Protein AF-A0A9Q0RS51-F1 (afdb_monomer_lite)

Foldseek 3Di:
DPPVVVVVCVVVVVVVVVVVPPDDDPVLVVVVVVLVVVLVVLVVVVVVDDDPVSVVVNVVSVLVVQLDLSADQFPPKDFPAAAAWDDDVPDDIDGDHHIDIDDDAFGFTWGSGKFFFADFDADVVFGGKTWTRSDPVDIDIHGQFPFADDDHGDTHGGGDGGGTHHDPPPQADDFDALLLVQLLLLQLQLLCCQQVVDGPDDFWWFQDPQAIGRVVSCVVRVVCHRHGDFDDADDDPVVDDPQSLLSSLLSCVVRVRDGSNVSSVVRVVQPLSVVLVPDPRRTSDSVNSNVRVNVVDDNCSSVDDPVSVVVSVVVVVVVLVQNQQVDRPPDPDDDDDDDDDDPQAAEAEDPAAVVQLVVCVPPPVLLNVLVVVVVVVCRVPVQDGGQPWDQDDDPLHQKIWGHSDPFWIFIWHADPVRSYIYTHHTGGDDDPD

pLDDT: mean 70.05, std 18.96, range [26.05, 96.94]

Secondary structure (DSSP, 8-state):
--HHHHHHHHHHHHHHHHHHS--S-HHHHHHHHHHHHHHHHHHHHHHHS--HHHHHHHHHHHHHHHTS--S-SSSSPEEEE-SEEE--TTS--EEESS-EEE-STT-EEE-SSSEEEEEEEEEGGGEEEEEEEEETTEEEEEEEEEEE---TT-EE-TT-EEEEE----TTSSS--BHHHHHHHHHHHHHHHHHHTSS-S-SS-EEEETTEEEEHHHHHHHGGGTTSBPPPPS---GGGS-HHHHHHHHHHIIIIITS-HHHHHHHHHH-HHHHHHTTSSS-EE-HHHHHHHHHHHS-GGGG---HHHHHHHHHHHHHHHHHHTTT--TT-----------PPPPEEEE-HHHHHHHHHHHHH-HHHHHHHHHHHHHHHH-TTSSSS--EEPPGGGTTEEEEESSSS-EEEEEEETTTTEEEEEESSSPPP--

Organism: NCBI:txid35572

Structure (mmCIF, N/CA/C/O backbone):
data_AF-A0A9Q0RS51-F1
#
_entry.id   AF-A0A9Q0RS51-F1
#
loop_
_atom_site.group_PDB
_atom_site.id
_atom_site.type_symbol
_atom_site.label_atom_id
_atom_site.label_alt_id
_atom_site.label_comp_id
_atom_site.label_asym_id
_atom_site.label_entity_id
_atom_site.label_seq_id
_atom_site.pdbx_PDB_ins_code
_atom_site.Cartn_x
_atom_site.Cartn_y
_atom_site.Cartn_z
_atom_site.occupancy
_atom_site.B_iso_or_equiv
_atom_site.auth_seq_id
_atom_site.auth_comp_id
_atom_site.auth_asym_id
_atom_site.auth_atom_id
_atom_site.pdbx_PDB_model_num
ATOM 1 N N . CYS A 1 1 ? 61.036 2.617 22.539 1.00 34.47 1 CYS A N 1
ATOM 2 C CA . CYS A 1 1 ? 60.580 1.336 23.125 1.00 34.47 1 CYS A CA 1
ATOM 3 C C . CYS A 1 1 ? 59.252 1.403 23.909 1.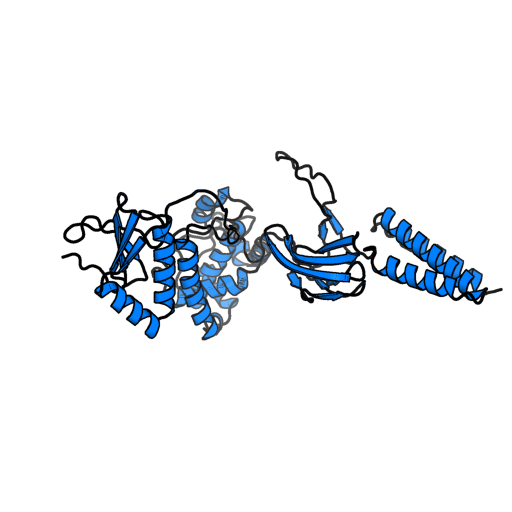00 34.47 1 CYS A C 1
ATOM 5 O O . CYS A 1 1 ? 59.046 0.550 24.755 1.00 34.47 1 CYS A O 1
ATOM 7 N N . SER A 1 2 ? 58.290 2.290 23.607 1.00 26.05 2 SER A N 1
ATOM 8 C CA . SER A 1 2 ? 56.990 2.292 24.330 1.00 26.05 2 SER A CA 1
ATOM 9 C C . SER A 1 2 ? 55.733 2.444 23.456 1.00 26.05 2 SER A C 1
ATOM 11 O O . SER A 1 2 ? 54.638 2.144 23.917 1.00 26.05 2 SER A O 1
ATOM 13 N N . THR A 1 3 ? 55.852 2.794 22.171 1.00 26.86 3 THR A N 1
ATOM 14 C CA . THR A 1 3 ? 54.700 2.964 21.258 1.00 26.86 3 THR A CA 1
ATOM 15 C C . THR A 1 3 ? 54.271 1.681 20.531 1.00 26.86 3 THR A C 1
ATOM 17 O O . THR A 1 3 ? 53.130 1.574 20.086 1.00 26.86 3 THR A O 1
ATOM 20 N N . SER A 1 4 ? 55.140 0.665 20.438 1.00 30.98 4 SER A N 1
ATOM 21 C CA . SER A 1 4 ? 54.835 -0.598 19.740 1.00 30.98 4 SER A CA 1
ATOM 22 C C . SER A 1 4 ? 54.081 -1.623 20.597 1.00 30.98 4 SER A C 1
ATOM 24 O O . SER A 1 4 ? 53.368 -2.466 20.052 1.00 30.98 4 SER A O 1
ATOM 26 N N . HIS A 1 5 ? 54.196 -1.550 21.928 1.00 28.66 5 HIS A N 1
ATOM 27 C CA . HIS A 1 5 ? 53.497 -2.457 22.846 1.00 28.66 5 HIS A CA 1
ATOM 28 C C . HIS A 1 5 ? 52.049 -2.036 23.107 1.00 28.66 5 HIS A C 1
ATOM 30 O O . HIS A 1 5 ? 51.178 -2.899 23.139 1.00 28.66 5 HIS A O 1
ATOM 36 N N . ILE A 1 6 ? 51.753 -0.734 23.186 1.00 32.25 6 ILE A N 1
ATOM 37 C CA . ILE A 1 6 ? 50.374 -0.247 23.356 1.00 32.25 6 ILE A CA 1
ATOM 38 C C . ILE A 1 6 ? 49.515 -0.655 22.148 1.00 32.25 6 ILE A C 1
ATOM 40 O O . ILE A 1 6 ? 48.420 -1.172 22.330 1.00 32.25 6 ILE A O 1
ATOM 44 N N . ASN A 1 7 ? 50.047 -0.558 20.923 1.00 39.91 7 ASN A N 1
ATOM 45 C CA . ASN A 1 7 ? 49.302 -0.882 19.702 1.00 39.91 7 ASN A CA 1
ATOM 46 C C . ASN A 1 7 ? 49.013 -2.379 19.514 1.00 39.91 7 ASN A C 1
ATOM 48 O O . ASN A 1 7 ? 47.915 -2.726 19.092 1.00 39.91 7 ASN A O 1
ATOM 52 N N . LYS A 1 8 ? 49.943 -3.284 19.854 1.00 35.78 8 LYS A N 1
ATOM 53 C CA . LYS A 1 8 ? 49.684 -4.737 19.779 1.00 35.78 8 LYS A CA 1
ATOM 54 C C . LYS A 1 8 ? 48.632 -5.179 20.796 1.00 35.78 8 LYS A C 1
ATOM 56 O O . LYS A 1 8 ? 47.773 -5.993 20.468 1.00 35.78 8 LYS A O 1
ATOM 61 N N . THR A 1 9 ? 48.665 -4.609 21.998 1.00 39.03 9 THR A N 1
ATOM 62 C CA . THR A 1 9 ? 47.697 -4.909 23.060 1.00 39.03 9 THR A CA 1
ATOM 63 C C . THR A 1 9 ? 46.330 -4.306 22.749 1.00 39.03 9 THR A C 1
ATOM 65 O O . THR A 1 9 ? 45.327 -4.983 22.930 1.00 39.03 9 THR A O 1
ATOM 68 N N . PHE A 1 10 ? 46.274 -3.095 22.181 1.00 37.12 10 PHE A N 1
ATOM 69 C CA . PHE A 1 10 ? 45.024 -2.470 21.736 1.00 37.12 10 PHE A CA 1
ATOM 70 C C . PHE A 1 10 ? 44.399 -3.231 20.558 1.00 37.12 10 PHE A C 1
ATOM 72 O O . PHE A 1 10 ? 43.198 -3.484 20.560 1.00 37.12 10 PHE A O 1
ATOM 79 N N . LEU A 1 11 ? 45.206 -3.678 19.589 1.00 36.56 11 LEU A N 1
ATOM 80 C CA . LEU A 1 11 ? 44.750 -4.484 18.450 1.00 36.56 11 LEU A CA 1
ATOM 81 C C . LEU A 1 11 ? 44.261 -5.875 18.878 1.00 36.56 11 LEU A C 1
ATOM 83 O O . LEU A 1 11 ? 43.227 -6.326 18.391 1.00 36.56 11 LEU A O 1
ATOM 87 N N . ASN A 1 12 ? 44.945 -6.526 19.822 1.00 39.62 12 ASN A N 1
ATOM 88 C CA . ASN A 1 12 ? 44.527 -7.826 20.354 1.00 39.62 12 ASN A CA 1
ATOM 89 C C . ASN A 1 12 ? 43.304 -7.716 21.276 1.00 39.62 12 ASN A C 1
ATOM 91 O O . ASN A 1 12 ? 42.420 -8.564 21.196 1.00 39.62 12 ASN A O 1
ATOM 95 N N . ALA A 1 13 ? 43.210 -6.666 22.095 1.00 36.28 13 ALA A N 1
ATOM 96 C CA . ALA A 1 13 ? 42.038 -6.397 22.925 1.00 36.28 13 ALA A CA 1
ATOM 97 C C . ALA A 1 13 ? 40.817 -6.056 22.062 1.00 36.28 13 ALA A C 1
ATOM 99 O O . ALA A 1 13 ? 39.732 -6.569 22.309 1.00 36.28 13 ALA A O 1
ATOM 100 N N . THR A 1 14 ? 41.002 -5.279 20.990 1.00 40.50 14 THR A N 1
ATOM 101 C CA . THR A 1 14 ? 39.936 -4.976 20.024 1.00 40.50 14 THR A CA 1
ATOM 102 C C . THR A 1 14 ? 39.509 -6.238 19.270 1.00 40.50 14 THR A C 1
ATOM 104 O O . THR A 1 14 ? 38.318 -6.477 19.112 1.00 40.50 14 THR A O 1
ATOM 107 N N . ALA A 1 15 ? 40.450 -7.105 18.882 1.00 36.75 15 ALA A N 1
ATOM 108 C CA . ALA A 1 15 ? 40.150 -8.391 18.250 1.00 36.75 15 ALA A CA 1
ATOM 109 C C . ALA A 1 15 ? 39.432 -9.380 19.192 1.00 36.75 15 ALA A C 1
ATOM 111 O O . ALA A 1 15 ? 38.506 -10.062 18.758 1.00 36.75 15 ALA A O 1
ATOM 112 N N . GLN A 1 16 ? 39.802 -9.431 20.477 1.00 41.50 16 GLN A N 1
ATOM 113 C CA . GLN A 1 16 ? 39.127 -10.254 21.491 1.00 41.50 16 GLN A CA 1
ATOM 114 C C . GLN A 1 16 ? 37.737 -9.713 21.856 1.00 41.50 16 GLN A C 1
ATOM 116 O O . GLN A 1 16 ? 36.807 -10.496 22.047 1.00 41.50 16 GLN A O 1
ATOM 121 N N . GLN A 1 17 ? 37.570 -8.388 21.906 1.00 39.44 17 GLN A N 1
ATOM 122 C CA . GLN A 1 17 ? 36.273 -7.741 22.116 1.00 39.44 17 GLN A CA 1
ATOM 123 C C . GLN A 1 17 ? 35.334 -8.000 20.922 1.00 39.44 17 GLN A C 1
ATOM 125 O O . GLN A 1 17 ? 34.182 -8.374 21.113 1.00 39.44 17 GLN A O 1
ATOM 130 N N . LEU A 1 18 ? 35.851 -7.911 19.690 1.00 37.53 18 LEU A N 1
ATOM 131 C CA . LEU A 1 18 ? 35.107 -8.175 18.450 1.00 37.53 18 LEU A CA 1
ATOM 132 C C . LEU A 1 18 ? 34.810 -9.668 18.211 1.00 37.53 18 LEU A C 1
ATOM 134 O O . LEU A 1 18 ? 33.852 -9.986 17.514 1.00 37.53 18 LEU A O 1
ATOM 138 N N . GLN A 1 19 ? 35.595 -10.587 18.790 1.00 39.44 19 GLN A N 1
ATOM 139 C CA . GLN A 1 19 ? 35.296 -12.028 18.800 1.00 39.44 19 GLN A CA 1
ATOM 140 C C . GLN A 1 19 ? 34.160 -12.399 19.763 1.00 39.44 19 GLN A C 1
ATOM 142 O O . GLN A 1 19 ? 33.440 -13.360 19.496 1.00 39.44 19 GLN A O 1
ATOM 147 N N . LYS A 1 20 ? 33.988 -11.661 20.869 1.00 39.34 20 LYS A N 1
ATOM 148 C CA . LYS A 1 20 ? 32.900 -11.892 21.837 1.00 39.34 20 LYS A CA 1
ATOM 149 C C . LYS A 1 20 ? 31.529 -11.465 21.305 1.00 39.34 20 LYS A C 1
ATOM 151 O O . LYS A 1 20 ? 30.518 -12.070 21.662 1.00 39.34 20 LYS A O 1
ATOM 156 N N . ASP A 1 21 ? 31.487 -10.484 20.410 1.00 38.12 21 ASP A N 1
ATOM 157 C CA . ASP A 1 21 ? 30.252 -10.004 19.794 1.00 38.12 21 ASP A CA 1
ATOM 158 C C . ASP A 1 21 ? 29.874 -10.868 18.574 1.00 38.12 21 ASP A C 1
ATOM 160 O O . ASP A 1 21 ? 30.170 -10.545 17.426 1.00 38.12 21 ASP A O 1
ATOM 164 N N . HIS A 1 22 ? 29.200 -11.996 18.826 1.00 36.81 22 HIS A N 1
ATOM 165 C CA . HIS A 1 22 ? 28.710 -12.997 17.856 1.00 36.81 22 HIS A CA 1
ATOM 166 C C . HIS A 1 22 ? 27.734 -12.468 16.766 1.00 36.81 22 HIS A C 1
ATOM 168 O O . HIS A 1 22 ? 26.603 -12.949 16.653 1.00 36.81 22 HIS A O 1
ATOM 174 N N . LYS A 1 23 ? 28.107 -11.478 15.941 1.00 39.22 23 LYS A N 1
ATOM 175 C CA . LYS A 1 23 ? 27.184 -10.866 14.956 1.00 39.22 23 LYS A CA 1
ATOM 176 C C . LYS A 1 23 ? 27.754 -10.527 13.572 1.00 39.22 23 LYS A C 1
ATOM 178 O O . LYS A 1 23 ? 27.074 -9.863 12.794 1.00 39.22 23 LYS A O 1
ATOM 183 N N . LEU A 1 24 ? 28.926 -11.034 13.195 1.00 37.28 24 LEU A N 1
ATOM 184 C CA . LEU A 1 24 ? 29.475 -10.869 11.841 1.00 37.28 24 LEU A CA 1
ATOM 185 C C . LEU A 1 24 ? 30.033 -12.195 11.300 1.00 37.28 24 LEU A C 1
ATOM 187 O O . LEU A 1 24 ? 30.712 -12.925 12.015 1.00 37.28 24 LEU A O 1
ATOM 191 N N . ASN A 1 25 ? 29.743 -12.516 10.032 1.00 40.31 25 ASN A N 1
ATOM 192 C CA . ASN A 1 25 ? 30.236 -13.728 9.363 1.00 40.31 25 ASN A CA 1
ATOM 193 C C . ASN A 1 25 ? 31.776 -13.785 9.405 1.00 40.31 25 ASN A C 1
ATOM 195 O O . ASN A 1 25 ? 32.439 -12.869 8.916 1.00 40.31 25 ASN A O 1
ATOM 199 N N . HIS A 1 26 ? 32.335 -14.887 9.922 1.00 41.84 26 HIS A N 1
ATOM 200 C CA . HIS A 1 26 ? 33.778 -15.118 10.116 1.00 41.84 26 HIS A CA 1
ATOM 201 C C . HIS A 1 26 ? 34.655 -14.736 8.903 1.00 41.84 26 HIS A C 1
ATOM 203 O O . HIS A 1 26 ? 35.749 -14.207 9.079 1.00 41.84 26 HIS A O 1
ATOM 209 N N . GLY A 1 27 ? 34.178 -14.946 7.669 1.00 37.53 27 GLY A N 1
ATOM 210 C CA . GLY A 1 27 ? 34.927 -14.626 6.446 1.00 37.53 27 GLY A CA 1
ATOM 211 C C . GLY A 1 27 ? 35.140 -13.127 6.187 1.00 37.53 27 GLY A C 1
ATOM 212 O O . GLY A 1 27 ? 36.206 -12.736 5.718 1.00 37.53 27 GLY A O 1
ATOM 213 N N . THR A 1 28 ? 34.175 -12.267 6.529 1.00 42.94 28 THR A N 1
ATOM 214 C CA . THR A 1 28 ? 34.281 -10.813 6.302 1.00 42.94 28 THR A CA 1
ATOM 215 C C . THR A 1 28 ? 35.317 -10.183 7.235 1.00 42.94 28 THR A C 1
ATOM 217 O O . THR A 1 28 ? 36.112 -9.353 6.800 1.00 42.94 28 THR A O 1
ATOM 220 N N . LEU A 1 29 ? 35.357 -10.629 8.496 1.00 43.69 29 LEU A N 1
ATOM 221 C CA . LEU A 1 29 ? 36.355 -10.207 9.486 1.00 43.69 29 LEU A CA 1
ATOM 222 C C . LEU A 1 29 ? 37.778 -10.607 9.079 1.00 43.69 29 LEU A C 1
ATOM 224 O O . LEU A 1 29 ? 38.691 -9.793 9.184 1.00 43.69 29 LEU A O 1
ATOM 228 N N . ILE A 1 30 ? 37.961 -11.824 8.556 1.00 47.22 30 ILE A N 1
ATOM 229 C CA . ILE A 1 30 ? 39.266 -12.306 8.075 1.00 47.22 30 ILE A CA 1
ATOM 230 C C . ILE A 1 30 ? 39.771 -11.443 6.910 1.00 47.22 30 ILE A C 1
ATOM 232 O O . ILE A 1 30 ? 40.935 -11.048 6.893 1.00 47.22 30 ILE A O 1
ATOM 236 N N . ILE A 1 31 ? 38.898 -11.092 5.960 1.00 49.78 31 ILE A N 1
ATOM 237 C CA . ILE A 1 31 ? 39.261 -10.234 4.820 1.00 49.78 31 ILE A CA 1
ATOM 238 C C . ILE A 1 31 ? 39.623 -8.817 5.289 1.00 49.78 31 ILE A C 1
ATOM 240 O O . ILE A 1 31 ? 40.645 -8.282 4.858 1.00 49.78 31 ILE A O 1
ATOM 244 N N . GLN A 1 32 ? 38.837 -8.216 6.193 1.00 50.94 32 GLN A N 1
ATOM 245 C CA . GLN A 1 32 ? 39.144 -6.892 6.757 1.00 50.94 32 GLN A CA 1
ATOM 246 C C . GLN A 1 32 ? 40.487 -6.885 7.496 1.00 50.94 32 GLN A C 1
ATOM 248 O O . GLN A 1 32 ? 41.292 -5.976 7.296 1.00 50.94 32 GLN A O 1
ATOM 253 N N . TYR A 1 33 ? 40.745 -7.916 8.304 1.00 53.81 33 TYR A N 1
ATOM 254 C CA . TYR A 1 33 ? 41.990 -8.069 9.049 1.00 53.81 33 TYR A CA 1
ATOM 255 C C . TYR A 1 33 ? 43.200 -8.214 8.119 1.00 53.81 33 TYR A C 1
ATOM 257 O O . TYR A 1 33 ? 44.183 -7.490 8.268 1.00 53.81 33 TYR A O 1
ATOM 265 N N . ASN A 1 34 ? 43.109 -9.087 7.111 1.00 57.31 34 ASN A N 1
ATOM 266 C CA . ASN A 1 34 ? 44.195 -9.315 6.158 1.00 57.31 34 ASN A CA 1
ATOM 267 C C . ASN A 1 34 ? 44.513 -8.059 5.334 1.00 57.31 34 ASN A C 1
ATOM 269 O O . ASN A 1 34 ? 45.683 -7.738 5.131 1.00 57.31 34 ASN A O 1
ATOM 273 N N . LEU A 1 35 ? 43.492 -7.306 4.906 1.00 59.72 35 LEU A N 1
ATOM 274 C CA . LEU A 1 35 ? 43.689 -6.039 4.195 1.00 59.72 35 LEU A CA 1
ATOM 275 C C . LEU A 1 35 ? 44.321 -4.967 5.092 1.00 59.72 35 LEU A C 1
ATOM 277 O O . LEU A 1 35 ? 45.207 -4.244 4.639 1.00 59.72 35 LEU A O 1
ATOM 281 N N . ALA A 1 36 ? 43.908 -4.872 6.359 1.00 59.28 36 ALA A N 1
ATOM 282 C CA . ALA A 1 36 ? 44.503 -3.941 7.316 1.00 59.28 36 ALA A CA 1
ATOM 283 C C . ALA A 1 36 ? 45.971 -4.290 7.620 1.00 59.28 36 ALA A C 1
ATOM 285 O O . ALA A 1 36 ? 46.824 -3.402 7.638 1.00 59.28 36 ALA A O 1
ATOM 286 N N . ALA A 1 37 ? 46.282 -5.579 7.790 1.00 63.00 37 ALA A N 1
ATOM 287 C CA . ALA A 1 37 ? 47.643 -6.064 7.993 1.00 63.00 37 ALA A CA 1
ATOM 288 C C . ALA A 1 37 ? 48.542 -5.771 6.780 1.00 63.00 37 ALA A C 1
ATOM 290 O O . ALA A 1 37 ? 49.663 -5.290 6.950 1.00 63.00 37 ALA A O 1
ATOM 291 N N . LEU A 1 38 ? 48.036 -5.982 5.559 1.00 65.06 38 LEU A N 1
ATOM 292 C CA . LEU A 1 38 ? 48.755 -5.669 4.323 1.00 65.06 38 LEU A CA 1
ATOM 293 C C . LEU A 1 38 ? 49.023 -4.161 4.184 1.00 65.06 38 LEU A C 1
ATOM 295 O O . LEU A 1 38 ? 50.150 -3.766 3.884 1.00 65.06 38 LEU A O 1
ATOM 299 N N . LYS A 1 39 ? 48.025 -3.308 4.468 1.00 60.94 39 LYS A N 1
ATOM 300 C CA . LYS A 1 39 ? 48.204 -1.844 4.478 1.00 60.94 39 LYS A CA 1
ATOM 301 C C . LYS A 1 39 ? 49.271 -1.410 5.484 1.00 60.94 39 LYS A C 1
ATOM 303 O O . LYS A 1 39 ? 50.143 -0.620 5.137 1.00 60.94 39 LYS A O 1
ATOM 308 N N . LEU A 1 40 ? 49.253 -1.961 6.699 1.00 64.88 40 LEU A N 1
ATOM 309 C CA . LEU A 1 40 ? 50.261 -1.671 7.725 1.00 64.88 40 LEU A CA 1
ATOM 310 C C . LEU A 1 40 ? 51.674 -2.074 7.283 1.00 64.88 40 LEU A C 1
ATOM 312 O O . LEU A 1 40 ? 52.609 -1.298 7.471 1.00 64.88 40 LEU A O 1
ATOM 316 N N . GLN A 1 41 ? 51.833 -3.244 6.657 1.00 67.75 41 GLN A N 1
ATOM 317 C CA . GLN A 1 41 ? 53.124 -3.689 6.120 1.00 67.75 41 GLN A CA 1
ATOM 318 C C . GLN A 1 41 ? 53.649 -2.756 5.022 1.00 67.75 41 GLN A C 1
ATOM 320 O O . GLN A 1 41 ? 54.839 -2.443 4.996 1.00 67.75 41 GLN A O 1
ATOM 325 N N . LEU A 1 42 ? 52.778 -2.294 4.124 1.00 61.25 42 LEU A N 1
ATOM 326 C CA . LEU A 1 42 ? 53.163 -1.395 3.036 1.00 61.25 42 LEU A CA 1
ATOM 327 C C . LEU A 1 42 ? 53.500 0.013 3.534 1.00 61.25 42 LEU A C 1
ATOM 329 O O . LEU A 1 42 ? 54.494 0.580 3.093 1.00 61.25 42 LEU A O 1
ATOM 333 N N . VAL A 1 43 ? 52.753 0.545 4.506 1.00 64.69 43 VAL A N 1
ATOM 334 C CA . VAL A 1 43 ? 53.072 1.830 5.152 1.00 64.69 43 VAL A CA 1
ATOM 335 C C . VAL A 1 43 ? 54.421 1.759 5.876 1.00 64.69 43 VAL A C 1
ATOM 337 O O . VAL A 1 43 ? 55.238 2.666 5.743 1.00 64.69 43 VAL A O 1
ATOM 340 N N . GLN A 1 44 ? 54.708 0.658 6.579 1.00 67.62 44 GLN A N 1
ATOM 341 C CA . GLN A 1 44 ? 56.012 0.440 7.220 1.00 67.62 44 GLN A CA 1
ATOM 342 C C . GLN A 1 44 ? 57.156 0.347 6.199 1.00 67.62 44 GLN A C 1
ATOM 344 O O . GLN A 1 44 ? 58.236 0.886 6.438 1.00 67.62 44 GLN A O 1
ATOM 349 N N . LYS A 1 45 ? 56.931 -0.293 5.044 1.00 61.97 45 LYS A N 1
ATOM 350 C CA . LYS A 1 45 ? 57.909 -0.342 3.944 1.00 61.97 45 LYS A CA 1
ATOM 351 C C . LYS A 1 45 ? 58.127 1.029 3.296 1.00 61.97 45 LYS A C 1
ATOM 353 O O . LYS A 1 45 ? 59.273 1.390 3.044 1.00 61.97 45 LYS A O 1
ATOM 358 N N . ALA A 1 46 ? 57.061 1.799 3.077 1.00 58.97 46 ALA A N 1
ATOM 359 C CA . ALA A 1 46 ? 57.129 3.148 2.516 1.00 58.97 46 ALA A CA 1
ATOM 360 C C . ALA A 1 46 ? 57.805 4.150 3.465 1.00 58.97 46 ALA A C 1
ATOM 362 O O . ALA A 1 46 ? 58.552 5.008 3.011 1.00 58.97 46 ALA A O 1
ATOM 363 N N . SER A 1 47 ? 57.618 4.003 4.781 1.00 59.16 47 SER A N 1
ATOM 364 C CA . SER A 1 47 ? 58.298 4.829 5.788 1.00 59.16 47 SER A CA 1
ATOM 365 C C . SER A 1 47 ? 59.799 4.533 5.907 1.00 59.16 47 SER A C 1
ATOM 367 O O . SER A 1 47 ? 60.528 5.362 6.445 1.00 59.16 47 SER A O 1
ATOM 369 N N . ASN A 1 48 ? 60.262 3.368 5.438 1.00 58.72 48 ASN A N 1
ATOM 370 C CA . ASN A 1 48 ? 61.649 2.921 5.594 1.00 58.72 48 ASN A CA 1
ATOM 371 C C . ASN A 1 48 ? 62.530 3.150 4.349 1.00 58.72 48 ASN A C 1
ATOM 373 O O . ASN A 1 48 ? 63.749 3.041 4.471 1.00 58.72 48 ASN A O 1
ATOM 377 N N . LYS A 1 49 ? 61.972 3.478 3.170 1.00 51.94 49 LYS A N 1
ATOM 378 C CA . LYS A 1 49 ? 62.738 3.829 1.954 1.00 51.94 49 LYS A CA 1
ATOM 379 C C . LYS A 1 49 ? 61.965 4.788 1.038 1.00 51.94 49 LYS A C 1
ATOM 381 O O . LYS A 1 49 ? 60.805 4.541 0.720 1.00 51.94 49 LYS A O 1
ATOM 386 N N . ASN A 1 50 ? 62.661 5.819 0.544 1.00 55.66 50 ASN A N 1
ATOM 387 C CA . ASN A 1 50 ? 62.232 6.722 -0.535 1.00 55.66 50 ASN A CA 1
ATOM 388 C C . ASN A 1 50 ? 61.990 5.943 -1.841 1.00 55.66 50 ASN A C 1
ATOM 390 O O . ASN A 1 50 ? 62.863 5.873 -2.704 1.00 55.66 50 ASN A O 1
ATOM 394 N N . SER A 1 51 ? 60.820 5.330 -1.996 1.00 57.59 51 SER A N 1
ATOM 395 C CA . SER A 1 51 ? 60.442 4.617 -3.218 1.00 57.59 51 SER A CA 1
ATOM 396 C C . SER A 1 51 ? 59.086 5.132 -3.681 1.00 57.59 51 SER A C 1
ATOM 398 O O . SER A 1 51 ? 58.049 4.781 -3.120 1.00 57.59 51 SER A O 1
ATOM 400 N N . SER A 1 52 ? 59.095 5.979 -4.710 1.00 60.38 52 SER A N 1
ATOM 401 C CA . SER A 1 52 ? 57.894 6.466 -5.401 1.00 60.38 52 SER A CA 1
ATOM 402 C C . SER A 1 52 ? 56.985 5.322 -5.869 1.00 60.38 52 SER A C 1
ATOM 404 O O . SER A 1 52 ? 55.766 5.484 -5.912 1.00 60.38 52 SER A O 1
ATOM 406 N N . ASP A 1 53 ? 57.557 4.148 -6.139 1.00 63.34 53 ASP A N 1
ATOM 407 C CA . ASP A 1 53 ? 56.828 2.936 -6.510 1.00 63.34 53 ASP A CA 1
ATOM 408 C C . ASP A 1 53 ? 56.003 2.353 -5.354 1.00 63.34 53 ASP A C 1
ATOM 410 O O . ASP A 1 53 ? 54.847 1.999 -5.565 1.00 63.34 53 ASP A O 1
ATOM 414 N N . ASN A 1 54 ? 56.502 2.384 -4.110 1.00 62.97 54 ASN A N 1
ATOM 415 C CA . ASN A 1 54 ? 55.727 1.945 -2.939 1.00 62.97 54 ASN A CA 1
ATOM 416 C C . ASN A 1 54 ? 54.521 2.862 -2.690 1.00 62.97 54 ASN A C 1
ATOM 418 O O . ASN A 1 54 ? 53.458 2.398 -2.290 1.00 62.97 54 ASN A O 1
ATOM 422 N N . ILE A 1 55 ? 54.670 4.167 -2.942 1.00 66.06 55 ILE A N 1
ATOM 423 C CA . ILE A 1 55 ? 53.580 5.148 -2.819 1.00 66.06 55 ILE A CA 1
ATOM 424 C C . ILE A 1 55 ? 52.530 4.921 -3.918 1.00 66.06 55 ILE A C 1
ATOM 426 O O . ILE A 1 55 ? 51.330 4.997 -3.652 1.00 66.06 55 ILE A O 1
ATOM 430 N N . LYS A 1 56 ? 52.959 4.591 -5.144 1.00 68.62 56 LYS A N 1
ATOM 431 C CA . LYS A 1 56 ? 52.050 4.213 -6.238 1.00 68.62 56 LYS A CA 1
ATOM 432 C C . LYS A 1 56 ? 51.314 2.906 -5.941 1.00 68.62 56 LYS A C 1
ATOM 434 O O . LYS A 1 56 ? 50.104 2.856 -6.144 1.00 68.62 56 LYS A O 1
ATOM 439 N N . GLU A 1 57 ? 52.005 1.884 -5.437 1.00 67.06 57 GLU A N 1
ATOM 440 C CA . GLU A 1 57 ? 51.399 0.613 -5.018 1.00 67.06 57 GLU A CA 1
ATOM 441 C C . GLU A 1 57 ? 50.409 0.805 -3.864 1.00 67.06 57 GLU A C 1
ATOM 443 O O . GLU A 1 57 ? 49.299 0.278 -3.917 1.00 67.06 57 GLU A O 1
ATOM 448 N N . LEU A 1 58 ? 50.756 1.620 -2.861 1.00 65.00 58 LEU A N 1
ATOM 449 C CA . LEU A 1 58 ? 49.846 2.026 -1.784 1.00 65.00 58 LEU A CA 1
ATOM 450 C C . LEU A 1 58 ? 48.596 2.712 -2.344 1.00 65.00 58 LEU A C 1
ATOM 452 O O . LEU A 1 58 ? 47.484 2.329 -1.993 1.00 65.00 58 LEU A O 1
ATOM 456 N N . GLY A 1 59 ? 48.761 3.654 -3.276 1.00 68.06 59 GLY A N 1
ATOM 457 C CA . GLY A 1 59 ? 47.642 4.329 -3.931 1.00 68.06 59 GLY A CA 1
ATOM 458 C C . GLY A 1 59 ? 46.768 3.390 -4.771 1.00 68.06 59 GLY A C 1
ATOM 459 O O . GLY A 1 59 ? 45.545 3.533 -4.791 1.00 68.06 59 GLY A O 1
ATOM 460 N N . GLN A 1 60 ? 47.361 2.403 -5.449 1.00 70.19 60 GLN A N 1
ATOM 461 C CA . GLN A 1 60 ? 46.615 1.370 -6.177 1.00 70.19 60 GLN A CA 1
ATOM 462 C C . GLN A 1 60 ? 45.858 0.443 -5.224 1.00 70.19 60 GLN A C 1
ATOM 464 O O . GLN A 1 60 ? 44.694 0.131 -5.475 1.00 70.19 60 GLN A O 1
ATOM 469 N N . LEU A 1 61 ? 46.478 0.042 -4.113 1.00 67.94 61 LEU A N 1
ATOM 470 C CA . LEU A 1 61 ? 45.840 -0.790 -3.101 1.00 67.94 61 LEU A CA 1
ATOM 471 C C . LEU A 1 61 ? 44.712 -0.037 -2.386 1.00 67.94 61 LEU A C 1
ATOM 473 O O . LEU A 1 61 ? 43.657 -0.614 -2.129 1.00 67.94 61 LEU A O 1
ATOM 477 N N . ASP A 1 62 ? 44.889 1.250 -2.100 1.00 68.62 62 ASP A N 1
ATOM 478 C CA . ASP A 1 62 ? 43.847 2.089 -1.516 1.00 68.62 62 ASP A CA 1
ATOM 479 C C . ASP A 1 62 ? 42.642 2.200 -2.447 1.00 68.62 62 ASP A C 1
ATOM 481 O O . ASP A 1 62 ? 41.524 1.920 -2.014 1.00 68.62 62 ASP A O 1
ATOM 485 N N . LYS A 1 63 ? 42.870 2.454 -3.742 1.00 70.69 63 LYS A N 1
ATOM 486 C CA . LYS A 1 63 ? 41.810 2.418 -4.762 1.00 70.69 63 LYS A CA 1
ATOM 487 C C . LYS A 1 63 ? 41.134 1.050 -4.842 1.00 70.69 63 LYS A C 1
ATOM 489 O O . LYS A 1 63 ? 39.909 0.975 -4.878 1.00 70.69 63 LYS A O 1
ATOM 494 N N . LEU A 1 64 ? 41.903 -0.040 -4.823 1.00 71.44 64 LEU A N 1
ATOM 495 C CA . LEU A 1 64 ? 41.347 -1.391 -4.884 1.00 71.44 64 LEU A CA 1
ATOM 496 C C . LEU A 1 64 ? 40.472 -1.668 -3.656 1.00 71.44 64 LEU A C 1
ATOM 498 O O . LEU A 1 64 ? 39.310 -2.030 -3.801 1.00 71.44 64 LEU A O 1
ATOM 502 N N . THR A 1 65 ? 40.999 -1.436 -2.451 1.00 69.56 65 THR A N 1
ATOM 503 C CA . THR A 1 65 ? 40.294 -1.685 -1.184 1.00 69.56 65 THR A CA 1
ATOM 504 C C . THR A 1 65 ? 39.055 -0.816 -0.994 1.00 69.56 65 THR A C 1
ATOM 506 O O . THR A 1 65 ? 38.104 -1.268 -0.358 1.00 69.56 65 THR A O 1
ATOM 509 N N . ALA A 1 66 ? 39.039 0.395 -1.552 1.00 72.31 66 ALA A N 1
ATOM 510 C CA . ALA A 1 66 ? 37.877 1.276 -1.539 1.00 72.31 66 ALA A CA 1
ATOM 511 C C . ALA A 1 66 ? 36.684 0.682 -2.309 1.00 72.31 66 ALA A C 1
ATOM 513 O O . ALA A 1 66 ? 35.543 0.836 -1.881 1.00 72.31 66 ALA A O 1
ATOM 514 N N . THR A 1 67 ? 36.949 -0.069 -3.384 1.00 75.88 67 THR A N 1
ATOM 515 C CA . THR A 1 67 ? 35.920 -0.657 -4.266 1.00 75.88 67 THR A CA 1
ATOM 516 C C . THR A 1 67 ? 35.429 -2.053 -3.852 1.00 75.88 67 THR A C 1
ATOM 518 O O . THR A 1 67 ? 34.554 -2.620 -4.507 1.00 75.88 67 THR A O 1
ATOM 521 N N . ILE A 1 68 ? 35.965 -2.653 -2.782 1.00 77.62 68 ILE A N 1
ATOM 522 C CA . ILE A 1 68 ? 35.518 -3.981 -2.326 1.00 77.62 68 ILE A CA 1
ATOM 523 C C . ILE A 1 68 ? 34.399 -3.801 -1.286 1.00 77.62 68 ILE A C 1
ATOM 525 O O . ILE A 1 68 ? 34.645 -3.178 -0.249 1.00 77.62 68 ILE A O 1
ATOM 529 N N . PRO A 1 69 ? 33.189 -4.360 -1.501 1.00 76.31 69 PRO A N 1
ATOM 530 C CA . PRO A 1 69 ? 32.025 -4.147 -0.638 1.00 76.31 69 PRO A CA 1
ATOM 531 C C . PRO A 1 69 ? 32.111 -4.959 0.661 1.00 76.31 69 PRO A C 1
ATOM 533 O O . PRO A 1 69 ? 31.456 -5.986 0.826 1.00 76.31 69 PRO A O 1
ATOM 536 N N . ILE A 1 70 ? 32.955 -4.507 1.586 1.00 71.38 70 ILE A N 1
ATOM 537 C CA . ILE A 1 70 ? 33.268 -5.223 2.833 1.00 71.38 70 ILE A CA 1
ATOM 538 C C . ILE A 1 70 ? 32.509 -4.625 4.028 1.00 71.38 70 ILE A C 1
ATOM 540 O O . ILE A 1 70 ? 32.392 -5.258 5.079 1.00 71.38 70 ILE A O 1
ATOM 544 N N . MET A 1 71 ? 31.989 -3.402 3.901 1.00 67.50 71 MET A N 1
ATOM 545 C CA . MET A 1 71 ? 31.238 -2.760 4.973 1.00 67.50 71 MET A CA 1
ATOM 546 C C . MET A 1 71 ? 29.810 -3.302 5.039 1.00 67.50 71 MET A C 1
ATOM 548 O O . MET A 1 71 ? 29.128 -3.438 4.016 1.00 67.50 71 MET A O 1
ATOM 552 N N . LEU A 1 72 ? 29.344 -3.588 6.259 1.00 66.62 72 LEU A N 1
ATOM 553 C CA . LEU A 1 72 ? 27.950 -3.948 6.464 1.00 66.62 72 LEU A CA 1
ATOM 554 C C . LEU A 1 72 ? 27.052 -2.794 6.018 1.00 66.62 72 LEU A C 1
ATOM 556 O O . LEU A 1 72 ? 27.283 -1.651 6.411 1.00 66.62 72 LEU A O 1
ATOM 560 N N . PRO A 1 73 ? 25.994 -3.092 5.257 1.00 73.38 73 PRO A N 1
ATOM 561 C CA . PRO A 1 73 ? 25.099 -2.067 4.745 1.00 73.38 73 PRO A CA 1
ATOM 562 C C . PRO A 1 73 ? 24.204 -1.470 5.839 1.00 73.38 73 PRO A C 1
ATOM 564 O O . PRO A 1 73 ? 23.443 -0.545 5.573 1.00 73.38 73 PRO A O 1
ATOM 567 N N . GLN A 1 74 ? 24.246 -2.024 7.054 1.00 66.12 74 GLN A N 1
ATOM 568 C CA . GLN A 1 74 ? 23.389 -1.654 8.167 1.00 66.12 74 GLN A CA 1
ATOM 569 C C . GLN A 1 74 ? 23.966 -2.189 9.489 1.00 66.12 74 GLN A C 1
ATOM 571 O O . GLN A 1 74 ? 24.501 -3.299 9.539 1.00 66.12 74 GLN A O 1
ATOM 576 N N . TYR A 1 75 ? 23.829 -1.416 10.566 1.00 54.06 75 TYR A N 1
ATOM 577 C CA . TYR A 1 75 ? 24.299 -1.776 11.908 1.00 54.06 75 TYR A CA 1
ATOM 578 C C . TYR A 1 75 ? 23.178 -2.379 12.766 1.00 54.06 75 TYR A C 1
ATOM 580 O O . TYR A 1 75 ? 22.002 -2.092 12.546 1.00 54.06 75 TYR A O 1
ATOM 588 N N . ASN A 1 76 ? 23.538 -3.202 13.760 1.00 52.38 76 ASN A N 1
ATOM 589 C CA . ASN A 1 76 ? 22.601 -3.855 14.692 1.00 52.38 76 ASN A CA 1
ATOM 590 C C . ASN A 1 76 ? 21.486 -4.661 14.002 1.00 52.38 76 ASN A C 1
ATOM 592 O O . ASN A 1 76 ? 20.322 -4.629 14.400 1.00 52.38 76 ASN A O 1
ATOM 596 N N . VAL A 1 77 ? 21.856 -5.406 12.961 1.00 59.56 77 VAL A N 1
ATOM 597 C CA . VAL A 1 77 ? 20.921 -6.196 12.156 1.00 59.56 77 VAL A CA 1
ATOM 598 C C . VAL A 1 77 ? 20.849 -7.656 12.575 1.00 59.56 77 VAL A C 1
ATOM 600 O O . VAL A 1 77 ? 21.839 -8.264 12.978 1.00 59.56 77 VAL A O 1
ATOM 603 N N . LYS A 1 78 ? 19.664 -8.244 12.414 1.00 62.34 78 LYS A N 1
ATOM 604 C CA . LYS A 1 78 ? 19.436 -9.687 12.461 1.00 62.34 78 LYS A CA 1
ATOM 605 C C . LYS A 1 78 ? 19.309 -10.220 11.036 1.00 62.34 78 LYS A C 1
ATOM 607 O O . LYS A 1 78 ? 18.490 -9.722 10.265 1.00 62.34 78 LYS A O 1
ATOM 612 N N . VAL A 1 79 ? 20.071 -11.259 10.702 1.00 64.44 79 VAL A N 1
ATOM 613 C CA . VAL A 1 79 ? 19.873 -12.001 9.450 1.00 64.44 79 VAL A CA 1
ATOM 614 C C . VAL A 1 79 ? 18.575 -12.797 9.566 1.00 64.44 79 VAL A C 1
ATOM 616 O O . VAL A 1 79 ? 18.430 -13.632 10.459 1.00 64.44 79 VAL A O 1
ATOM 619 N N . THR A 1 80 ? 17.611 -12.522 8.691 1.00 60.34 80 THR A N 1
ATOM 620 C CA . THR A 1 80 ? 16.316 -13.223 8.666 1.00 60.34 80 THR A CA 1
ATOM 621 C C . THR A 1 80 ? 16.293 -14.337 7.631 1.00 60.34 80 THR A C 1
ATOM 623 O O . THR A 1 80 ? 15.623 -15.348 7.834 1.00 60.34 80 THR A O 1
ATOM 626 N N . SER A 1 81 ? 17.051 -14.187 6.546 1.00 56.16 81 SER A N 1
ATOM 627 C CA . SER A 1 81 ? 17.228 -15.221 5.532 1.00 56.16 81 SER A CA 1
ATOM 628 C C . SER A 1 81 ? 18.625 -15.147 4.936 1.00 56.16 81 SER A C 1
ATOM 630 O O . SER A 1 81 ? 19.090 -14.081 4.547 1.00 56.16 81 SER A O 1
ATOM 632 N N . HIS A 1 82 ? 19.267 -16.298 4.796 1.00 65.50 82 HIS A N 1
ATOM 633 C CA . HIS A 1 82 ? 20.585 -16.405 4.178 1.00 65.50 82 HIS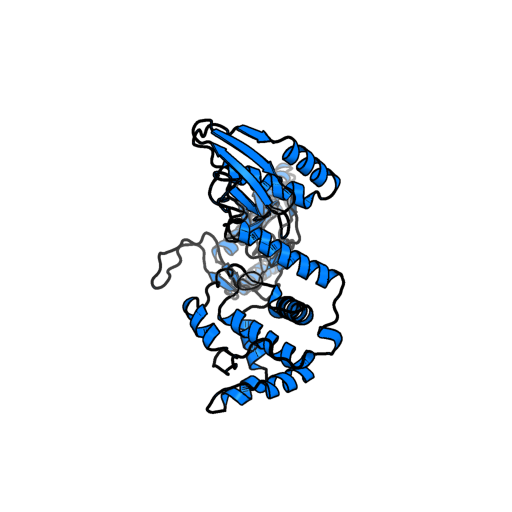 A CA 1
ATOM 634 C C . HIS A 1 82 ? 20.478 -16.506 2.649 1.00 65.50 82 HIS A C 1
ATOM 636 O O . HIS A 1 82 ? 19.405 -16.793 2.101 1.00 65.50 82 HIS A O 1
ATOM 642 N N . TYR A 1 83 ? 21.605 -16.283 1.976 1.00 59.19 83 TYR A N 1
ATOM 643 C CA . TYR A 1 83 ? 21.813 -16.641 0.575 1.00 59.19 83 TYR A CA 1
ATOM 644 C C . TYR A 1 83 ? 21.730 -18.161 0.383 1.00 59.19 83 TYR A C 1
ATOM 646 O O . TYR A 1 83 ? 22.196 -18.923 1.230 1.00 59.19 83 TYR A O 1
ATOM 654 N N . GLY A 1 84 ? 21.151 -18.604 -0.736 1.00 63.41 84 GLY A N 1
ATOM 655 C CA . GLY A 1 84 ? 21.049 -20.021 -1.096 1.00 63.41 84 GLY A CA 1
ATOM 656 C C . GLY A 1 84 ? 19.622 -20.575 -1.116 1.00 63.41 84 GLY A C 1
ATOM 657 O O . GLY A 1 84 ? 18.634 -19.850 -1.241 1.00 63.41 84 GLY A O 1
ATOM 658 N N . ILE A 1 85 ? 19.489 -21.901 -1.064 1.00 62.06 85 ILE A N 1
ATOM 659 C CA . ILE A 1 85 ? 18.198 -22.587 -1.225 1.00 62.06 85 ILE A CA 1
ATOM 660 C C . ILE A 1 85 ? 17.342 -22.438 0.039 1.00 62.06 85 ILE A C 1
ATOM 662 O O . ILE A 1 85 ? 17.728 -22.872 1.122 1.00 62.06 85 ILE A O 1
ATOM 666 N N . ARG A 1 86 ? 16.123 -21.901 -0.108 1.00 59.72 86 ARG A N 1
ATOM 667 C CA . ARG A 1 86 ? 15.140 -21.840 0.984 1.00 59.72 86 ARG A CA 1
ATOM 668 C C . ARG A 1 86 ? 14.237 -23.071 0.962 1.00 59.72 86 ARG A C 1
ATOM 670 O O . ARG A 1 86 ? 13.419 -23.225 0.051 1.00 59.72 86 ARG A O 1
ATOM 677 N N . LYS A 1 87 ? 14.346 -23.924 1.987 1.00 49.50 87 LYS A N 1
ATOM 678 C CA . LYS A 1 87 ? 13.385 -25.009 2.232 1.00 49.50 87 LYS A CA 1
ATOM 679 C C . LYS A 1 87 ? 12.083 -24.407 2.764 1.00 49.50 87 LYS A C 1
ATOM 681 O O . LYS A 1 87 ? 12.066 -23.791 3.824 1.00 49.50 87 LYS A O 1
ATOM 686 N N . ARG A 1 88 ? 10.990 -24.569 2.016 1.00 46.00 88 ARG A N 1
ATOM 687 C CA . ARG A 1 88 ? 9.632 -24.242 2.470 1.00 46.00 88 ARG A CA 1
ATOM 688 C C . ARG A 1 88 ? 8.887 -25.546 2.768 1.00 46.00 88 ARG A C 1
ATOM 690 O O . ARG A 1 88 ? 8.934 -26.437 1.921 1.00 46.00 88 ARG A O 1
ATOM 697 N N . PRO A 1 89 ? 8.164 -25.672 3.893 1.00 40.12 89 PRO A N 1
ATOM 698 C CA . PRO A 1 89 ? 7.269 -26.807 4.095 1.00 40.12 89 PRO A CA 1
ATOM 699 C C . PRO A 1 89 ? 6.178 -26.796 3.008 1.00 40.12 89 PRO A C 1
ATOM 701 O O . PRO A 1 89 ? 5.461 -25.806 2.869 1.00 40.12 89 PRO A O 1
ATOM 704 N N . ARG A 1 90 ? 6.068 -27.878 2.220 1.00 44.97 90 ARG A N 1
ATOM 705 C CA . ARG A 1 90 ? 5.023 -28.121 1.195 1.00 44.97 90 ARG A CA 1
ATOM 706 C C . ARG A 1 90 ? 5.005 -27.217 -0.064 1.00 44.97 90 ARG A C 1
ATOM 708 O O . ARG A 1 90 ? 4.002 -27.203 -0.770 1.00 44.97 90 ARG A O 1
ATOM 715 N N . LYS A 1 91 ? 6.080 -26.488 -0.410 1.00 49.06 91 LYS A N 1
ATOM 716 C CA . LYS A 1 91 ? 6.196 -25.740 -1.695 1.00 49.06 91 LYS A CA 1
ATOM 717 C C . LYS A 1 91 ? 7.543 -25.988 -2.390 1.00 49.06 91 LYS A C 1
ATOM 719 O O . LYS A 1 91 ? 8.515 -26.340 -1.726 1.00 49.06 91 LYS A O 1
ATOM 724 N N . LYS A 1 92 ? 7.608 -25.764 -3.715 1.00 45.19 92 LYS A N 1
ATOM 725 C CA . LYS A 1 92 ? 8.853 -25.857 -4.509 1.00 45.19 92 LYS A CA 1
ATOM 726 C C . LYS A 1 92 ? 9.955 -24.990 -3.881 1.00 45.19 92 LYS A C 1
ATOM 728 O O . LYS A 1 92 ? 9.709 -23.845 -3.489 1.00 45.19 92 LYS A O 1
ATOM 733 N N . GLN A 1 93 ? 11.160 -25.550 -3.778 1.00 53.00 93 GLN A N 1
ATOM 734 C CA . GLN A 1 93 ? 12.340 -24.849 -3.273 1.00 53.00 93 GLN A CA 1
ATOM 735 C C . GLN A 1 93 ? 12.642 -23.646 -4.176 1.00 53.00 93 GLN A C 1
ATOM 737 O O . GLN A 1 93 ? 12.618 -23.768 -5.399 1.00 53.00 93 GLN A O 1
ATOM 742 N N . LYS A 1 94 ? 12.901 -22.475 -3.583 1.00 55.88 94 LYS A N 1
ATOM 743 C CA . LYS A 1 94 ? 13.255 -21.261 -4.334 1.00 55.88 94 LYS A CA 1
ATOM 744 C C . LYS A 1 94 ? 14.613 -20.759 -3.870 1.00 55.88 94 LYS A C 1
ATOM 746 O O . LYS A 1 94 ? 14.810 -20.524 -2.675 1.00 55.88 94 LYS A O 1
ATOM 751 N N . PHE A 1 95 ? 15.525 -20.595 -4.820 1.00 57.88 95 PHE A N 1
ATOM 752 C CA . PHE A 1 95 ? 16.850 -20.045 -4.573 1.00 57.88 95 PHE A CA 1
ATOM 753 C C . PHE A 1 95 ? 16.754 -18.567 -4.178 1.00 57.88 95 PHE A C 1
ATOM 755 O O . PHE A 1 95 ? 15.946 -17.809 -4.723 1.00 57.88 95 PHE A O 1
ATOM 762 N N . HIS A 1 96 ? 17.542 -18.172 -3.185 1.00 53.25 96 HIS A N 1
ATOM 763 C CA . HIS A 1 96 ? 17.633 -16.813 -2.691 1.00 53.25 96 HIS A CA 1
ATOM 764 C C . HIS A 1 96 ? 18.977 -16.210 -3.089 1.00 53.25 96 HIS A C 1
ATOM 766 O O . HIS A 1 96 ? 20.015 -16.596 -2.561 1.00 53.25 96 HIS A O 1
ATOM 772 N N . CYS A 1 97 ? 18.948 -15.258 -4.021 1.00 57.19 97 CYS A N 1
ATOM 773 C CA . CYS A 1 97 ? 20.149 -14.629 -4.574 1.00 57.19 97 CYS A CA 1
ATOM 774 C C . CYS A 1 97 ? 20.716 -13.497 -3.693 1.00 57.19 97 CYS A C 1
ATOM 776 O O . CYS A 1 97 ? 21.409 -12.625 -4.208 1.00 57.19 97 CYS A O 1
ATOM 778 N N . GLY A 1 98 ? 20.395 -13.461 -2.397 1.00 65.19 98 GLY A N 1
ATOM 779 C CA . GLY A 1 98 ? 20.844 -12.416 -1.475 1.00 65.19 98 GLY A CA 1
ATOM 780 C C . GLY A 1 98 ? 20.693 -12.819 -0.011 1.00 65.19 98 GLY A C 1
ATOM 781 O O . GLY A 1 98 ? 20.297 -13.942 0.289 1.00 65.19 98 GLY A O 1
ATOM 782 N N . THR A 1 99 ? 21.002 -11.899 0.897 1.00 65.75 99 THR A N 1
ATOM 783 C CA . THR A 1 99 ? 20.825 -12.076 2.344 1.00 65.75 99 THR A CA 1
ATOM 784 C C . THR A 1 99 ? 19.850 -11.019 2.844 1.00 65.75 99 THR A C 1
ATOM 786 O O . THR A 1 99 ? 20.056 -9.833 2.600 1.00 65.75 99 THR A O 1
ATOM 789 N N . ASP A 1 100 ? 18.807 -11.449 3.551 1.00 70.06 100 ASP A N 1
ATOM 790 C CA . ASP A 1 100 ? 17.801 -10.554 4.118 1.00 70.06 100 ASP A CA 1
ATOM 791 C C . ASP A 1 100 ? 18.253 -10.103 5.512 1.00 70.06 100 ASP A C 1
ATOM 793 O O . ASP A 1 100 ? 18.511 -10.924 6.401 1.00 70.06 100 ASP A O 1
ATOM 797 N N . LEU A 1 101 ? 18.342 -8.786 5.697 1.00 64.38 101 LEU A N 1
ATOM 798 C CA . LEU A 1 101 ? 18.737 -8.141 6.946 1.00 64.38 101 LEU A CA 1
ATOM 799 C C . LEU A 1 101 ? 17.544 -7.388 7.533 1.00 64.38 101 LEU A C 1
ATOM 801 O O . LEU A 1 101 ? 16.842 -6.665 6.828 1.00 64.38 101 LEU A O 1
ATOM 805 N N . LYS A 1 102 ? 17.321 -7.537 8.838 1.00 67.12 102 LYS A N 1
ATOM 806 C CA . LYS A 1 102 ? 16.294 -6.810 9.587 1.00 67.12 102 LYS A CA 1
ATOM 807 C C . LYS A 1 102 ? 16.951 -6.011 10.704 1.00 67.12 102 LYS A C 1
ATOM 809 O O . LYS A 1 102 ? 17.499 -6.611 11.626 1.00 67.12 102 LYS A O 1
ATOM 814 N N . GLY A 1 103 ? 16.885 -4.686 10.631 1.00 60.94 103 GLY A N 1
ATOM 815 C CA . GLY A 1 103 ? 17.229 -3.812 11.751 1.00 60.94 103 GLY A CA 1
ATOM 816 C C . GLY A 1 103 ? 15.999 -3.118 12.326 1.00 60.94 103 GLY A C 1
ATOM 817 O O . GLY A 1 103 ? 14.865 -3.574 12.149 1.00 60.94 103 GLY A O 1
ATOM 818 N N . HIS A 1 104 ? 16.236 -2.029 13.053 1.00 58.09 104 HIS A N 1
ATOM 819 C CA . HIS A 1 104 ? 15.177 -1.194 13.616 1.00 58.09 104 HIS A CA 1
ATOM 820 C C . HIS A 1 104 ? 14.410 -0.439 12.518 1.00 58.09 104 HIS A C 1
ATOM 822 O O . HIS A 1 104 ? 14.929 -0.181 11.433 1.00 58.09 104 HIS A O 1
ATOM 828 N N . LYS A 1 105 ? 13.158 -0.065 12.801 1.00 60.44 105 LYS A N 1
ATOM 829 C CA . LYS A 1 105 ? 12.309 0.680 11.858 1.00 60.44 105 LYS A CA 1
ATOM 830 C C . LYS A 1 105 ? 13.011 1.970 11.411 1.00 60.44 105 LYS A C 1
ATOM 832 O O . LYS A 1 105 ? 13.535 2.701 12.244 1.00 60.44 105 LYS A O 1
ATOM 837 N N . ASN A 1 106 ? 12.978 2.254 10.108 1.00 68.50 106 ASN A N 1
ATOM 838 C CA . ASN A 1 106 ? 13.642 3.403 9.478 1.00 68.50 106 ASN A CA 1
ATOM 839 C C . ASN A 1 106 ? 15.169 3.482 9.697 1.00 68.50 106 ASN A C 1
ATOM 841 O O . ASN A 1 106 ? 15.745 4.562 9.604 1.00 68.50 106 ASN A O 1
ATOM 845 N N . SER A 1 107 ? 15.848 2.375 9.982 1.00 65.06 107 SER A N 1
ATOM 846 C CA . SER A 1 107 ? 17.309 2.381 10.076 1.00 65.06 107 SER A CA 1
ATOM 847 C C . SER A 1 107 ? 17.963 2.792 8.754 1.00 65.06 107 SER A C 1
ATOM 849 O O . SER A 1 107 ? 17.551 2.329 7.685 1.00 65.06 107 SER A O 1
ATOM 851 N N . SER A 1 108 ? 19.019 3.592 8.835 1.00 75.69 108 SER A N 1
ATOM 852 C CA . SER A 1 108 ? 19.816 4.002 7.681 1.00 75.69 108 SER A CA 1
ATOM 853 C C . SER A 1 108 ? 20.491 2.813 6.998 1.00 75.69 108 SER A C 1
ATOM 855 O O . SER A 1 108 ? 20.949 1.876 7.657 1.00 75.69 108 SER A O 1
ATOM 857 N N . ILE A 1 109 ? 20.557 2.879 5.670 1.00 82.06 109 ILE A N 1
ATOM 858 C CA . ILE A 1 109 ? 21.294 1.950 4.818 1.00 82.06 109 ILE A CA 1
ATOM 859 C C . ILE A 1 109 ? 22.517 2.671 4.261 1.00 82.06 109 ILE A C 1
ATOM 861 O O . ILE A 1 109 ? 22.410 3.793 3.758 1.00 82.06 109 ILE A O 1
ATOM 865 N N . TYR A 1 110 ? 23.663 2.005 4.345 1.00 77.31 110 TYR A N 1
ATOM 866 C CA . TYR A 1 110 ? 24.976 2.543 4.017 1.00 77.31 110 TYR A CA 1
ATOM 867 C C . TYR A 1 110 ? 25.578 1.846 2.794 1.00 77.31 110 TYR A C 1
ATOM 869 O O . TYR A 1 110 ? 25.409 0.636 2.611 1.00 77.31 110 TYR A O 1
ATOM 877 N N . ALA A 1 111 ? 26.318 2.595 1.975 1.00 75.31 111 ALA A N 1
ATOM 878 C CA . ALA A 1 111 ? 27.104 2.029 0.884 1.00 75.31 111 ALA A CA 1
ATOM 879 C C . ALA A 1 111 ? 28.223 1.129 1.434 1.00 75.31 111 ALA A C 1
ATOM 881 O O . ALA A 1 111 ? 29.000 1.529 2.303 1.00 75.31 111 ALA A O 1
ATOM 882 N N . SER A 1 112 ? 28.324 -0.092 0.908 1.00 76.88 112 SER A N 1
ATOM 883 C CA . SER A 1 112 ? 29.278 -1.101 1.390 1.00 76.88 112 SER A CA 1
ATOM 884 C C . SER A 1 112 ? 30.721 -0.849 0.930 1.00 76.88 112 SER A C 1
ATOM 886 O O . SER A 1 112 ? 31.653 -1.434 1.489 1.00 76.88 112 SER A O 1
ATOM 888 N N . ALA A 1 113 ? 30.890 -0.005 -0.089 1.00 78.06 113 ALA A N 1
ATOM 889 C CA . ALA A 1 113 ? 32.145 0.408 -0.712 1.00 78.06 113 ALA A CA 1
ATOM 890 C C . ALA A 1 113 ? 31.934 1.683 -1.541 1.00 78.06 113 ALA A C 1
ATOM 892 O O . ALA A 1 113 ? 30.790 2.069 -1.798 1.00 78.06 113 ALA A O 1
ATOM 893 N N . ASP A 1 114 ? 33.030 2.284 -1.992 1.00 80.88 114 ASP A N 1
ATOM 894 C CA . ASP A 1 114 ? 33.021 3.404 -2.931 1.00 80.88 114 ASP A CA 1
ATOM 895 C C . ASP A 1 114 ? 32.517 2.927 -4.296 1.00 80.88 114 ASP A C 1
ATOM 897 O O . ASP A 1 114 ? 32.829 1.813 -4.729 1.00 80.88 114 ASP A O 1
ATOM 901 N N . GLY A 1 115 ? 31.722 3.734 -4.990 1.00 89.25 115 GLY A N 1
ATOM 902 C CA . GLY A 1 115 ? 31.215 3.365 -6.308 1.00 89.25 115 GLY A CA 1
ATOM 903 C C . GLY A 1 115 ? 30.303 4.406 -6.934 1.00 89.25 115 GLY A C 1
ATOM 904 O O . GLY A 1 115 ? 30.100 5.490 -6.393 1.00 89.25 115 GLY A O 1
ATOM 905 N N . ILE A 1 116 ? 29.744 4.050 -8.087 1.00 89.25 116 ILE A N 1
ATOM 906 C CA . ILE A 1 116 ? 28.758 4.858 -8.805 1.00 89.25 116 ILE A CA 1
ATOM 907 C C . ILE A 1 116 ? 27.390 4.186 -8.746 1.00 89.25 116 ILE A C 1
ATOM 909 O O . ILE A 1 116 ? 27.266 2.968 -8.931 1.00 89.25 116 ILE A O 1
ATOM 913 N N . ILE A 1 117 ? 26.354 4.979 -8.492 1.00 92.12 117 ILE A N 1
ATOM 914 C CA . ILE A 1 117 ? 24.974 4.513 -8.545 1.00 92.12 117 ILE A CA 1
ATOM 915 C C . ILE A 1 117 ? 24.601 4.261 -10.007 1.00 92.12 117 ILE A C 1
ATOM 917 O O . ILE A 1 117 ? 24.470 5.192 -10.799 1.00 92.12 117 ILE A O 1
ATOM 921 N N . THR A 1 118 ? 24.414 2.996 -10.377 1.00 89.06 118 THR A N 1
ATOM 922 C CA . THR A 1 118 ? 24.055 2.613 -11.752 1.00 89.06 118 THR A CA 1
ATOM 923 C C . THR A 1 118 ? 22.559 2.482 -11.957 1.00 89.06 118 THR A C 1
ATOM 925 O O . THR A 1 118 ? 22.091 2.467 -13.092 1.00 89.06 118 THR A O 1
ATOM 928 N N . THR A 1 119 ? 21.797 2.290 -10.884 1.00 82.50 119 THR A N 1
ATOM 929 C CA . THR A 1 119 ? 20.353 2.100 -10.973 1.00 82.50 119 THR A CA 1
ATOM 930 C C . THR A 1 119 ? 19.674 2.550 -9.690 1.00 82.50 119 THR A C 1
ATOM 932 O O . THR A 1 119 ? 20.035 2.096 -8.605 1.00 82.50 119 THR A O 1
ATOM 935 N N . VAL A 1 120 ? 18.630 3.362 -9.838 1.00 87.38 120 VAL A N 1
ATOM 936 C CA . VAL A 1 120 ? 17.685 3.761 -8.795 1.00 87.38 120 VAL A CA 1
ATOM 937 C C . VAL A 1 120 ? 16.287 3.602 -9.369 1.00 87.38 120 VAL A C 1
ATOM 939 O O . VAL A 1 120 ? 15.786 4.460 -10.087 1.00 87.38 120 VAL A O 1
ATOM 942 N N . ARG A 1 121 ? 15.634 2.479 -9.067 1.00 78.88 121 ARG A N 1
ATOM 943 C CA . ARG A 1 121 ? 14.280 2.221 -9.574 1.00 78.88 121 ARG A CA 1
ATOM 944 C C . ARG A 1 121 ? 13.473 1.347 -8.640 1.00 78.88 121 ARG A C 1
ATOM 946 O O . ARG A 1 121 ? 14.018 0.566 -7.865 1.00 78.88 121 ARG A O 1
ATOM 953 N N . ARG A 1 122 ? 12.152 1.408 -8.776 1.00 68.44 122 ARG A N 1
ATOM 954 C CA . ARG A 1 122 ? 11.255 0.417 -8.180 1.00 68.44 122 ARG A CA 1
ATOM 955 C C . ARG A 1 122 ? 11.181 -0.799 -9.107 1.00 68.44 122 ARG A C 1
ATOM 957 O O . ARG A 1 122 ? 10.887 -0.666 -10.290 1.00 68.44 122 ARG A O 1
ATOM 964 N N . LYS A 1 123 ? 11.474 -1.994 -8.594 1.00 55.81 123 LYS A N 1
ATOM 965 C CA . LYS A 1 123 ? 11.383 -3.268 -9.327 1.00 55.81 123 LYS A CA 1
ATOM 966 C C . LYS A 1 123 ? 10.502 -4.223 -8.532 1.00 55.81 123 LYS A C 1
ATOM 968 O O . LYS A 1 123 ? 10.837 -4.496 -7.392 1.00 55.81 123 LYS A O 1
ATOM 973 N N . SER A 1 124 ? 9.438 -4.770 -9.129 1.00 49.62 124 SER A N 1
ATOM 974 C CA . SER A 1 124 ? 8.402 -5.586 -8.450 1.00 49.62 124 SER A CA 1
ATOM 975 C C . SER A 1 124 ? 8.946 -6.517 -7.343 1.00 49.62 124 SER A C 1
ATOM 977 O O . SER A 1 124 ? 8.632 -6.339 -6.169 1.00 49.62 124 SER A O 1
ATOM 979 N N . ALA A 1 125 ? 9.872 -7.429 -7.668 1.00 53.91 125 ALA A N 1
ATOM 980 C CA . ALA A 1 125 ? 10.420 -8.379 -6.690 1.00 53.91 125 ALA A CA 1
ATOM 981 C C . ALA A 1 125 ? 11.367 -7.772 -5.631 1.00 53.91 125 ALA A C 1
ATOM 983 O O . ALA A 1 125 ? 11.612 -8.413 -4.612 1.00 53.91 125 ALA A O 1
ATOM 984 N N . TYR A 1 126 ? 11.913 -6.579 -5.873 1.00 52.25 126 TYR A N 1
ATOM 985 C CA . TYR A 1 126 ? 12.931 -5.923 -5.045 1.00 52.25 126 TYR A CA 1
ATOM 986 C C . TYR A 1 126 ? 12.440 -4.614 -4.400 1.00 52.25 126 TYR A C 1
ATOM 988 O O . TYR A 1 126 ? 13.176 -4.015 -3.627 1.00 52.25 126 TYR A O 1
ATOM 996 N N . GLY A 1 127 ? 11.221 -4.147 -4.688 1.00 68.44 127 GLY A N 1
ATOM 997 C CA . GLY A 1 127 ? 10.743 -2.826 -4.275 1.00 68.44 127 GLY A CA 1
ATOM 998 C C . GLY A 1 127 ? 11.653 -1.700 -4.775 1.00 68.44 127 GLY A C 1
ATOM 999 O O . GLY A 1 127 ? 12.211 -1.782 -5.870 1.00 68.44 127 GLY A O 1
ATOM 1000 N N . ASN A 1 128 ? 11.804 -0.650 -3.969 1.00 79.31 128 ASN A N 1
ATOM 1001 C CA . ASN A 1 128 ? 12.789 0.404 -4.207 1.00 79.31 128 ASN A CA 1
ATOM 1002 C C . ASN A 1 128 ? 14.202 -0.194 -4.125 1.00 79.31 128 ASN A C 1
ATOM 1004 O O . ASN A 1 128 ? 14.588 -0.734 -3.083 1.00 79.31 128 ASN A O 1
ATOM 1008 N N . LEU A 1 129 ? 14.932 -0.113 -5.237 1.00 83.25 129 LEU A N 1
ATOM 1009 C CA . LEU A 1 129 ? 16.217 -0.759 -5.455 1.00 83.25 129 LEU A CA 1
ATOM 1010 C C . LEU A 1 129 ? 17.285 0.280 -5.796 1.00 83.25 129 LEU A C 1
ATOM 1012 O O . LEU A 1 129 ? 17.089 1.092 -6.701 1.00 83.25 129 LEU A O 1
ATOM 1016 N N . ILE A 1 130 ? 18.426 0.176 -5.120 1.00 89.44 130 ILE A N 1
ATOM 1017 C CA . ILE A 1 130 ? 19.673 0.853 -5.485 1.00 89.44 130 ILE A CA 1
ATOM 1018 C C . ILE A 1 130 ? 20.677 -0.213 -5.926 1.00 89.44 130 ILE A C 1
ATOM 1020 O O . ILE A 1 130 ? 20.886 -1.195 -5.209 1.00 89.44 130 ILE A O 1
ATOM 1024 N N . GLU A 1 131 ? 21.299 -0.029 -7.088 1.00 90.31 131 GLU A N 1
ATOM 1025 C CA . GLU A 1 131 ? 22.470 -0.803 -7.509 1.00 90.31 131 GLU A CA 1
ATOM 1026 C C . GLU A 1 131 ? 23.697 0.113 -7.565 1.00 90.31 131 GLU A C 1
ATOM 1028 O O . GLU A 1 131 ? 23.639 1.207 -8.131 1.00 90.31 131 GLU A O 1
ATOM 1033 N N . ILE A 1 132 ? 24.799 -0.339 -6.965 1.00 87.69 132 ILE A N 1
ATOM 1034 C CA . ILE A 1 132 ? 26.069 0.393 -6.929 1.00 87.69 132 ILE A CA 1
ATOM 1035 C C . ILE A 1 132 ? 27.118 -0.451 -7.639 1.00 87.69 132 ILE A C 1
ATOM 1037 O O . ILE A 1 132 ? 27.370 -1.591 -7.238 1.00 87.69 132 ILE A O 1
ATOM 1041 N N . LYS A 1 133 ? 27.738 0.101 -8.685 1.00 90.62 133 LYS A N 1
ATOM 1042 C CA . LYS A 1 133 ? 28.920 -0.494 -9.315 1.00 90.62 133 LYS A CA 1
ATOM 1043 C C . LYS A 1 133 ? 30.157 0.064 -8.623 1.00 90.62 133 LYS A C 1
ATOM 1045 O O . LYS A 1 133 ? 30.426 1.259 -8.705 1.00 90.62 133 LYS A O 1
ATOM 1050 N N . HIS A 1 134 ? 30.909 -0.808 -7.962 1.00 83.56 134 HIS A N 1
ATOM 1051 C CA . HIS A 1 134 ? 32.147 -0.433 -7.275 1.00 83.56 134 HIS A CA 1
ATOM 1052 C C . HIS A 1 134 ? 33.371 -0.634 -8.174 1.00 83.56 134 HIS A C 1
ATOM 1054 O O . HIS A 1 134 ? 34.285 0.180 -8.195 1.00 83.56 134 HIS A O 1
ATOM 1060 N N . SER A 1 135 ? 33.373 -1.713 -8.958 1.00 82.69 135 SER A N 1
ATOM 1061 C CA . SER A 1 135 ? 34.381 -2.000 -9.983 1.00 82.69 135 SER A CA 1
ATOM 1062 C C . SER A 1 135 ? 33.798 -2.950 -11.031 1.00 82.69 135 SER A C 1
ATOM 1064 O O . SER A 1 135 ? 32.639 -3.356 -10.932 1.00 82.69 135 SER A O 1
ATOM 1066 N N . ASP A 1 136 ? 34.585 -3.352 -12.029 1.00 74.50 136 ASP A N 1
ATOM 1067 C CA . ASP A 1 136 ? 34.132 -4.298 -13.062 1.00 74.50 136 ASP A CA 1
ATOM 1068 C C . ASP A 1 136 ? 33.755 -5.682 -12.517 1.00 74.50 136 ASP A C 1
ATOM 1070 O O . ASP A 1 136 ? 33.077 -6.447 -13.197 1.00 74.50 136 ASP A O 1
ATOM 1074 N N . LYS A 1 137 ? 34.153 -5.996 -11.278 1.00 79.06 137 LYS A N 1
ATOM 1075 C CA . LYS A 1 137 ? 33.874 -7.284 -10.629 1.00 79.06 137 LYS A CA 1
ATOM 1076 C C . LYS A 1 137 ? 32.859 -7.202 -9.490 1.00 79.06 137 LYS A C 1
ATOM 1078 O O . LYS A 1 137 ? 32.348 -8.241 -9.080 1.00 79.06 137 LYS A O 1
ATOM 1083 N N . PHE A 1 138 ? 32.561 -6.009 -8.970 1.00 79.75 138 PHE A N 1
ATOM 1084 C CA . PHE A 1 138 ? 31.727 -5.848 -7.776 1.00 79.75 138 PHE A CA 1
ATOM 1085 C C . PHE A 1 138 ? 30.541 -4.917 -8.014 1.00 79.75 138 PHE A C 1
ATOM 1087 O O . PHE A 1 138 ? 30.700 -3.726 -8.291 1.00 79.75 138 PHE A O 1
ATOM 1094 N N . ILE A 1 139 ? 29.346 -5.479 -7.827 1.00 82.19 139 ILE A N 1
ATOM 1095 C CA . ILE A 1 139 ? 28.071 -4.763 -7.812 1.00 82.19 139 ILE A CA 1
ATOM 1096 C C . ILE A 1 139 ? 27.332 -5.147 -6.533 1.00 82.19 139 ILE A C 1
ATOM 1098 O O . ILE A 1 139 ? 27.199 -6.333 -6.225 1.00 82.19 139 ILE A O 1
ATOM 1102 N N . THR A 1 140 ? 26.822 -4.158 -5.807 1.00 81.56 140 THR A N 1
ATOM 1103 C CA . THR A 1 140 ? 25.938 -4.372 -4.655 1.00 81.56 140 THR A CA 1
ATOM 1104 C C . THR A 1 140 ? 24.516 -3.937 -4.982 1.00 81.56 140 THR A C 1
ATOM 1106 O O . THR A 1 140 ? 24.292 -3.044 -5.800 1.00 81.56 140 THR A O 1
ATOM 1109 N N . LYS A 1 141 ? 23.537 -4.614 -4.374 1.00 84.94 141 LYS A N 1
ATOM 1110 C CA . LYS A 1 141 ? 22.107 -4.356 -4.576 1.00 84.94 141 LYS A CA 1
ATOM 1111 C C . LYS A 1 141 ? 21.416 -4.186 -3.233 1.00 84.94 141 LYS A C 1
ATOM 1113 O O . LYS A 1 141 ? 21.511 -5.068 -2.382 1.00 84.94 141 LYS A O 1
ATOM 1118 N N . TYR A 1 142 ? 20.681 -3.092 -3.081 1.00 85.19 142 TYR A N 1
ATOM 1119 C CA . TYR A 1 142 ? 19.959 -2.734 -1.864 1.00 85.19 142 TYR A CA 1
ATOM 1120 C C . TYR A 1 142 ? 18.477 -2.655 -2.185 1.00 85.19 142 TYR A C 1
ATOM 1122 O O . TYR A 1 142 ? 18.050 -1.771 -2.920 1.00 85.19 142 TYR A O 1
ATOM 1130 N N . ALA A 1 143 ? 17.710 -3.608 -1.670 1.00 78.00 143 ALA A N 1
ATOM 1131 C CA . ALA A 1 143 ? 16.310 -3.808 -2.013 1.00 78.00 143 ALA A CA 1
ATOM 1132 C C . ALA A 1 143 ? 15.389 -3.522 -0.824 1.00 78.00 143 ALA A C 1
ATOM 1134 O O . ALA A 1 143 ? 15.826 -3.484 0.325 1.00 78.00 143 ALA A O 1
ATOM 1135 N N . HIS A 1 144 ? 14.099 -3.366 -1.115 1.00 76.56 144 HIS A N 1
ATOM 1136 C CA . HIS A 1 144 ? 13.036 -3.109 -0.147 1.00 76.56 144 HIS A CA 1
ATOM 1137 C C . HIS A 1 144 ? 13.298 -1.848 0.686 1.00 76.56 144 HIS A C 1
ATOM 1139 O O . HIS A 1 144 ? 13.070 -1.835 1.891 1.00 76.56 144 HIS A O 1
ATOM 1145 N N . LEU A 1 145 ? 13.804 -0.786 0.055 1.00 79.94 145 LEU A N 1
ATOM 1146 C CA . LEU A 1 145 ? 14.060 0.492 0.720 1.00 79.94 145 LEU A CA 1
ATOM 1147 C C . LEU A 1 145 ? 12.759 1.289 0.910 1.00 79.94 145 LEU A C 1
ATOM 1149 O O . LEU A 1 145 ? 11.890 1.298 0.039 1.00 79.94 145 LEU A O 1
ATOM 1153 N N . LYS A 1 146 ? 12.626 2.012 2.026 1.00 80.75 146 LYS A N 1
ATOM 1154 C CA . LYS A 1 146 ? 11.519 2.963 2.234 1.00 80.75 146 LYS A CA 1
ATOM 1155 C C . LYS A 1 146 ? 11.744 4.225 1.417 1.00 80.75 146 LYS A C 1
ATOM 1157 O O . LYS A 1 146 ? 10.874 4.662 0.678 1.00 80.75 146 LYS A O 1
ATOM 1162 N N . LYS A 1 147 ? 12.931 4.802 1.586 1.00 82.31 147 LYS A N 1
ATOM 1163 C CA . LYS A 1 147 ? 13.333 6.084 1.015 1.00 82.31 147 LYS A CA 1
ATOM 1164 C C . LYS A 1 147 ? 14.725 5.943 0.426 1.00 82.31 147 LYS A C 1
ATOM 1166 O O . LYS A 1 147 ? 15.569 5.254 0.998 1.00 82.31 147 LYS A O 1
ATOM 1171 N N . ILE A 1 148 ? 14.940 6.597 -0.706 1.00 88.25 148 ILE A N 1
ATOM 1172 C CA . ILE A 1 148 ? 16.228 6.668 -1.387 1.00 88.25 148 ILE A CA 1
ATOM 1173 C C . ILE A 1 148 ? 16.750 8.102 -1.258 1.00 88.25 148 ILE A C 1
ATOM 1175 O O . ILE A 1 148 ? 15.975 9.050 -1.382 1.00 88.25 148 ILE A O 1
ATOM 1179 N N . HIS A 1 149 ? 18.042 8.251 -0.967 1.00 84.19 149 HIS A N 1
ATOM 1180 C CA . HIS A 1 149 ? 18.701 9.550 -0.781 1.00 84.19 149 HIS A CA 1
ATOM 1181 C C . HIS A 1 149 ? 19.668 9.919 -1.911 1.00 84.19 149 HIS A C 1
ATOM 1183 O O . HIS A 1 149 ? 20.233 11.006 -1.885 1.00 84.19 149 HIS A O 1
ATOM 1189 N N . VAL A 1 150 ? 19.840 9.033 -2.891 1.00 88.44 150 VAL A N 1
ATOM 1190 C CA . VAL A 1 150 ? 20.781 9.169 -4.012 1.00 88.44 150 VAL A CA 1
ATOM 1191 C C . VAL A 1 150 ? 20.064 9.004 -5.352 1.00 88.44 150 VAL A C 1
ATOM 1193 O O . VAL A 1 150 ? 18.971 8.438 -5.417 1.00 88.44 150 VAL A O 1
ATOM 1196 N N . LYS A 1 151 ? 20.671 9.494 -6.427 1.00 92.06 151 LYS A N 1
ATOM 1197 C CA . LYS A 1 151 ? 20.165 9.431 -7.802 1.00 92.06 151 LYS A CA 1
ATOM 1198 C C . LYS A 1 151 ? 21.100 8.602 -8.684 1.00 92.06 151 LYS A C 1
ATOM 1200 O O . LYS A 1 151 ? 22.243 8.332 -8.323 1.00 92.06 151 LYS A O 1
ATOM 1205 N N . GLU A 1 152 ? 20.601 8.160 -9.837 1.00 93.31 152 GLU A N 1
ATOM 1206 C CA . GLU A 1 152 ? 21.447 7.498 -10.838 1.00 93.31 152 GLU A CA 1
ATOM 1207 C C . GLU A 1 152 ? 22.561 8.441 -11.303 1.00 93.31 152 GLU A C 1
ATOM 1209 O O . GLU A 1 152 ? 22.316 9.617 -11.559 1.00 93.31 152 GLU A O 1
ATOM 1214 N N . GLY A 1 153 ? 23.782 7.916 -11.401 1.00 90.00 153 GLY A N 1
ATOM 1215 C CA . GLY A 1 153 ? 24.980 8.686 -11.734 1.00 90.00 153 GLY A CA 1
ATOM 1216 C C . GLY A 1 153 ? 25.722 9.274 -10.531 1.00 90.00 153 GLY A C 1
ATOM 1217 O O . GLY A 1 153 ? 26.879 9.660 -10.691 1.00 90.00 153 GLY A O 1
ATOM 1218 N N . ASP A 1 154 ? 25.126 9.292 -9.333 1.00 88.25 154 ASP A N 1
ATOM 1219 C CA . ASP A 1 154 ? 25.804 9.803 -8.138 1.00 88.25 154 ASP A CA 1
ATOM 1220 C C . ASP A 1 154 ? 27.026 8.939 -7.786 1.00 88.25 154 ASP A C 1
ATOM 1222 O O . ASP A 1 154 ? 26.974 7.704 -7.800 1.00 88.25 154 ASP A O 1
ATOM 1226 N N . MET A 1 155 ? 28.128 9.594 -7.418 1.00 82.31 155 MET A N 1
ATOM 1227 C CA . MET A 1 155 ? 29.247 8.927 -6.756 1.00 82.31 155 MET A CA 1
ATOM 1228 C C . MET A 1 155 ? 28.958 8.813 -5.264 1.00 82.31 155 MET A C 1
ATOM 1230 O O . MET A 1 155 ? 28.516 9.772 -4.630 1.00 82.31 155 MET A O 1
ATOM 1234 N N . VAL A 1 156 ? 29.235 7.643 -4.699 1.00 79.75 156 VAL A N 1
ATOM 1235 C CA . VAL A 1 156 ? 29.059 7.374 -3.274 1.00 79.75 156 VAL A CA 1
ATOM 1236 C C . VAL A 1 156 ? 30.340 6.838 -2.666 1.00 79.75 156 VAL A C 1
ATOM 1238 O O . VAL A 1 156 ? 31.046 6.038 -3.281 1.00 79.75 156 VAL A O 1
ATOM 1241 N N . ILE A 1 157 ? 30.621 7.266 -1.439 1.00 74.62 157 ILE A N 1
ATOM 1242 C CA . ILE A 1 157 ? 31.738 6.755 -0.641 1.00 74.62 157 ILE A CA 1
ATOM 1243 C C . ILE A 1 157 ? 31.255 5.680 0.335 1.00 74.62 157 ILE A C 1
ATOM 1245 O O . ILE A 1 157 ? 30.106 5.674 0.783 1.00 74.62 157 ILE A O 1
ATOM 1249 N N . LYS A 1 158 ? 32.143 4.760 0.702 1.00 78.62 158 LYS A N 1
ATOM 1250 C CA . LYS A 1 158 ? 31.898 3.716 1.694 1.00 78.62 158 LYS A CA 1
ATOM 1251 C C . LYS A 1 158 ? 31.409 4.332 3.006 1.00 78.62 158 LYS A C 1
ATOM 1253 O O . LYS A 1 158 ? 32.061 5.201 3.577 1.00 78.62 158 LYS A O 1
ATOM 1258 N N . GLY A 1 159 ? 30.277 3.843 3.507 1.00 62.34 159 GLY A N 1
ATOM 1259 C CA . GLY A 1 159 ? 29.653 4.348 4.731 1.00 62.34 159 GLY A CA 1
ATOM 1260 C C . GLY A 1 159 ? 28.769 5.579 4.540 1.00 62.34 159 GLY A C 1
ATOM 1261 O O . GLY A 1 159 ? 28.196 6.060 5.513 1.00 62.34 159 GLY A O 1
ATOM 1262 N N . GLN A 1 160 ? 28.597 6.069 3.312 1.00 72.12 160 GLN A N 1
ATOM 1263 C CA . GLN A 1 160 ? 27.601 7.090 3.006 1.00 72.12 160 GLN A CA 1
ATOM 1264 C C . GLN A 1 160 ? 26.187 6.520 3.133 1.00 72.12 160 GLN A C 1
ATOM 1266 O O . GLN A 1 160 ? 25.916 5.401 2.691 1.00 72.12 160 GLN A O 1
ATOM 1271 N N . ILE A 1 161 ? 25.274 7.302 3.709 1.00 72.25 161 ILE A N 1
ATOM 1272 C CA . ILE A 1 161 ? 23.850 6.961 3.759 1.00 72.25 161 ILE A CA 1
ATOM 1273 C C . ILE A 1 161 ? 23.276 7.070 2.345 1.00 72.25 161 ILE A C 1
ATOM 1275 O O . ILE A 1 161 ? 23.286 8.141 1.744 1.00 72.25 161 ILE A O 1
ATOM 1279 N N . ILE A 1 162 ? 22.741 5.964 1.836 1.00 82.00 162 ILE A N 1
ATOM 1280 C CA . ILE A 1 162 ? 22.152 5.880 0.489 1.00 82.00 162 ILE A CA 1
ATOM 1281 C C . ILE A 1 162 ? 20.625 5.771 0.524 1.00 82.00 162 ILE A C 1
ATOM 1283 O O . ILE A 1 162 ? 19.939 6.047 -0.461 1.00 82.00 162 ILE A O 1
ATOM 1287 N N . GLY A 1 163 ? 20.065 5.398 1.672 1.00 84.88 163 GLY A N 1
ATOM 1288 C CA . GLY A 1 163 ? 18.630 5.251 1.837 1.00 84.88 163 GLY A CA 1
ATOM 1289 C C . GLY A 1 163 ? 18.241 4.836 3.245 1.00 84.88 163 GLY A C 1
ATOM 1290 O O . GLY A 1 163 ? 19.063 4.766 4.157 1.00 84.88 163 GLY A O 1
ATOM 1291 N N . VAL A 1 164 ? 16.959 4.541 3.400 1.00 81.25 164 VAL A N 1
ATOM 1292 C CA . VAL A 1 164 ? 16.352 4.103 4.654 1.00 81.25 164 VAL A CA 1
ATOM 1293 C C . VAL A 1 164 ? 15.741 2.730 4.442 1.00 81.25 164 VAL A C 1
ATOM 1295 O O . VAL A 1 164 ? 15.042 2.507 3.448 1.00 81.25 164 VAL A O 1
ATOM 1298 N N . GLN A 1 165 ? 15.981 1.818 5.385 1.00 73.06 165 GLN A N 1
ATOM 1299 C CA . GLN A 1 165 ? 15.412 0.480 5.348 1.00 73.06 165 GLN A CA 1
ATOM 1300 C C . GLN A 1 165 ? 13.885 0.574 5.260 1.00 73.06 165 GLN A C 1
ATOM 1302 O O . GLN A 1 165 ? 13.242 1.273 6.048 1.00 73.06 165 GLN A O 1
ATOM 1307 N N . GLY A 1 166 ? 13.305 -0.133 4.291 1.00 65.75 166 GLY A N 1
ATOM 1308 C CA . GLY A 1 166 ? 11.872 -0.371 4.263 1.00 65.75 166 GLY A CA 1
ATOM 1309 C C . GLY A 1 166 ? 11.456 -1.327 5.355 1.00 65.75 166 GLY A C 1
ATOM 1310 O O . GLY A 1 166 ? 12.198 -2.226 5.752 1.00 65.75 166 GLY A O 1
ATOM 1311 N N . ASN A 1 167 ? 10.220 -1.170 5.808 1.00 55.91 167 ASN A N 1
ATOM 1312 C CA . ASN A 1 167 ? 9.568 -2.292 6.445 1.00 55.91 167 ASN A CA 1
ATOM 1313 C C . ASN A 1 167 ? 9.424 -3.350 5.355 1.00 55.91 167 ASN A C 1
ATOM 1315 O O . ASN A 1 167 ? 8.714 -3.142 4.373 1.00 55.91 167 ASN A O 1
ATOM 1319 N N . SER A 1 168 ? 10.132 -4.466 5.497 1.00 43.88 168 SER A N 1
ATOM 1320 C CA . SER A 1 168 ? 9.888 -5.668 4.703 1.00 43.88 168 SER A CA 1
ATOM 1321 C C . SER A 1 168 ? 8.581 -6.317 5.166 1.00 43.88 168 SER A C 1
ATOM 1323 O O . SER A 1 168 ? 8.540 -7.476 5.557 1.00 43.88 168 SER A O 1
ATOM 1325 N N . ASP A 1 169 ? 7.506 -5.541 5.097 1.00 39.62 169 ASP A N 1
ATOM 1326 C CA . ASP A 1 169 ? 6.140 -6.004 5.143 1.00 39.62 169 ASP A CA 1
ATOM 1327 C C . ASP A 1 169 ? 5.643 -5.868 3.708 1.00 39.62 169 ASP A C 1
ATOM 1329 O O . ASP A 1 169 ? 5.456 -4.766 3.198 1.00 39.62 169 ASP A O 1
ATOM 1333 N N . ARG A 1 170 ? 5.424 -7.004 3.043 1.00 41.38 170 ARG A N 1
ATOM 1334 C CA . ARG A 1 170 ? 4.767 -7.096 1.723 1.00 41.38 170 ARG A CA 1
ATOM 1335 C C . ARG A 1 170 ? 3.384 -6.406 1.664 1.00 41.38 170 ARG A C 1
ATOM 1337 O O . ARG A 1 170 ? 2.769 -6.389 0.605 1.00 41.38 170 ARG A O 1
ATOM 1344 N N . GLU A 1 171 ? 2.897 -5.885 2.790 1.00 38.12 171 GLU A N 1
ATOM 1345 C CA . GLU A 1 171 ? 1.542 -5.385 3.036 1.00 38.12 171 GLU A CA 1
ATOM 1346 C C . GLU A 1 171 ? 1.448 -3.871 3.311 1.00 38.12 171 GLU A C 1
ATOM 1348 O O . GLU A 1 171 ? 0.342 -3.347 3.463 1.00 38.12 171 GLU A O 1
ATOM 1353 N N . ALA A 1 172 ? 2.570 -3.146 3.409 1.00 34.81 172 ALA A N 1
ATOM 1354 C CA . ALA A 1 172 ? 2.527 -1.690 3.572 1.00 34.81 172 ALA A CA 1
ATOM 1355 C C . ALA A 1 172 ? 2.358 -0.999 2.204 1.00 34.81 172 ALA A C 1
ATOM 1357 O O . ALA A 1 172 ? 3.161 -1.222 1.297 1.00 34.81 172 ALA A O 1
ATOM 1358 N N . GLY A 1 173 ? 1.326 -0.161 2.073 1.00 39.16 173 GLY A N 1
ATOM 1359 C CA . GLY A 1 173 ? 1.061 0.674 0.893 1.00 39.16 173 GLY A CA 1
ATOM 1360 C C . GLY A 1 173 ? 0.146 0.047 -0.162 1.00 39.16 173 GLY A C 1
ATOM 1361 O O . GLY A 1 173 ? -0.976 0.505 -0.316 1.00 39.16 173 GLY A O 1
ATOM 1362 N N . ASP A 1 174 ? 0.583 -1.017 -0.844 1.00 46.22 174 ASP A N 1
ATOM 1363 C CA . ASP A 1 174 ? -0.065 -1.433 -2.110 1.00 46.22 174 ASP A CA 1
ATOM 1364 C C . ASP A 1 174 ? -0.944 -2.693 -1.994 1.00 46.22 174 ASP A C 1
ATOM 1366 O O . ASP A 1 174 ? -1.821 -2.930 -2.822 1.00 46.22 174 ASP A O 1
ATOM 1370 N N . THR A 1 175 ? -0.735 -3.519 -0.964 1.00 57.16 175 THR A N 1
ATOM 1371 C CA . THR A 1 175 ? -1.428 -4.810 -0.840 1.00 57.16 175 THR A CA 1
ATOM 1372 C C . THR A 1 175 ? -2.556 -4.736 0.185 1.00 57.16 175 THR A C 1
ATOM 1374 O O . THR A 1 175 ? -2.314 -4.517 1.376 1.00 57.16 175 THR A O 1
ATOM 1377 N N . ILE A 1 176 ? -3.791 -4.987 -0.255 1.00 68.31 176 ILE A N 1
ATOM 1378 C CA . ILE A 1 176 ? -4.953 -5.148 0.625 1.00 68.31 176 ILE A CA 1
ATOM 1379 C C . ILE A 1 176 ? -5.162 -6.635 0.905 1.00 68.31 176 ILE A C 1
ATOM 1381 O O . ILE A 1 176 ? -5.556 -7.396 0.027 1.00 68.31 176 ILE A O 1
ATOM 1385 N N . THR A 1 177 ? -4.874 -7.064 2.133 1.00 79.00 177 THR A N 1
ATOM 1386 C CA . THR A 1 177 ? -5.193 -8.418 2.609 1.00 79.00 177 THR A CA 1
ATOM 1387 C C . THR A 1 177 ? -6.567 -8.446 3.265 1.00 79.00 177 THR A C 1
ATOM 1389 O O . THR A 1 177 ? -7.115 -7.409 3.647 1.00 79.00 177 THR A O 1
ATOM 1392 N N . GLN A 1 178 ? -7.114 -9.643 3.473 1.00 84.56 178 GLN A N 1
ATOM 1393 C CA . GLN A 1 178 ? -8.391 -9.811 4.167 1.00 84.56 178 GLN A CA 1
ATOM 1394 C C . GLN A 1 178 ? -8.369 -9.212 5.577 1.00 84.56 178 GLN A C 1
ATOM 1396 O O . GLN A 1 178 ? -9.347 -8.589 5.987 1.00 84.56 178 GLN A O 1
ATOM 1401 N N . LEU A 1 179 ? -7.267 -9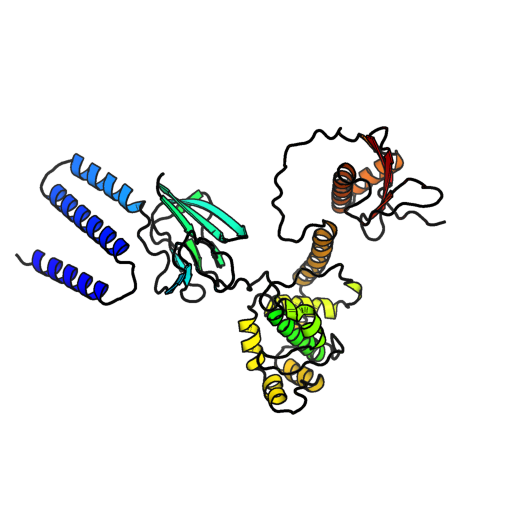.365 6.315 1.00 85.94 179 LEU A N 1
ATOM 1402 C CA . LEU A 1 179 ? -7.149 -8.786 7.650 1.00 85.94 179 LEU A CA 1
ATOM 1403 C C . LEU A 1 179 ? -7.131 -7.255 7.591 1.00 85.94 179 LEU A C 1
ATOM 1405 O O . LEU A 1 179 ? -7.823 -6.621 8.381 1.00 85.94 179 LEU A O 1
ATOM 1409 N N . LYS A 1 180 ? -6.390 -6.669 6.642 1.00 83.06 180 LYS A N 1
ATOM 1410 C CA . LYS A 1 180 ? -6.312 -5.213 6.457 1.00 83.06 180 LYS A CA 1
ATOM 1411 C C . LYS A 1 180 ? -7.669 -4.621 6.083 1.00 83.06 180 LYS A C 1
ATOM 1413 O O . LYS A 1 180 ? -8.103 -3.669 6.724 1.00 83.06 180 LYS A O 1
ATOM 1418 N N . LEU A 1 181 ? -8.358 -5.230 5.116 1.00 88.50 181 LEU A N 1
ATOM 1419 C CA . LEU A 1 181 ? -9.674 -4.784 4.662 1.00 88.50 181 LEU A CA 1
ATOM 1420 C C . LEU A 1 181 ? -10.682 -4.741 5.817 1.00 88.50 181 LEU A C 1
ATOM 1422 O O . LEU A 1 181 ? -11.351 -3.731 5.992 1.00 88.50 181 LEU A O 1
ATOM 1426 N N . GLN A 1 182 ? -10.710 -5.780 6.662 1.00 94.50 182 GLN A N 1
ATOM 1427 C CA . GLN A 1 182 ? -11.573 -5.828 7.851 1.00 94.50 182 GLN A CA 1
ATOM 1428 C C . GLN A 1 182 ? -11.331 -4.670 8.825 1.00 94.50 182 GLN A C 1
ATOM 1430 O O . GLN A 1 182 ? -12.264 -4.189 9.461 1.00 94.50 182 GLN A O 1
ATOM 1435 N N . LYS A 1 183 ? -10.085 -4.202 8.965 1.00 92.94 183 LYS A N 1
ATOM 1436 C CA . LYS A 1 183 ? -9.802 -3.052 9.833 1.00 92.94 183 LYS A CA 1
ATOM 1437 C C . LYS A 1 183 ? -10.221 -1.749 9.182 1.00 92.94 183 LYS A C 1
ATOM 1439 O O . LYS A 1 183 ? -10.841 -0.933 9.851 1.00 92.94 183 LYS A O 1
ATOM 1444 N N . LEU A 1 184 ? -9.949 -1.582 7.890 1.00 90.19 184 LEU A N 1
ATOM 1445 C CA . LEU A 1 184 ? -10.343 -0.381 7.156 1.00 90.19 184 LEU A CA 1
ATOM 1446 C C . LEU A 1 184 ? -11.862 -0.176 7.172 1.00 90.19 184 LEU A C 1
ATOM 1448 O O . LEU A 1 184 ? -12.305 0.923 7.487 1.00 90.19 184 LEU A O 1
ATOM 1452 N N . ILE A 1 185 ? -12.655 -1.228 6.936 1.00 94.00 185 ILE A N 1
ATOM 1453 C CA . ILE A 1 185 ? -14.121 -1.109 6.986 1.00 94.00 185 ILE A CA 1
ATOM 1454 C C . ILE A 1 185 ? -14.643 -0.823 8.400 1.00 94.00 185 ILE A C 1
ATOM 1456 O O . ILE A 1 185 ? -15.627 -0.109 8.550 1.00 94.00 185 ILE A O 1
ATOM 1460 N N . TYR A 1 186 ? -13.968 -1.321 9.441 1.00 96.12 186 TYR A N 1
ATOM 1461 C CA . TYR A 1 186 ? -14.311 -1.018 10.828 1.00 96.12 186 TYR A CA 1
ATOM 1462 C C . TYR A 1 186 ? -14.090 0.463 11.156 1.00 96.12 186 TYR A C 1
ATOM 1464 O O . TYR A 1 186 ? -14.971 1.092 11.742 1.00 96.12 186 TYR A O 1
ATOM 1472 N N . PHE A 1 187 ? -12.953 1.035 10.741 1.00 91.12 187 PHE A N 1
ATOM 1473 C CA . PHE A 1 187 ? -12.718 2.473 10.871 1.00 91.12 187 PHE A CA 1
ATOM 1474 C C . PHE A 1 187 ? -13.742 3.260 10.047 1.00 91.12 187 PHE A C 1
ATOM 1476 O O . PHE A 1 187 ? -14.397 4.136 10.593 1.00 91.12 187 PHE A O 1
ATOM 1483 N N . ALA A 1 188 ? -13.963 2.908 8.779 1.00 93.62 188 ALA A N 1
ATOM 1484 C CA . ALA A 1 188 ? -14.920 3.613 7.926 1.00 93.62 188 ALA A CA 1
ATOM 1485 C C . ALA A 1 188 ? -16.343 3.631 8.517 1.00 93.62 188 ALA A C 1
ATOM 1487 O O . ALA A 1 188 ? -16.948 4.696 8.618 1.00 93.62 188 ALA A O 1
ATOM 1488 N N . GLN A 1 189 ? -16.842 2.486 8.994 1.00 95.31 189 GLN A N 1
ATOM 1489 C CA . GLN A 1 189 ? -18.154 2.380 9.639 1.00 95.31 189 GLN A CA 1
ATOM 1490 C C . GLN A 1 189 ? -18.234 3.235 10.908 1.00 95.31 189 GLN A C 1
ATOM 1492 O O . GLN A 1 189 ? -19.194 3.977 11.096 1.00 95.31 189 GLN A O 1
ATOM 1497 N N . GLY A 1 190 ? -17.228 3.141 11.780 1.00 93.81 190 GLY A N 1
ATOM 1498 C CA . GLY A 1 190 ? -17.203 3.878 13.039 1.00 93.81 190 GLY A CA 1
ATOM 1499 C C . GLY A 1 190 ? -17.148 5.393 12.850 1.00 93.81 190 GLY A C 1
ATOM 1500 O O . GLY A 1 190 ? -17.872 6.120 13.524 1.00 93.81 190 GLY A O 1
ATOM 1501 N N . ILE A 1 191 ? -16.338 5.862 11.899 1.00 91.56 191 ILE A N 1
ATOM 1502 C CA . ILE A 1 191 ? -16.211 7.287 11.570 1.00 91.56 191 ILE A CA 1
ATOM 1503 C C . ILE A 1 191 ? -17.478 7.807 10.891 1.00 91.56 191 ILE A C 1
ATOM 1505 O O . ILE A 1 191 ? -17.932 8.901 11.217 1.00 91.56 191 ILE A O 1
ATOM 1509 N N . SER A 1 192 ? -18.085 7.017 10.003 1.00 93.94 192 SER A N 1
ATOM 1510 C CA . SER A 1 192 ? -19.336 7.386 9.330 1.00 93.94 192 SER A CA 1
ATOM 1511 C C . SER A 1 192 ? -20.464 7.567 10.346 1.00 93.94 192 SER A C 1
ATOM 1513 O O . SER A 1 192 ? -21.097 8.619 10.388 1.00 93.94 192 SER A O 1
ATOM 1515 N N . LEU A 1 193 ? -20.598 6.624 11.282 1.00 94.88 193 LEU A N 1
ATOM 1516 C CA . LEU A 1 193 ? -21.552 6.717 12.389 1.00 94.88 193 LEU A CA 1
ATOM 1517 C C . LEU A 1 193 ? -21.264 7.872 13.356 1.00 94.88 193 LEU A C 1
ATOM 1519 O O . LEU A 1 193 ? -22.172 8.318 14.054 1.00 94.88 193 LEU A O 1
ATOM 1523 N N . ALA A 1 194 ? -20.010 8.306 13.470 1.00 92.25 194 ALA A N 1
ATOM 1524 C CA . ALA A 1 194 ? -19.615 9.370 14.383 1.00 92.25 194 ALA A CA 1
ATOM 1525 C C . ALA A 1 194 ? -19.805 10.772 13.796 1.00 92.25 194 ALA A C 1
ATOM 1527 O O . ALA A 1 194 ? -20.188 11.679 14.530 1.00 92.25 194 ALA A O 1
ATOM 1528 N N . LEU A 1 195 ? -19.511 10.952 12.507 1.00 90.81 195 LEU A N 1
ATOM 1529 C CA . LEU A 1 195 ? -19.499 12.267 11.862 1.00 90.81 195 LEU A CA 1
ATOM 1530 C C . LEU A 1 195 ? -20.731 12.529 10.999 1.00 90.81 195 LEU A C 1
ATOM 1532 O O . LEU A 1 195 ? -21.165 13.670 10.912 1.00 90.81 195 LEU A O 1
ATOM 1536 N N . LEU A 1 196 ? -21.274 11.490 10.363 1.00 90.62 196 LEU A N 1
ATOM 1537 C CA . LEU A 1 196 ? -22.404 11.601 9.438 1.00 90.62 196 LEU A CA 1
ATOM 1538 C C . LEU A 1 196 ? -23.715 11.085 10.055 1.00 90.62 196 LEU A C 1
ATOM 1540 O O . LEU A 1 196 ? -24.757 11.149 9.411 1.00 90.62 196 LEU A O 1
ATOM 1544 N N . ASP A 1 197 ? -23.657 10.515 11.267 1.00 92.00 197 ASP A N 1
ATOM 1545 C CA . ASP A 1 197 ? -24.778 9.862 11.962 1.00 92.00 197 ASP A CA 1
ATOM 1546 C C . ASP A 1 197 ? -25.525 8.812 11.102 1.00 92.00 197 ASP A C 1
ATOM 1548 O O . ASP A 1 197 ? -26.672 8.453 11.373 1.00 92.00 197 ASP A O 1
ATOM 1552 N N . LYS A 1 198 ? -24.848 8.256 10.088 1.00 91.56 198 LYS A N 1
ATOM 1553 C CA . LYS A 1 198 ? -25.360 7.215 9.186 1.00 91.56 198 LYS A CA 1
ATOM 1554 C C . LYS A 1 198 ? -24.394 6.029 9.093 1.00 91.56 198 LYS A C 1
ATOM 1556 O O . LYS A 1 198 ? -23.185 6.214 9.220 1.00 91.56 198 LYS A O 1
ATOM 1561 N N . PRO A 1 199 ? -24.892 4.792 8.921 1.00 93.44 199 PRO A N 1
ATOM 1562 C CA . PRO A 1 199 ? -24.039 3.638 8.661 1.00 93.44 199 PRO A CA 1
ATOM 1563 C C . PRO A 1 199 ? -23.547 3.637 7.207 1.00 93.44 199 PRO A C 1
ATOM 1565 O O . PRO A 1 199 ? -24.336 3.866 6.297 1.00 93.44 199 PRO A O 1
ATOM 1568 N N . LEU A 1 200 ? -22.277 3.282 6.983 1.00 89.94 200 LEU A N 1
ATOM 1569 C CA . LEU A 1 200 ? -21.734 3.094 5.630 1.00 89.94 200 LEU A CA 1
ATOM 1570 C C . LEU A 1 200 ? -22.207 1.769 5.005 1.00 89.94 200 LEU A C 1
ATOM 1572 O O . LEU A 1 200 ? -22.324 1.635 3.791 1.00 89.94 200 LEU A O 1
ATOM 1576 N N . PHE A 1 201 ? -22.477 0.770 5.845 1.00 90.69 201 PHE A N 1
ATOM 1577 C CA . PHE A 1 201 ? -23.108 -0.489 5.461 1.00 90.69 201 PHE A CA 1
ATOM 1578 C C . PHE A 1 201 ? -23.971 -1.054 6.597 1.00 90.69 201 PHE A C 1
ATOM 1580 O O . PHE A 1 201 ? -23.789 -0.741 7.779 1.00 90.69 201 PHE A O 1
ATOM 1587 N N . ASN A 1 202 ? -24.927 -1.913 6.231 1.00 89.81 202 ASN A N 1
ATOM 1588 C CA . ASN A 1 202 ? -25.916 -2.455 7.166 1.00 89.81 202 ASN A CA 1
ATOM 1589 C C . ASN A 1 202 ? -25.399 -3.617 8.022 1.00 89.81 202 ASN A C 1
ATOM 1591 O O . ASN A 1 202 ? -25.930 -3.827 9.111 1.00 89.81 202 ASN A O 1
ATOM 1595 N N . GLU A 1 203 ? -24.390 -4.348 7.549 1.00 90.06 203 GLU A N 1
ATOM 1596 C CA . GLU A 1 203 ? -23.814 -5.503 8.242 1.00 90.06 203 GLU A CA 1
ATOM 1597 C C . GLU A 1 203 ? -23.275 -5.140 9.640 1.00 90.06 203 GLU A C 1
ATOM 1599 O O . GLU A 1 203 ? -22.667 -4.086 9.838 1.00 90.06 203 GLU A O 1
ATOM 1604 N N . GLU A 1 204 ? -23.494 -6.022 10.618 1.00 93.38 204 GLU A N 1
ATOM 1605 C CA . GLU A 1 204 ? -22.946 -5.871 11.968 1.00 93.38 204 GLU A CA 1
ATOM 1606 C C . GLU A 1 204 ? -21.480 -6.323 12.033 1.00 93.38 204 GLU A C 1
ATOM 1608 O O . GLU A 1 204 ? -21.053 -7.248 11.339 1.00 93.38 204 GLU A O 1
ATOM 1613 N N . ILE A 1 205 ? -20.704 -5.680 12.908 1.00 96.88 205 ILE A N 1
ATOM 1614 C CA . ILE A 1 205 ? -19.293 -6.009 13.125 1.00 96.88 205 ILE A CA 1
ATOM 1615 C C . ILE A 1 205 ? -19.151 -6.772 14.436 1.00 96.88 205 ILE A C 1
ATOM 1617 O O . ILE A 1 205 ? -19.620 -6.336 15.485 1.00 96.88 205 ILE A O 1
ATOM 1621 N N . GLU A 1 206 ? -18.436 -7.888 14.392 1.00 96.88 206 GLU A N 1
ATOM 1622 C CA . GLU A 1 206 ? -18.198 -8.747 15.546 1.00 96.88 206 GLU A CA 1
ATOM 1623 C C . GLU A 1 206 ? -16.762 -8.630 16.053 1.00 96.88 206 GLU A C 1
ATOM 1625 O O . GLU A 1 206 ? -15.812 -8.498 15.280 1.00 96.88 206 GLU A O 1
ATOM 1630 N N . ALA A 1 207 ? -16.574 -8.751 17.362 1.00 96.94 207 ALA A N 1
ATOM 1631 C CA . ALA A 1 207 ? -15.267 -8.837 17.984 1.00 96.94 207 ALA A CA 1
ATOM 1632 C C . ALA A 1 207 ? -14.712 -10.266 17.896 1.00 96.94 207 ALA A C 1
ATOM 1634 O O . ALA A 1 207 ? -15.277 -11.219 18.431 1.00 96.94 207 ALA A O 1
ATOM 1635 N N . TRP A 1 208 ? -13.593 -10.419 17.188 1.00 96.06 208 TRP A N 1
ATOM 1636 C CA . TRP A 1 208 ? -12.880 -11.687 17.031 1.00 96.06 208 TRP A CA 1
ATOM 1637 C C . TRP A 1 208 ? -11.456 -11.577 17.589 1.00 96.06 208 TRP A C 1
ATOM 1639 O O . TRP A 1 208 ? -10.951 -10.478 17.806 1.00 96.06 208 TRP A O 1
ATOM 1649 N N . GLU A 1 209 ? -10.772 -12.716 17.753 1.00 93.25 209 GLU A N 1
ATOM 1650 C CA . GLU A 1 209 ? -9.398 -12.816 18.287 1.00 93.25 209 GLU A CA 1
ATOM 1651 C C . GLU A 1 209 ? -8.383 -11.901 17.575 1.00 93.25 209 GLU A C 1
ATOM 1653 O O . GLU A 1 209 ? -7.429 -11.411 18.177 1.00 93.25 209 GLU A O 1
ATOM 1658 N N . HIS A 1 210 ? -8.576 -11.660 16.277 1.00 90.44 210 HIS A N 1
ATOM 1659 C CA . HIS A 1 210 ? -7.709 -10.800 15.467 1.00 90.44 210 HIS A CA 1
ATOM 1660 C C . HIS A 1 210 ? -8.359 -9.450 15.146 1.00 90.44 210 HIS A C 1
ATOM 1662 O O . HIS A 1 210 ? -8.082 -8.854 14.101 1.00 90.44 210 HIS A O 1
ATOM 1668 N N . GLY A 1 211 ? -9.239 -8.973 16.024 1.00 93.56 211 GLY A N 1
ATOM 1669 C CA . GLY A 1 211 ? -9.899 -7.674 15.962 1.00 93.56 211 GLY A CA 1
ATOM 1670 C C . GLY A 1 211 ? -11.329 -7.744 15.397 1.00 93.56 211 GLY A C 1
ATOM 1671 O O . GLY A 1 211 ? -11.858 -8.835 15.200 1.00 93.56 211 GLY A O 1
ATOM 1672 N N . PRO A 1 212 ? -11.945 -6.594 15.077 1.00 96.44 212 PRO A N 1
ATOM 1673 C CA . PRO A 1 212 ? -13.296 -6.518 14.518 1.00 96.44 212 PRO A CA 1
ATOM 1674 C C . PRO A 1 212 ? -13.400 -7.174 13.132 1.00 96.44 212 PRO A C 1
ATOM 1676 O O . PRO A 1 212 ? -12.453 -7.083 12.337 1.00 96.44 212 PRO A O 1
ATOM 1679 N N . VAL A 1 213 ? -14.525 -7.843 12.863 1.00 96.00 213 VAL A N 1
ATOM 1680 C CA . VAL A 1 213 ? -14.801 -8.603 11.637 1.00 96.00 213 VAL A CA 1
ATOM 1681 C C . VAL A 1 213 ? -16.261 -8.433 11.204 1.00 96.00 213 VAL A C 1
ATOM 1683 O O . VAL A 1 213 ? -17.170 -8.754 11.961 1.00 96.00 213 VAL A O 1
ATOM 1686 N N . ALA A 1 214 ? -16.469 -8.012 9.958 1.00 93.38 214 ALA A N 1
ATOM 1687 C CA . ALA A 1 214 ? -17.710 -8.202 9.212 1.00 93.38 214 ALA A CA 1
ATOM 1688 C C . ALA A 1 214 ? -17.708 -9.612 8.590 1.00 93.38 214 ALA A C 1
ATOM 1690 O O . ALA A 1 214 ? -16.778 -9.998 7.861 1.00 93.38 214 ALA A O 1
ATOM 1691 N N . ARG A 1 215 ? -18.696 -10.427 8.952 1.00 89.69 215 ARG A N 1
ATOM 1692 C CA . ARG A 1 215 ? -18.750 -11.869 8.691 1.00 89.69 215 ARG A CA 1
ATOM 1693 C C . ARG A 1 215 ? -18.962 -12.207 7.215 1.00 89.69 215 ARG A C 1
ATOM 1695 O O . ARG A 1 215 ? -18.285 -13.104 6.709 1.00 89.69 215 ARG A O 1
ATOM 1702 N N . ASP A 1 216 ? -19.835 -11.500 6.510 1.00 87.44 216 ASP A N 1
ATOM 1703 C CA . ASP A 1 216 ? -20.080 -11.693 5.082 1.00 87.44 216 ASP A CA 1
ATOM 1704 C C . ASP A 1 216 ? -18.833 -11.327 4.277 1.00 87.44 216 ASP A C 1
ATOM 1706 O O . ASP A 1 216 ? -18.385 -12.107 3.432 1.00 87.44 216 ASP A O 1
ATOM 1710 N N . LEU A 1 217 ? -18.170 -10.224 4.630 1.00 83.56 217 LEU A N 1
ATOM 1711 C CA . LEU A 1 217 ? -16.891 -9.862 4.024 1.00 83.56 217 LEU A CA 1
ATOM 1712 C C . LEU A 1 217 ? -15.804 -10.925 4.287 1.00 83.56 217 LEU A C 1
ATOM 1714 O O . LEU A 1 217 ? -15.017 -11.272 3.398 1.00 83.56 217 LEU A O 1
ATOM 1718 N N . ARG A 1 218 ? -15.764 -11.491 5.503 1.00 85.38 218 ARG A N 1
ATOM 1719 C CA . ARG A 1 218 ? -14.847 -12.586 5.863 1.00 85.38 218 ARG A CA 1
ATOM 1720 C C . ARG A 1 218 ? -15.157 -13.873 5.105 1.00 85.38 218 ARG A C 1
ATOM 1722 O O . ARG A 1 218 ? -14.214 -14.609 4.807 1.00 85.38 218 ARG A O 1
ATOM 1729 N N . ARG A 1 219 ? -16.428 -14.154 4.808 1.00 85.19 219 ARG A N 1
ATOM 1730 C CA . ARG A 1 219 ? -16.863 -15.302 3.999 1.00 85.19 219 ARG A CA 1
ATOM 1731 C C . ARG A 1 219 ? -16.389 -15.151 2.555 1.00 85.19 219 ARG A C 1
ATOM 1733 O O . ARG A 1 219 ? -15.822 -16.095 2.014 1.00 85.19 219 ARG A O 1
ATOM 1740 N N . THR A 1 220 ? -16.528 -13.960 1.978 1.00 78.75 220 THR A N 1
ATOM 1741 C CA . THR A 1 220 ? -16.139 -13.668 0.589 1.00 78.75 220 THR A CA 1
ATOM 1742 C C . THR A 1 220 ? -14.625 -13.713 0.383 1.00 78.75 220 THR A C 1
ATOM 1744 O O . THR A 1 220 ? -14.133 -14.422 -0.493 1.00 78.75 220 THR A O 1
ATOM 1747 N N . PHE A 1 221 ? -13.854 -13.009 1.217 1.00 78.94 221 PHE A N 1
ATOM 1748 C CA . PHE A 1 221 ? -12.403 -12.865 1.018 1.00 78.94 221 PHE A CA 1
ATOM 1749 C C . PHE A 1 221 ? -11.553 -13.764 1.921 1.00 78.94 221 PHE A C 1
ATOM 1751 O O . PHE A 1 221 ? -10.323 -13.721 1.902 1.00 78.94 221 PHE A O 1
ATOM 1758 N N . GLY A 1 222 ? -12.192 -14.620 2.712 1.00 73.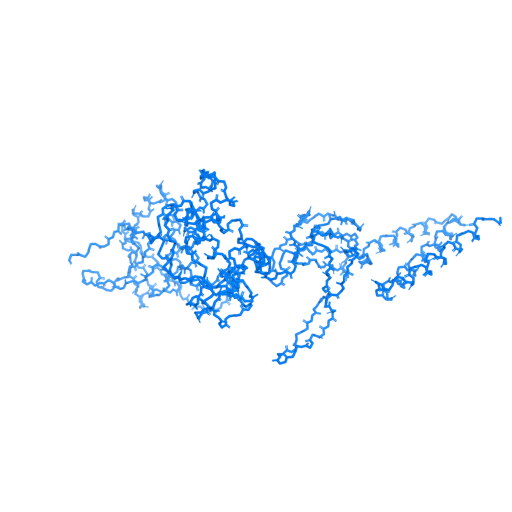94 222 GLY A N 1
ATOM 1759 C CA . GLY A 1 222 ? -11.529 -15.445 3.712 1.00 73.94 222 GLY A CA 1
ATOM 1760 C C . GLY A 1 222 ? -10.499 -16.431 3.183 1.00 73.94 222 GLY A C 1
ATOM 1761 O O . GLY A 1 222 ? -9.533 -16.754 3.878 1.00 73.94 222 GLY A O 1
ATOM 1762 N N . ASN A 1 223 ? -10.692 -16.891 1.950 1.00 75.38 223 ASN A N 1
ATOM 1763 C CA . ASN A 1 223 ? -9.813 -17.860 1.302 1.00 75.38 223 ASN A CA 1
ATOM 1764 C C . ASN A 1 223 ? -8.460 -17.256 0.903 1.00 75.38 223 ASN A C 1
ATOM 1766 O O . ASN A 1 223 ? -7.487 -17.997 0.759 1.00 75.38 223 ASN A O 1
ATOM 1770 N N . PHE A 1 224 ? -8.368 -15.925 0.794 1.00 68.12 224 PHE A N 1
ATOM 1771 C CA . PHE A 1 224 ? -7.120 -15.235 0.470 1.00 68.12 224 PHE A CA 1
ATOM 1772 C C . PHE A 1 224 ? -6.134 -15.218 1.647 1.00 68.12 224 PHE A C 1
ATOM 1774 O O . PHE A 1 224 ? -4.925 -15.198 1.415 1.00 68.12 224 PHE A O 1
ATOM 1781 N N . LYS A 1 225 ? -6.610 -15.328 2.899 1.00 78.31 225 LYS A N 1
ATOM 1782 C CA . LYS A 1 225 ? -5.780 -15.272 4.120 1.00 78.31 225 LYS A CA 1
ATOM 1783 C C . LYS A 1 225 ? -4.863 -14.032 4.100 1.00 78.31 225 LYS A C 1
ATOM 1785 O O . LYS A 1 225 ? -5.362 -12.913 4.013 1.00 78.31 225 LYS A O 1
ATOM 1790 N N . ASP A 1 226 ? -3.547 -14.244 4.113 1.00 68.12 226 ASP A N 1
ATOM 1791 C CA . ASP A 1 226 ? -2.509 -13.201 4.065 1.00 68.12 226 ASP A CA 1
ATOM 1792 C C . ASP A 1 226 ? -2.117 -12.808 2.625 1.00 68.12 226 ASP A C 1
ATOM 1794 O O . ASP A 1 226 ? -1.152 -12.082 2.397 1.00 68.12 226 ASP A O 1
ATOM 1798 N N . SER A 1 227 ? -2.814 -13.342 1.620 1.00 65.19 227 SER A N 1
ATOM 1799 C CA . SER A 1 227 ? -2.590 -12.988 0.217 1.00 65.19 227 SER A CA 1
ATOM 1800 C C . SER A 1 227 ? -3.331 -11.699 -0.131 1.00 65.19 227 SER A C 1
ATOM 1802 O O . SER A 1 227 ? -4.351 -11.372 0.479 1.00 65.19 227 SER A O 1
ATOM 1804 N N . ALA A 1 228 ? -2.828 -10.998 -1.146 1.00 63.25 228 ALA A N 1
ATOM 1805 C CA . ALA A 1 228 ? -3.515 -9.865 -1.750 1.00 63.25 228 ALA A CA 1
ATOM 1806 C C . ALA A 1 228 ? -4.919 -10.275 -2.212 1.00 63.25 228 ALA A C 1
ATOM 1808 O O . ALA A 1 228 ? -5.075 -11.300 -2.884 1.00 63.25 228 ALA A O 1
ATOM 1809 N N . ILE A 1 229 ? -5.918 -9.471 -1.866 1.00 65.75 229 ILE A N 1
ATOM 1810 C CA . ILE A 1 229 ? -7.223 -9.520 -2.515 1.00 65.75 229 ILE A CA 1
ATOM 1811 C C . ILE A 1 229 ? -7.039 -8.902 -3.910 1.00 65.75 229 ILE A C 1
ATOM 1813 O O . ILE A 1 229 ? -6.395 -7.854 -4.016 1.00 65.75 229 ILE A O 1
ATOM 1817 N N . PRO A 1 230 ? -7.538 -9.542 -4.983 1.00 59.16 230 PRO A N 1
ATOM 1818 C CA . PRO A 1 230 ? -7.483 -8.958 -6.318 1.00 59.16 230 PRO A CA 1
ATOM 1819 C C . PRO A 1 230 ? -8.218 -7.616 -6.340 1.00 59.16 230 PRO A C 1
ATOM 1821 O O . PRO A 1 230 ? -9.173 -7.418 -5.587 1.00 59.16 230 PRO A O 1
ATOM 1824 N N . ALA A 1 231 ? -7.786 -6.707 -7.217 1.00 56.22 231 ALA A N 1
ATOM 1825 C CA . ALA A 1 231 ? -8.513 -5.463 -7.434 1.00 56.22 231 ALA A CA 1
ATOM 1826 C C . ALA A 1 231 ? -9.991 -5.782 -7.741 1.00 56.22 231 ALA A C 1
ATOM 1828 O O . ALA A 1 231 ? -10.253 -6.729 -8.495 1.00 56.22 231 ALA A O 1
ATOM 1829 N N . PRO A 1 232 ? -10.949 -5.061 -7.130 1.00 58.12 232 PRO A N 1
ATOM 1830 C CA . PRO A 1 232 ? -12.358 -5.252 -7.438 1.00 58.12 232 PRO A CA 1
ATOM 1831 C C . PRO A 1 232 ? -12.644 -5.030 -8.927 1.00 58.12 232 PRO A C 1
ATOM 1833 O O . PRO A 1 232 ? -11.843 -4.452 -9.662 1.00 58.12 232 PRO A O 1
ATOM 1836 N N . GLY A 1 233 ? -13.795 -5.546 -9.358 1.00 53.25 233 GLY A N 1
ATOM 1837 C CA . GLY A 1 233 ? -14.313 -5.324 -10.700 1.00 53.25 233 GLY A CA 1
ATOM 1838 C C . GLY A 1 233 ? -14.726 -3.865 -10.932 1.00 53.25 233 GLY A C 1
ATOM 1839 O O . GLY A 1 233 ? -14.243 -2.944 -10.280 1.00 53.25 233 GLY A O 1
ATOM 1840 N N . GLU A 1 234 ? -15.672 -3.651 -11.840 1.00 51.69 234 GLU A N 1
ATOM 1841 C CA . GLU A 1 234 ? -16.288 -2.337 -12.034 1.00 51.69 234 GLU A CA 1
ATOM 1842 C C . GLU A 1 234 ? -16.930 -1.897 -10.707 1.00 51.69 234 GLU A C 1
ATOM 1844 O O . GLU A 1 234 ? -17.730 -2.639 -10.134 1.00 51.69 234 GLU A O 1
ATOM 1849 N N . ILE A 1 235 ? -16.532 -0.728 -10.200 1.00 56.88 235 ILE A N 1
ATOM 1850 C CA . ILE A 1 235 ? -17.132 -0.111 -9.016 1.00 56.88 235 ILE A CA 1
ATOM 1851 C C . ILE A 1 235 ? -18.053 0.988 -9.518 1.00 56.88 235 ILE A C 1
ATOM 1853 O O . ILE A 1 235 ? -17.630 1.846 -10.293 1.00 56.88 235 ILE A O 1
ATOM 1857 N N . ASP A 1 236 ? -19.295 0.958 -9.055 1.00 68.62 236 ASP A N 1
ATOM 1858 C CA . ASP A 1 236 ? -20.222 2.063 -9.226 1.00 68.62 236 ASP A CA 1
ATOM 1859 C C . ASP A 1 236 ? -19.994 3.079 -8.098 1.00 68.62 236 ASP A C 1
ATOM 1861 O O . ASP A 1 236 ? -20.410 2.869 -6.957 1.00 68.62 236 ASP A O 1
ATOM 1865 N N . PHE A 1 237 ? -19.258 4.150 -8.401 1.00 69.44 237 PHE A N 1
ATOM 1866 C CA . PHE A 1 237 ? -18.984 5.216 -7.437 1.00 69.44 237 PHE A CA 1
ATOM 1867 C C . PHE A 1 237 ? -20.212 6.094 -7.170 1.00 69.44 237 PHE A C 1
ATOM 1869 O O . PHE A 1 237 ? -20.206 6.816 -6.176 1.00 69.44 237 PHE A O 1
ATOM 1876 N N . ASP A 1 238 ? -21.264 6.018 -7.991 1.00 75.75 238 ASP A N 1
ATOM 1877 C CA . ASP A 1 238 ? -22.492 6.801 -7.805 1.00 75.75 238 ASP A CA 1
ATOM 1878 C C . ASP A 1 238 ? -23.351 6.262 -6.648 1.00 75.75 238 ASP A C 1
ATOM 1880 O O . ASP A 1 238 ? -24.265 6.936 -6.177 1.00 75.75 238 ASP A O 1
ATOM 1884 N N . LEU A 1 239 ? -23.022 5.069 -6.136 1.00 74.81 239 LEU A N 1
ATOM 1885 C CA . LEU A 1 239 ? -23.608 4.512 -4.914 1.00 74.81 239 LEU A CA 1
ATOM 1886 C C . LEU A 1 239 ? -23.237 5.291 -3.647 1.00 74.81 239 LEU A C 1
ATOM 1888 O O . LEU A 1 239 ? -23.877 5.083 -2.618 1.00 74.81 239 LEU A O 1
ATOM 1892 N N . TYR A 1 240 ? -22.205 6.134 -3.707 1.00 80.50 240 TYR A N 1
ATOM 1893 C CA . TYR A 1 240 ? -21.689 6.876 -2.563 1.00 80.50 240 TYR A CA 1
ATOM 1894 C C . TYR A 1 240 ? -21.847 8.374 -2.786 1.00 80.50 240 TYR A C 1
ATOM 1896 O O . TYR A 1 240 ? -21.473 8.900 -3.837 1.00 80.50 240 TYR A O 1
ATOM 1904 N N . ASP A 1 241 ? -22.344 9.083 -1.777 1.00 86.75 241 ASP A N 1
ATOM 1905 C CA . ASP A 1 241 ? -22.382 10.540 -1.833 1.00 86.75 241 ASP A CA 1
ATOM 1906 C C . ASP A 1 241 ? -20.995 11.168 -1.607 1.00 86.75 241 ASP A C 1
ATOM 1908 O O . ASP A 1 241 ? -20.000 10.504 -1.295 1.00 86.75 241 ASP A O 1
ATOM 1912 N N . ARG A 1 242 ? -20.903 12.488 -1.800 1.00 83.75 242 ARG A N 1
ATOM 1913 C CA . ARG A 1 242 ? -19.637 13.230 -1.696 1.00 83.75 242 ARG A CA 1
ATOM 1914 C C . ARG A 1 242 ? -18.993 13.077 -0.314 1.00 83.75 242 ARG A C 1
ATOM 1916 O O . ARG A 1 242 ? -17.771 12.966 -0.219 1.00 83.75 242 ARG A O 1
ATOM 1923 N N . GLU A 1 243 ? -19.790 13.057 0.750 1.00 85.31 243 GLU A N 1
ATOM 1924 C CA . GLU A 1 243 ? -19.299 12.929 2.126 1.00 85.31 243 GLU A CA 1
ATOM 1925 C C . GLU A 1 243 ? -18.766 11.518 2.405 1.00 85.31 243 GLU A C 1
ATOM 1927 O O . GLU A 1 243 ? -17.697 11.367 2.999 1.00 85.31 243 GLU A O 1
ATOM 1932 N N . GLU A 1 244 ? -19.447 10.483 1.912 1.00 86.19 244 GLU A N 1
ATOM 1933 C CA . GLU A 1 244 ? -19.012 9.086 1.997 1.00 86.19 244 GLU A CA 1
ATOM 1934 C C . GLU A 1 244 ? -17.717 8.844 1.231 1.00 86.19 244 GLU A C 1
ATOM 1936 O O . GLU A 1 244 ? -16.782 8.258 1.781 1.00 86.19 244 GLU A O 1
ATOM 1941 N N . LYS A 1 245 ? -17.614 9.347 -0.004 1.00 84.25 245 LYS A N 1
ATOM 1942 C CA . LYS A 1 245 ? -16.383 9.267 -0.806 1.00 84.25 245 LYS A CA 1
ATOM 1943 C C . LYS A 1 245 ? -15.207 9.924 -0.087 1.00 84.25 245 LYS A C 1
ATOM 1945 O O . LYS A 1 245 ? -14.128 9.336 0.019 1.00 84.25 245 LYS A O 1
ATOM 1950 N N . THR A 1 246 ? -15.438 11.109 0.477 1.00 83.62 246 THR A N 1
ATOM 1951 C CA . THR A 1 246 ? -14.430 11.864 1.235 1.00 83.62 246 THR A CA 1
ATOM 1952 C C . THR A 1 246 ? -13.976 11.087 2.465 1.00 83.62 246 THR A C 1
ATOM 1954 O O . THR A 1 246 ? -12.779 10.960 2.731 1.00 83.62 246 THR A O 1
ATOM 1957 N N . LEU A 1 247 ? -14.929 10.521 3.203 1.00 87.25 247 LEU A N 1
ATOM 1958 C CA . LEU A 1 247 ? -14.661 9.711 4.380 1.00 87.25 247 LEU A CA 1
ATOM 1959 C C . LEU A 1 247 ? -13.841 8.468 4.030 1.00 87.25 247 LEU A C 1
ATOM 1961 O O . LEU A 1 247 ? -12.831 8.208 4.684 1.00 87.25 247 LEU A O 1
ATOM 1965 N N . ILE A 1 248 ? -14.237 7.723 2.994 1.00 84.50 248 ILE A N 1
ATOM 1966 C CA . ILE A 1 248 ? -13.527 6.522 2.536 1.00 84.50 248 ILE A CA 1
ATOM 1967 C C . ILE A 1 248 ? -12.092 6.877 2.139 1.00 84.50 248 ILE A C 1
ATOM 1969 O O . ILE A 1 248 ? -11.151 6.210 2.581 1.00 84.50 248 ILE A O 1
ATOM 1973 N N . HIS A 1 249 ? -11.909 7.951 1.366 1.00 78.69 249 HIS A N 1
ATOM 1974 C CA . HIS A 1 249 ? -10.589 8.420 0.956 1.00 78.69 249 HIS A CA 1
ATOM 1975 C C . HIS A 1 249 ? -9.713 8.775 2.161 1.00 78.69 249 HIS A C 1
ATOM 1977 O O . HIS A 1 249 ? -8.582 8.304 2.262 1.00 78.69 249 HIS A O 1
ATOM 1983 N N . LYS A 1 250 ? -10.238 9.532 3.129 1.00 75.31 250 LYS A N 1
ATOM 1984 C CA . LYS A 1 250 ? -9.484 9.924 4.329 1.00 75.31 250 LYS A CA 1
ATOM 1985 C C . LYS A 1 250 ? -9.148 8.753 5.235 1.00 75.31 250 LYS A C 1
ATOM 1987 O O . LYS A 1 250 ? -8.027 8.660 5.733 1.00 75.31 250 LYS A O 1
ATOM 1992 N N . VAL A 1 251 ? -10.084 7.823 5.417 1.00 78.25 251 VAL A N 1
ATOM 1993 C CA . VAL A 1 251 ? -9.824 6.567 6.129 1.00 78.25 251 VAL A CA 1
ATOM 1994 C C . VAL A 1 251 ? -8.681 5.817 5.456 1.00 78.25 251 VAL A C 1
ATOM 1996 O O . VAL A 1 251 ? -7.773 5.342 6.138 1.00 78.25 251 VAL A O 1
ATOM 1999 N N . TYR A 1 252 ? -8.683 5.735 4.127 1.00 76.31 252 TYR A N 1
ATOM 2000 C CA . TYR A 1 252 ? -7.604 5.092 3.391 1.00 76.31 252 TYR A CA 1
ATOM 2001 C C . TYR A 1 252 ? -6.277 5.856 3.500 1.00 76.31 252 TYR A C 1
ATOM 2003 O O . TYR A 1 252 ? -5.248 5.240 3.758 1.00 76.31 252 TYR A O 1
ATOM 2011 N N . ALA A 1 253 ? -6.281 7.181 3.379 1.00 65.12 253 ALA A N 1
ATOM 2012 C CA . ALA A 1 253 ? -5.077 7.999 3.495 1.00 65.12 253 ALA A CA 1
ATOM 2013 C C . ALA A 1 253 ? -4.419 7.869 4.881 1.00 65.12 253 ALA A C 1
ATOM 2015 O O . ALA A 1 253 ? -3.199 7.784 4.989 1.00 65.12 253 ALA A O 1
ATOM 2016 N N . ILE A 1 254 ? -5.223 7.792 5.947 1.00 64.44 254 ILE A N 1
ATOM 2017 C CA . ILE A 1 254 ? -4.727 7.704 7.327 1.00 64.44 254 ILE A CA 1
ATOM 2018 C C . ILE A 1 254 ? -4.342 6.267 7.690 1.00 64.44 254 ILE A C 1
ATOM 2020 O O . ILE A 1 254 ? -3.262 6.020 8.224 1.00 64.44 254 ILE A O 1
ATOM 2024 N N . TYR A 1 255 ? -5.221 5.300 7.424 1.00 69.75 255 TYR A N 1
ATOM 2025 C CA . TYR A 1 255 ? -5.066 3.929 7.917 1.00 69.75 255 TYR A CA 1
ATOM 2026 C C . TYR A 1 255 ? -4.575 2.947 6.846 1.00 69.75 255 TYR A C 1
ATOM 2028 O O . TYR A 1 255 ? -3.989 1.913 7.173 1.00 69.75 255 TYR A O 1
ATOM 2036 N N . GLY A 1 256 ? -4.787 3.246 5.565 1.00 61.09 256 GLY A N 1
ATOM 2037 C CA . GLY A 1 256 ? -4.458 2.382 4.428 1.00 61.09 256 GLY A CA 1
ATOM 2038 C C . GLY A 1 256 ? -2.960 2.212 4.186 1.00 61.09 256 GLY A C 1
ATOM 2039 O O . GLY A 1 256 ? -2.539 1.149 3.728 1.00 61.09 256 GLY A O 1
ATOM 2040 N N . GLU A 1 257 ? -2.115 3.169 4.577 1.00 63.81 257 GLU A N 1
ATOM 2041 C CA . GLU A 1 257 ? -0.655 3.009 4.482 1.00 63.81 257 GLU A CA 1
ATOM 2042 C C . GLU A 1 257 ? -0.083 2.036 5.528 1.00 63.81 257 GLU A C 1
ATOM 2044 O O . GLU A 1 257 ? 1.035 1.522 5.388 1.00 63.81 257 GLU A O 1
ATOM 2049 N N . HIS A 1 258 ? -0.845 1.746 6.583 1.00 56.69 258 HIS A N 1
ATOM 2050 C CA . HIS A 1 258 ? -0.413 0.866 7.657 1.00 56.69 258 HIS A CA 1
ATOM 2051 C C . HIS A 1 258 ? -0.574 -0.622 7.318 1.00 56.69 258 HIS A C 1
ATOM 2053 O O . HIS A 1 258 ? -1.337 -1.036 6.444 1.00 56.69 258 HIS A O 1
ATOM 2059 N N . THR A 1 259 ? 0.183 -1.464 8.024 1.00 62.47 259 THR A N 1
ATOM 2060 C CA . THR A 1 259 ? 0.131 -2.920 7.846 1.00 62.47 259 THR A CA 1
ATOM 2061 C C . THR A 1 259 ? -1.089 -3.516 8.539 1.00 62.47 259 THR A C 1
ATOM 2063 O O . THR A 1 259 ? -1.578 -2.975 9.532 1.00 62.47 259 THR A O 1
ATOM 2066 N N . ALA A 1 260 ? -1.541 -4.689 8.082 1.00 70.81 260 ALA A N 1
ATOM 2067 C CA . ALA A 1 260 ? -2.663 -5.389 8.709 1.00 70.81 260 ALA A CA 1
ATOM 2068 C C . ALA A 1 260 ? -2.409 -5.674 10.203 1.00 70.81 260 ALA A C 1
ATOM 2070 O O . ALA A 1 260 ? -3.313 -5.563 11.029 1.00 70.81 260 ALA A O 1
ATOM 2071 N N . SER A 1 261 ? -1.158 -5.989 10.562 1.00 70.25 261 SER A N 1
ATOM 2072 C CA . SER A 1 261 ? -0.750 -6.217 11.955 1.00 70.25 261 SER A CA 1
ATOM 2073 C C . SER A 1 261 ? -0.800 -4.951 12.811 1.00 70.25 261 SER A C 1
ATOM 2075 O O . SER A 1 261 ? -1.211 -5.036 13.967 1.00 70.25 261 SER A O 1
ATOM 2077 N N . TYR A 1 262 ? -0.414 -3.795 12.260 1.00 74.25 262 TYR A N 1
ATOM 2078 C CA . TYR A 1 262 ? -0.524 -2.518 12.969 1.00 74.25 262 TYR A CA 1
ATOM 2079 C C . TYR A 1 262 ? -1.990 -2.174 13.235 1.00 74.25 262 TYR A C 1
ATOM 2081 O O . TYR A 1 262 ? -2.360 -1.911 14.374 1.00 74.25 262 TYR A O 1
ATOM 2089 N N . LEU A 1 263 ? -2.839 -2.269 12.207 1.00 77.25 263 LEU A N 1
ATOM 2090 C CA . LEU A 1 263 ? -4.267 -1.990 12.351 1.00 77.25 263 LEU A CA 1
ATOM 2091 C C . LEU A 1 263 ? -4.941 -2.960 13.327 1.00 77.25 263 LEU A C 1
ATOM 2093 O O . LEU A 1 263 ? -5.773 -2.541 14.122 1.00 77.25 263 LEU A O 1
ATOM 2097 N N . ARG A 1 264 ? -4.550 -4.242 13.329 1.00 83.25 264 ARG A N 1
ATOM 2098 C CA . ARG A 1 264 ? -5.005 -5.208 14.339 1.00 83.25 264 ARG A CA 1
ATOM 2099 C C . ARG A 1 264 ? -4.663 -4.731 15.749 1.00 83.25 264 ARG A C 1
ATOM 2101 O O . ARG A 1 264 ? -5.557 -4.682 16.588 1.00 83.25 264 ARG A O 1
ATOM 2108 N N . GLN A 1 265 ? -3.398 -4.391 15.997 1.00 72.12 265 GLN A N 1
ATOM 2109 C CA . GLN A 1 265 ? -2.957 -3.919 17.309 1.00 72.12 265 GLN A CA 1
ATOM 2110 C C . GLN A 1 265 ? -3.739 -2.675 17.738 1.00 72.12 265 GLN A C 1
ATOM 2112 O O . GLN A 1 265 ? -4.268 -2.661 18.843 1.00 72.12 265 GLN A O 1
ATOM 2117 N N . LEU A 1 266 ? -3.911 -1.712 16.831 1.00 75.12 266 LEU A N 1
ATOM 2118 C CA . LEU A 1 266 ? -4.695 -0.508 17.085 1.00 75.12 266 LEU A CA 1
ATOM 2119 C C . LEU A 1 266 ? -6.141 -0.850 17.475 1.00 75.12 266 LEU A C 1
ATOM 2121 O O . LEU A 1 266 ? -6.635 -0.402 18.503 1.00 75.12 266 LEU A O 1
ATOM 2125 N N . THR A 1 267 ? -6.806 -1.737 16.727 1.00 87.12 267 THR A N 1
ATOM 2126 C CA . THR A 1 267 ? -8.177 -2.153 17.071 1.00 87.12 267 THR A CA 1
ATOM 2127 C C . THR A 1 267 ? -8.284 -2.924 18.388 1.00 87.12 267 THR A C 1
ATOM 2129 O O . THR A 1 267 ? -9.352 -2.926 18.990 1.00 87.12 267 THR A O 1
ATOM 2132 N N . HIS A 1 268 ? -7.209 -3.560 18.865 1.00 87.81 268 HIS A N 1
ATOM 2133 C CA . HIS A 1 268 ? -7.212 -4.230 20.170 1.00 87.81 268 HIS A CA 1
ATOM 2134 C C . HIS A 1 268 ? -7.128 -3.238 21.341 1.00 87.81 268 HIS A C 1
ATOM 2136 O O . HIS A 1 268 ? -7.537 -3.560 22.457 1.00 87.81 268 HIS A O 1
ATOM 2142 N N . GLU A 1 269 ? -6.622 -2.027 21.099 1.00 85.81 269 GLU A N 1
ATOM 2143 C CA . GLU A 1 269 ? -6.570 -0.958 22.100 1.00 85.81 269 GLU A CA 1
ATOM 2144 C C . GLU A 1 269 ? -7.961 -0.330 22.324 1.00 85.81 269 GLU A C 1
ATOM 2146 O O . GLU A 1 269 ? -8.257 0.177 23.413 1.00 85.81 269 GLU A O 1
ATOM 2151 N N . HIS A 1 270 ? -8.863 -0.444 21.342 1.00 90.62 270 HIS A N 1
ATOM 2152 C CA . HIS A 1 270 ? -10.215 0.109 21.405 1.00 90.62 270 HIS A CA 1
ATOM 2153 C C . HIS A 1 270 ? -11.065 -0.593 22.475 1.00 90.62 270 HIS A C 1
ATOM 2155 O O . HIS A 1 270 ? -11.231 -1.816 22.463 1.00 90.62 270 HIS A O 1
ATOM 2161 N N . SER A 1 271 ? -11.645 0.185 23.396 1.00 93.25 271 SER A N 1
ATOM 2162 C CA . SER A 1 271 ? -12.497 -0.343 24.474 1.00 93.25 271 SER A CA 1
ATOM 2163 C C . SER A 1 271 ? -13.702 -1.103 23.926 1.00 93.25 271 SER A C 1
ATOM 2165 O O . SER A 1 271 ? -13.966 -2.213 24.363 1.00 93.25 271 SER A O 1
ATOM 2167 N N . ILE A 1 272 ? -14.349 -0.584 22.881 1.00 95.25 272 ILE A N 1
ATOM 2168 C CA . ILE A 1 272 ? -15.537 -1.208 22.283 1.00 95.25 272 ILE A CA 1
ATOM 2169 C C . ILE A 1 272 ? -15.287 -2.606 21.700 1.00 95.25 272 ILE A C 1
ATOM 2171 O O . ILE A 1 272 ? -16.201 -3.426 21.688 1.00 95.25 272 ILE A O 1
ATOM 2175 N N . TRP A 1 273 ? -14.063 -2.908 21.247 1.00 95.06 273 TRP A N 1
ATOM 2176 C CA . TRP A 1 273 ? -13.701 -4.266 20.829 1.00 95.06 273 TRP A CA 1
ATOM 2177 C C . TRP A 1 273 ? -13.465 -5.171 22.044 1.00 95.06 273 TRP A C 1
ATOM 2179 O O . TRP A 1 273 ? -13.962 -6.294 22.071 1.00 95.06 273 TRP A O 1
ATOM 2189 N N . ARG A 1 274 ? -12.758 -4.676 23.071 1.00 93.50 274 ARG A N 1
ATOM 2190 C CA . ARG A 1 274 ? -12.507 -5.424 24.316 1.00 93.50 274 ARG A CA 1
ATOM 2191 C C . ARG A 1 274 ? -13.801 -5.768 25.051 1.00 93.50 274 ARG A C 1
ATOM 2193 O O . ARG A 1 274 ? -13.954 -6.902 25.489 1.00 93.50 274 ARG A O 1
ATOM 2200 N N . ASP A 1 275 ? -14.732 -4.825 25.123 1.00 92.88 275 ASP A N 1
ATOM 2201 C CA . ASP A 1 275 ? -16.030 -5.015 25.768 1.00 92.88 275 ASP A CA 1
ATOM 2202 C C . ASP A 1 275 ? -16.888 -6.024 25.000 1.00 92.88 275 ASP A C 1
ATOM 2204 O O . ASP A 1 275 ? -17.537 -6.869 25.599 1.00 92.88 275 ASP A O 1
ATOM 2208 N N . ALA A 1 276 ? -16.877 -5.986 23.666 1.00 94.94 276 ALA A N 1
ATOM 2209 C CA . ALA A 1 276 ? -17.601 -6.969 22.863 1.00 94.94 276 ALA A CA 1
ATOM 2210 C C . ALA A 1 276 ? -16.972 -8.374 22.937 1.00 94.94 276 ALA A C 1
ATOM 2212 O O . ALA A 1 276 ? -17.684 -9.363 22.830 1.00 94.94 276 ALA A O 1
ATOM 2213 N N . MET A 1 277 ? -15.662 -8.506 23.179 1.00 94.25 277 MET A N 1
ATOM 2214 C CA . MET A 1 277 ? -15.033 -9.821 23.385 1.00 94.25 277 MET A CA 1
ATOM 2215 C C . MET A 1 277 ? -15.552 -10.561 24.630 1.00 94.25 277 MET A C 1
ATOM 2217 O O . MET A 1 277 ? -15.376 -11.779 24.704 1.00 94.25 277 MET A O 1
ATOM 2221 N N . THR A 1 278 ? -16.168 -9.861 25.592 1.00 91.94 278 THR A N 1
ATOM 2222 C CA . THR A 1 278 ? -16.723 -10.460 26.818 1.00 91.94 278 THR A CA 1
ATOM 2223 C C . THR A 1 278 ? -18.215 -10.788 26.720 1.00 91.94 278 THR A C 1
ATOM 2225 O O . THR A 1 278 ? -18.734 -11.447 27.618 1.00 91.94 278 THR A O 1
ATOM 2228 N N . THR A 1 279 ? -18.908 -10.370 25.653 1.00 91.25 279 THR A N 1
ATOM 2229 C CA . THR A 1 279 ? -20.335 -10.665 25.451 1.00 91.25 279 THR A CA 1
ATOM 2230 C C . THR A 1 279 ? -20.547 -11.954 24.658 1.00 91.25 279 THR A C 1
ATOM 2232 O O . THR A 1 279 ? -19.745 -12.312 23.795 1.00 91.25 279 THR A O 1
ATOM 2235 N N . ASP A 1 280 ? -21.675 -12.632 24.888 1.00 86.06 280 ASP A N 1
ATOM 2236 C CA . ASP A 1 280 ? -21.986 -13.908 24.222 1.00 86.06 280 ASP A CA 1
ATOM 2237 C C . ASP A 1 280 ? -22.140 -13.772 22.699 1.00 86.06 280 ASP A C 1
ATOM 2239 O O . ASP A 1 280 ? -21.694 -14.631 21.939 1.00 86.06 280 ASP A O 1
ATOM 2243 N N . ASN A 1 281 ? -22.746 -12.675 22.232 1.00 88.81 281 ASN A N 1
ATOM 2244 C CA . ASN A 1 281 ? -22.967 -12.431 20.803 1.00 88.81 281 ASN A CA 1
ATOM 2245 C C . ASN A 1 281 ? -21.762 -11.792 20.092 1.00 88.81 281 ASN A C 1
ATOM 2247 O O . ASN A 1 281 ? -21.714 -11.797 18.865 1.00 88.81 281 ASN A O 1
ATOM 2251 N N . LYS A 1 282 ? -20.802 -11.241 20.847 1.00 93.56 282 LYS A N 1
ATOM 2252 C CA . LYS A 1 282 ? -19.619 -10.516 20.361 1.00 93.56 282 LYS A CA 1
ATOM 2253 C C . LYS A 1 282 ? -19.897 -9.353 19.406 1.00 93.56 282 LYS A C 1
ATOM 2255 O O . LYS A 1 282 ? -18.991 -8.916 18.701 1.00 93.56 282 LYS A O 1
ATOM 2260 N N . ILE A 1 283 ? -21.120 -8.831 19.361 1.00 96.38 283 ILE A N 1
ATOM 2261 C CA . ILE A 1 283 ? -21.501 -7.759 18.431 1.00 96.38 283 ILE A CA 1
ATOM 2262 C C . ILE A 1 283 ? -21.026 -6.404 18.971 1.00 96.38 283 ILE A C 1
ATOM 2264 O O . ILE A 1 283 ? -21.315 -6.033 20.111 1.00 96.38 283 ILE A O 1
ATOM 2268 N N . ILE A 1 284 ? -20.341 -5.630 18.128 1.00 96.00 284 ILE A N 1
ATOM 2269 C CA . ILE A 1 284 ? -19.989 -4.232 18.384 1.00 96.00 284 ILE A CA 1
ATOM 2270 C C . ILE A 1 284 ? -21.116 -3.359 17.819 1.00 96.00 284 ILE A C 1
ATOM 2272 O O . ILE A 1 284 ? -21.164 -3.097 16.620 1.00 96.00 284 ILE A O 1
ATOM 2276 N N . SER A 1 285 ? -22.041 -2.914 18.673 1.00 95.00 285 SER A N 1
ATOM 2277 C CA . SER A 1 285 ? -23.217 -2.171 18.206 1.00 95.00 285 SER A CA 1
ATOM 2278 C C . SER A 1 285 ? -22.858 -0.822 17.572 1.00 95.00 285 SER A C 1
ATOM 2280 O O . SER A 1 285 ? -21.952 -0.115 18.022 1.00 95.00 285 SER A O 1
ATOM 2282 N N . LYS A 1 286 ? -23.633 -0.422 16.556 1.00 95.75 286 LYS A N 1
ATOM 2283 C CA . LYS A 1 286 ? -23.481 0.866 15.852 1.00 95.75 286 LYS A CA 1
ATOM 2284 C C . LYS A 1 286 ? -23.523 2.071 16.795 1.00 95.75 286 LYS A C 1
ATOM 2286 O O . LYS A 1 286 ? -22.718 2.986 16.650 1.00 95.75 286 LYS A O 1
ATOM 2291 N N . GLN A 1 287 ? -24.382 2.031 17.814 1.00 95.12 287 GLN A N 1
ATOM 2292 C CA . GLN A 1 287 ? -24.443 3.077 18.836 1.00 95.12 287 GLN A CA 1
ATOM 2293 C C . GLN A 1 287 ? -23.119 3.203 19.608 1.00 95.12 287 GLN A C 1
ATOM 2295 O O . GLN A 1 287 ? -22.562 4.296 19.695 1.00 95.12 287 GLN A O 1
ATOM 2300 N N . LYS A 1 288 ? -22.559 2.083 20.095 1.00 94.75 288 LYS A N 1
ATOM 2301 C CA . LYS A 1 288 ? -21.262 2.086 20.794 1.00 94.75 288 LYS A CA 1
ATOM 2302 C C . LYS A 1 288 ? -20.125 2.552 19.883 1.00 94.75 288 LYS A C 1
ATOM 2304 O O . LYS A 1 288 ? -19.230 3.254 20.347 1.00 94.75 288 LYS A O 1
ATOM 2309 N N . MET A 1 289 ? -20.153 2.179 18.598 1.00 95.56 289 MET A N 1
ATOM 2310 C CA . MET A 1 289 ? -19.182 2.669 17.613 1.00 95.56 289 MET A CA 1
ATOM 2311 C C . MET A 1 289 ? -19.265 4.188 17.448 1.00 95.56 289 MET A C 1
ATOM 2313 O O . MET A 1 289 ? -18.237 4.847 17.579 1.00 95.56 289 MET A O 1
ATOM 2317 N N . SER A 1 290 ? -20.466 4.738 17.230 1.00 94.81 290 SER A N 1
ATOM 2318 C CA . SER A 1 290 ? -20.687 6.187 17.102 1.00 94.81 290 SER A CA 1
ATOM 2319 C C . SER A 1 290 ? -20.124 6.942 18.309 1.00 94.81 290 SER A C 1
ATOM 2321 O O . SER A 1 290 ? -19.271 7.813 18.155 1.00 94.81 290 SER A O 1
ATOM 2323 N N . GLU A 1 291 ? -20.515 6.551 19.526 1.00 94.75 291 GLU A N 1
ATOM 2324 C CA . GLU A 1 291 ? -20.076 7.208 20.764 1.00 94.75 291 GLU A CA 1
ATOM 2325 C C . GLU A 1 291 ? -18.556 7.138 20.973 1.00 94.75 291 GLU A C 1
ATOM 2327 O O . GLU A 1 291 ? -17.944 8.112 21.417 1.00 94.75 291 GLU A O 1
ATOM 2332 N N . PHE A 1 292 ? -17.932 6.001 20.652 1.00 94.44 292 PHE A N 1
ATOM 2333 C CA . PHE A 1 292 ? -16.486 5.824 20.768 1.00 94.44 292 PHE A CA 1
ATOM 2334 C C . PHE A 1 292 ? -15.722 6.701 19.771 1.00 94.44 292 PHE A C 1
ATOM 2336 O O . PHE A 1 292 ? -14.809 7.429 20.163 1.00 94.44 292 PHE A O 1
ATOM 2343 N N . PHE A 1 293 ? -16.101 6.668 18.492 1.00 91.38 293 PHE A N 1
ATOM 2344 C CA . PHE A 1 293 ? -15.398 7.410 17.446 1.00 91.38 293 PHE A CA 1
ATOM 2345 C C . PHE A 1 293 ? -15.641 8.923 17.527 1.00 91.38 293 PHE A C 1
ATOM 2347 O O . PHE A 1 293 ? -14.708 9.677 17.260 1.00 91.38 293 PHE A O 1
ATOM 2354 N N . LYS A 1 294 ? -16.810 9.372 18.014 1.00 91.19 294 LYS A N 1
ATOM 2355 C CA . LYS A 1 294 ? -17.071 10.789 18.348 1.00 91.19 294 LYS A CA 1
ATOM 2356 C C . LYS A 1 294 ? -16.076 11.347 19.367 1.00 91.19 294 LYS A C 1
ATOM 2358 O O . LYS A 1 294 ? -15.737 12.520 19.310 1.00 91.19 294 LYS A O 1
ATOM 2363 N N . ARG A 1 295 ? -15.591 10.518 20.300 1.00 88.00 295 ARG A N 1
ATOM 2364 C CA . ARG A 1 295 ? -14.565 10.918 21.283 1.00 88.00 295 ARG A CA 1
ATOM 2365 C C . ARG A 1 295 ? -13.145 10.837 20.732 1.00 88.00 295 ARG A C 1
ATOM 2367 O O . ARG A 1 295 ? -12.255 11.495 21.258 1.00 88.00 295 ARG A O 1
ATOM 2374 N N . LEU A 1 296 ? -12.924 9.987 19.731 1.00 78.69 296 LEU A N 1
ATOM 2375 C CA . LEU A 1 296 ? -11.604 9.734 19.158 1.00 78.69 296 LEU A CA 1
ATOM 2376 C C . LEU A 1 296 ? -11.204 10.794 18.121 1.00 78.69 296 LEU A C 1
ATOM 2378 O O . LEU A 1 296 ? -10.014 11.021 17.911 1.00 78.69 296 LEU A O 1
ATOM 2382 N N . ILE A 1 297 ? -12.179 11.407 17.448 1.00 76.81 297 ILE A N 1
ATOM 2383 C CA . ILE A 1 297 ? -11.968 12.206 16.238 1.00 76.81 297 ILE A CA 1
ATOM 2384 C C . ILE A 1 297 ? -12.432 13.647 16.452 1.00 76.81 297 ILE A C 1
ATOM 2386 O O . ILE A 1 297 ? -13.483 13.887 17.038 1.00 76.81 297 ILE A O 1
ATOM 2390 N N . ASN A 1 298 ? -11.644 14.604 15.957 1.00 67.75 298 ASN A N 1
ATOM 2391 C CA . ASN A 1 298 ? -11.997 16.025 15.954 1.00 67.75 298 ASN A CA 1
ATOM 2392 C C . ASN A 1 298 ? -12.935 16.363 14.774 1.00 67.75 298 ASN A C 1
ATOM 2394 O O . ASN A 1 298 ? -12.845 15.739 13.716 1.00 67.75 298 ASN A O 1
ATOM 2398 N N . THR A 1 299 ? -13.784 17.383 14.921 1.00 62.41 299 THR A N 1
ATOM 2399 C CA . THR A 1 299 ? -14.759 17.829 13.904 1.00 62.41 299 THR A CA 1
ATOM 2400 C C . THR A 1 299 ? -14.119 18.186 12.560 1.00 62.41 299 THR A C 1
ATOM 2402 O O . THR A 1 299 ? -14.746 18.023 11.516 1.00 62.41 299 THR A O 1
ATOM 2405 N N . ASP A 1 300 ? -12.843 18.577 12.559 1.00 63.16 300 ASP A N 1
ATOM 2406 C CA . ASP A 1 300 ? -12.093 18.943 11.350 1.00 63.16 300 ASP A CA 1
ATOM 2407 C C . ASP A 1 300 ? -11.734 17.743 10.459 1.00 63.16 300 ASP A C 1
ATOM 2409 O O . ASP A 1 300 ? -11.197 17.914 9.365 1.00 63.16 300 ASP A O 1
ATOM 2413 N N . PHE A 1 301 ? -12.041 16.511 10.881 1.00 66.44 301 PHE A N 1
ATOM 2414 C CA . PHE A 1 301 ? -11.728 15.305 10.115 1.00 66.44 301 PHE A CA 1
ATOM 2415 C C . PHE A 1 301 ? -12.329 15.323 8.709 1.00 66.44 301 PHE A C 1
ATOM 2417 O O . PHE A 1 301 ? -11.696 14.830 7.781 1.00 66.44 301 PHE A O 1
ATOM 2424 N N . LEU A 1 302 ? -13.507 15.924 8.510 1.00 62.75 302 LEU A N 1
ATOM 2425 C CA . LEU A 1 302 ? -14.136 16.035 7.189 1.00 62.75 302 LEU A CA 1
ATOM 2426 C C . LEU A 1 302 ? -13.698 17.268 6.390 1.00 62.75 302 LEU A C 1
ATOM 2428 O O . LEU A 1 302 ? -14.008 17.318 5.205 1.00 62.75 302 LEU A O 1
ATOM 2432 N N . PHE A 1 303 ? -12.891 18.183 6.943 1.00 71.69 303 PHE A N 1
ATOM 2433 C CA . PHE A 1 303 ? -12.430 19.376 6.219 1.00 71.69 303 PHE A CA 1
ATOM 2434 C C . PHE A 1 303 ? -11.707 19.008 4.919 1.00 71.69 303 PHE A C 1
ATOM 2436 O O . PHE A 1 303 ? -10.638 18.399 4.948 1.00 71.69 303 PHE A O 1
ATOM 2443 N N . MET A 1 304 ? -12.308 19.330 3.780 1.00 60.19 304 MET A N 1
ATOM 2444 C CA . MET A 1 304 ? -11.815 18.924 2.470 1.00 60.19 304 MET A CA 1
ATOM 2445 C C . MET A 1 304 ? -11.001 20.054 1.852 1.00 60.19 304 MET A C 1
ATOM 2447 O O . MET A 1 304 ? -11.516 21.155 1.655 1.00 60.19 304 MET A O 1
ATOM 2451 N N . SER A 1 305 ? -9.728 19.793 1.558 1.00 70.56 305 SER A N 1
ATOM 2452 C CA . SER A 1 305 ? -8.916 20.726 0.781 1.00 70.56 305 SER A CA 1
ATOM 2453 C C . SER A 1 305 ? -9.211 20.576 -0.717 1.00 70.56 305 SER A C 1
ATOM 2455 O O . SER A 1 305 ? -9.671 19.527 -1.168 1.00 70.56 305 SER A O 1
ATOM 2457 N N . GLN A 1 306 ? -8.901 21.605 -1.514 1.00 67.31 306 GLN A N 1
ATOM 2458 C CA . GLN A 1 306 ? -8.962 21.494 -2.980 1.00 67.31 306 GLN A CA 1
ATOM 2459 C C . GLN A 1 306 ? -8.064 20.362 -3.511 1.00 67.31 306 GLN A C 1
ATOM 2461 O O . GLN A 1 306 ? -8.385 19.746 -4.522 1.00 67.31 306 GLN A O 1
ATOM 2466 N N . GLU A 1 307 ? -6.956 20.068 -2.824 1.00 61.75 307 GLU A N 1
ATOM 2467 C CA . GLU A 1 307 ? -6.040 18.981 -3.180 1.00 61.75 307 GLU A CA 1
ATOM 2468 C C . GLU A 1 307 ? -6.661 17.599 -2.921 1.00 61.75 307 GLU A C 1
ATOM 2470 O O . GLU A 1 307 ? -6.507 16.698 -3.746 1.00 61.75 307 GLU A O 1
ATOM 2475 N N . ASP A 1 308 ? -7.430 17.441 -1.839 1.00 53.38 308 ASP A N 1
ATOM 2476 C CA . ASP A 1 308 ? -8.168 16.203 -1.551 1.00 53.38 308 ASP A CA 1
ATOM 2477 C C . ASP A 1 308 ? -9.246 15.931 -2.605 1.00 53.38 308 ASP A C 1
ATOM 2479 O O . ASP A 1 308 ? -9.388 14.800 -3.066 1.00 53.38 308 ASP A O 1
ATOM 2483 N N . GLU A 1 309 ? -9.978 16.967 -3.020 1.00 68.50 309 GLU A N 1
ATOM 2484 C CA . GLU A 1 309 ? -11.045 16.856 -4.019 1.00 68.50 309 GLU A CA 1
ATOM 2485 C C . GLU A 1 309 ? -10.490 16.451 -5.394 1.00 68.50 309 GLU A C 1
ATOM 2487 O O . GLU A 1 309 ? -10.939 15.468 -5.984 1.00 68.50 309 GLU A O 1
ATOM 2492 N N . LEU A 1 310 ? -9.412 17.110 -5.834 1.00 66.56 310 LEU A N 1
ATOM 2493 C CA . LEU A 1 310 ? -8.656 16.726 -7.030 1.00 66.56 310 LEU A CA 1
ATOM 2494 C C . LEU A 1 310 ? -8.101 15.298 -6.931 1.00 66.56 310 LEU A C 1
ATOM 2496 O O . LEU A 1 310 ? -8.060 14.578 -7.929 1.00 66.56 310 LEU A O 1
ATOM 2500 N N . THR A 1 311 ? -7.668 14.864 -5.746 1.00 60.28 311 THR A N 1
ATOM 2501 C CA . THR A 1 311 ? -7.139 13.507 -5.537 1.00 60.28 311 THR A CA 1
ATOM 2502 C C . THR A 1 311 ? -8.237 12.449 -5.644 1.00 60.28 311 THR A C 1
ATOM 2504 O O . THR A 1 311 ? -8.014 11.405 -6.253 1.00 60.28 311 THR A O 1
ATOM 2507 N N . ILE A 1 312 ? -9.432 12.718 -5.115 1.00 62.62 312 ILE A N 1
ATOM 2508 C CA . ILE A 1 312 ? -10.584 11.810 -5.209 1.00 62.62 312 ILE A CA 1
ATOM 2509 C C . ILE A 1 312 ? -11.046 11.690 -6.663 1.00 62.62 312 ILE A C 1
ATOM 2511 O O . ILE A 1 312 ? -11.128 10.577 -7.179 1.00 62.62 312 ILE A O 1
ATOM 2515 N N . GLU A 1 313 ? -11.262 12.816 -7.348 1.00 65.38 313 GLU A N 1
ATOM 2516 C CA . GLU A 1 313 ? -11.654 12.825 -8.764 1.00 65.38 313 GLU A CA 1
ATOM 2517 C C . GLU A 1 313 ? -10.612 12.117 -9.641 1.00 65.38 313 GLU A C 1
ATOM 2519 O O . GLU A 1 313 ? -10.945 11.272 -10.472 1.00 65.38 313 GLU A O 1
ATOM 2524 N N . THR A 1 314 ? -9.321 12.393 -9.422 1.00 60.19 314 THR A N 1
ATOM 2525 C CA . THR A 1 314 ? -8.260 11.710 -10.173 1.00 60.19 314 THR A CA 1
ATOM 2526 C C . THR A 1 314 ? -8.163 10.227 -9.833 1.00 60.19 314 THR A C 1
ATOM 2528 O O . THR A 1 314 ? -7.838 9.445 -10.722 1.00 60.19 314 THR A O 1
ATOM 2531 N N . ALA A 1 315 ? -8.450 9.802 -8.601 1.00 56.62 315 ALA A N 1
ATOM 2532 C CA . ALA A 1 315 ? -8.473 8.390 -8.230 1.00 56.62 315 ALA A CA 1
ATOM 2533 C C . ALA A 1 315 ? -9.624 7.636 -8.914 1.00 56.62 315 ALA A C 1
ATOM 2535 O O . ALA A 1 315 ? -9.399 6.531 -9.414 1.00 56.62 315 ALA A O 1
ATOM 2536 N N . GLU A 1 316 ? -10.813 8.237 -9.000 1.00 61.75 316 GLU A N 1
ATOM 2537 C CA . GLU A 1 316 ? -11.949 7.695 -9.758 1.00 61.75 316 GLU A CA 1
ATOM 2538 C C . GLU A 1 316 ? -11.611 7.602 -11.258 1.00 61.75 316 GLU A C 1
ATOM 2540 O O . GLU A 1 316 ? -11.754 6.540 -11.869 1.00 61.75 316 GLU A O 1
ATOM 2545 N N . ASP A 1 317 ? -11.038 8.658 -11.841 1.00 52.88 317 ASP A N 1
ATOM 2546 C CA . ASP A 1 317 ? -10.577 8.663 -13.235 1.00 52.88 317 ASP A CA 1
ATOM 2547 C C . ASP A 1 317 ? -9.491 7.601 -13.496 1.00 52.88 317 ASP A C 1
ATOM 2549 O O . ASP A 1 317 ? -9.527 6.874 -14.493 1.00 52.88 317 ASP A O 1
ATOM 2553 N N . GLN A 1 318 ? -8.503 7.478 -12.601 1.00 46.47 318 GLN A N 1
ATOM 2554 C CA . GLN A 1 318 ? -7.443 6.470 -12.696 1.00 46.47 318 GLN A CA 1
ATOM 2555 C C . GLN A 1 318 ? -7.991 5.048 -12.538 1.00 46.47 318 GLN A C 1
ATOM 2557 O O . GLN A 1 318 ? -7.481 4.128 -13.187 1.00 46.47 318 GLN A O 1
ATOM 2562 N N . TRP A 1 319 ? -9.017 4.851 -11.707 1.00 47.81 319 TRP A N 1
ATOM 2563 C CA . TRP A 1 319 ? -9.709 3.572 -11.573 1.00 47.81 319 TRP A CA 1
ATOM 2564 C C . TRP A 1 319 ? -10.311 3.144 -12.913 1.00 47.81 319 TRP A C 1
ATOM 2566 O O . TRP A 1 319 ? -10.003 2.057 -13.409 1.00 47.81 319 TRP A O 1
ATOM 2576 N N . TRP A 1 320 ? -11.059 4.040 -13.562 1.00 38.66 320 TRP A N 1
ATOM 2577 C CA . TRP A 1 320 ? -11.619 3.806 -14.894 1.00 38.66 320 TRP A CA 1
ATOM 2578 C C . TRP A 1 320 ? -10.544 3.541 -15.955 1.00 38.66 320 TRP A C 1
ATOM 2580 O O . TRP A 1 320 ? -10.704 2.645 -16.787 1.00 38.66 320 TRP A O 1
ATOM 2590 N N . MET A 1 321 ? -9.416 4.258 -15.907 1.00 32.53 321 MET A N 1
ATOM 2591 C CA . MET A 1 321 ? -8.311 4.062 -16.854 1.00 32.53 321 MET A CA 1
ATOM 2592 C C . MET A 1 321 ? -7.583 2.721 -16.685 1.00 32.53 321 MET A C 1
ATOM 2594 O O . MET A 1 321 ? -7.161 2.133 -17.682 1.00 32.53 321 MET A O 1
ATOM 2598 N N . ASN A 1 322 ? -7.422 2.227 -15.454 1.00 34.00 322 ASN A N 1
ATOM 2599 C CA . ASN A 1 322 ? -6.754 0.950 -15.196 1.00 34.00 322 ASN A CA 1
ATOM 2600 C C . ASN A 1 322 ? -7.697 -0.243 -15.435 1.00 34.00 322 ASN A C 1
ATOM 2602 O O . ASN A 1 322 ? -7.276 -1.229 -16.037 1.00 34.00 322 ASN A O 1
ATOM 2606 N N . TYR A 1 323 ? -8.970 -0.146 -15.039 1.00 34.44 323 TYR A N 1
ATOM 2607 C CA . TYR A 1 323 ? -9.954 -1.223 -15.197 1.00 34.44 323 TYR A CA 1
ATOM 2608 C C . TYR A 1 323 ? -10.266 -1.534 -16.672 1.00 34.44 323 TYR A C 1
ATOM 2610 O O . TYR A 1 323 ? -10.259 -2.693 -17.088 1.00 34.44 323 TYR A O 1
ATOM 2618 N N . ASP A 1 324 ? -10.447 -0.502 -17.499 1.00 33.53 324 ASP A N 1
ATOM 2619 C CA . ASP A 1 324 ? -10.800 -0.658 -18.916 1.00 33.53 324 ASP A CA 1
ATOM 2620 C C . ASP A 1 324 ? -9.607 -1.082 -19.795 1.00 33.53 324 ASP A C 1
ATOM 2622 O O . ASP A 1 324 ? -9.780 -1.340 -20.979 1.00 33.53 324 ASP A O 1
ATOM 2626 N N . SER A 1 325 ? -8.393 -1.192 -19.238 1.00 30.27 325 SER A N 1
ATOM 2627 C CA . SER A 1 325 ? -7.209 -1.690 -19.955 1.00 30.27 325 SER A CA 1
ATOM 2628 C C . SER A 1 325 ? -7.113 -3.221 -20.012 1.00 30.27 325 SER A C 1
ATOM 2630 O O . SER A 1 325 ? -6.260 -3.746 -20.726 1.00 30.27 325 SER A O 1
ATOM 2632 N N . GLY A 1 326 ? -7.964 -3.953 -19.276 1.00 30.94 326 GLY A N 1
ATOM 2633 C CA . GLY A 1 326 ? -7.911 -5.421 -19.195 1.00 30.94 326 GLY A CA 1
ATOM 2634 C C . GLY A 1 326 ? -6.613 -5.974 -18.588 1.00 30.94 326 GLY A C 1
ATOM 2635 O O . GLY A 1 326 ? -6.359 -7.175 -18.663 1.00 30.94 326 GLY A O 1
ATOM 2636 N N . ILE A 1 327 ? -5.787 -5.113 -17.990 1.00 29.22 327 ILE A N 1
ATOM 2637 C CA . ILE A 1 327 ? -4.484 -5.446 -17.423 1.00 29.22 327 ILE A CA 1
ATOM 2638 C C . ILE A 1 327 ? -4.588 -5.273 -15.901 1.00 29.22 327 ILE A C 1
ATOM 2640 O O . ILE A 1 327 ? -4.794 -4.152 -15.431 1.00 29.22 327 ILE A O 1
ATOM 2644 N N . PRO A 1 328 ? -4.441 -6.343 -15.093 1.00 28.91 328 PRO A N 1
ATOM 2645 C CA . PRO A 1 328 ? -4.211 -6.190 -13.661 1.00 28.91 328 PRO A CA 1
ATOM 2646 C C . PRO A 1 328 ? -3.005 -5.268 -13.458 1.00 28.91 328 PRO A C 1
ATOM 2648 O O . PRO A 1 328 ? -2.021 -5.394 -14.185 1.00 28.91 328 PRO A O 1
ATOM 2651 N N . ALA A 1 329 ? -3.055 -4.374 -12.469 1.00 34.28 329 ALA A N 1
ATOM 2652 C CA . ALA A 1 329 ? -2.076 -3.304 -12.218 1.00 34.28 329 ALA A CA 1
ATOM 2653 C C . ALA A 1 329 ? -0.590 -3.734 -12.049 1.00 34.28 329 ALA A C 1
ATOM 2655 O O . ALA A 1 329 ? 0.264 -2.899 -11.752 1.00 34.28 329 ALA A O 1
ATOM 2656 N N . GLU A 1 330 ? -0.249 -5.006 -12.263 1.00 34.34 330 GLU A N 1
ATOM 2657 C CA . GLU A 1 330 ? 1.104 -5.554 -12.200 1.00 34.34 330 GLU A CA 1
ATOM 2658 C C . GLU A 1 330 ? 1.861 -5.593 -13.545 1.00 34.34 330 GLU A C 1
ATOM 2660 O O . GLU A 1 330 ? 3.086 -5.699 -13.514 1.00 34.34 330 GLU A O 1
ATOM 2665 N N . ASP A 1 331 ? 1.221 -5.403 -14.707 1.00 31.12 331 ASP A N 1
ATOM 2666 C CA . ASP A 1 331 ? 1.905 -5.505 -16.013 1.00 31.12 331 ASP A CA 1
ATOM 2667 C C . ASP A 1 331 ? 1.944 -4.189 -16.811 1.00 31.12 331 ASP A C 1
ATOM 2669 O O . ASP A 1 331 ? 1.344 -4.033 -17.868 1.00 31.12 331 ASP A O 1
ATOM 2673 N N . ARG A 1 332 ? 2.752 -3.222 -16.351 1.00 33.50 332 ARG A N 1
ATOM 2674 C CA . ARG A 1 332 ? 3.181 -2.066 -17.178 1.00 33.50 332 ARG A CA 1
ATOM 2675 C C . ARG A 1 332 ? 4.523 -2.289 -17.894 1.00 33.50 332 ARG A C 1
ATOM 2677 O O . ARG A 1 332 ? 5.180 -1.332 -18.287 1.00 33.50 332 ARG A O 1
ATOM 2684 N N . ASN A 1 333 ? 4.951 -3.542 -18.059 1.00 32.72 333 ASN A N 1
ATOM 2685 C CA . ASN A 1 333 ? 6.184 -3.903 -18.769 1.00 32.72 333 ASN A CA 1
ATOM 2686 C C . ASN A 1 333 ? 5.978 -5.086 -19.728 1.00 32.72 333 ASN A C 1
ATOM 2688 O O . ASN A 1 333 ? 6.731 -6.058 -19.695 1.00 32.72 333 ASN A O 1
ATOM 2692 N N . LEU A 1 334 ? 5.018 -4.979 -20.645 1.00 27.89 334 LEU A N 1
ATOM 2693 C CA . LEU A 1 334 ? 5.100 -5.735 -21.891 1.00 27.89 334 LEU A CA 1
ATOM 2694 C C . LEU A 1 334 ? 5.891 -4.900 -22.897 1.00 27.89 334 LEU A C 1
ATOM 2696 O O . LEU A 1 334 ? 5.388 -3.981 -23.541 1.00 27.89 334 LEU A O 1
ATOM 2700 N N . LYS A 1 335 ? 7.187 -5.212 -22.980 1.00 31.28 335 LYS A N 1
ATOM 2701 C CA . LYS A 1 335 ? 7.994 -4.885 -24.153 1.00 31.28 335 LYS A CA 1
ATOM 2702 C C . LYS A 1 335 ? 7.283 -5.429 -25.391 1.00 31.28 335 LYS A C 1
ATOM 2704 O O . LYS A 1 335 ? 6.799 -6.554 -25.367 1.00 31.28 335 LYS A O 1
ATOM 2709 N N . GLN A 1 336 ? 7.302 -4.636 -26.462 1.00 30.56 336 GLN A N 1
ATOM 2710 C CA . GLN A 1 336 ? 7.060 -5.080 -27.832 1.00 30.56 336 GLN A CA 1
ATOM 2711 C C . GLN A 1 336 ? 7.720 -6.442 -28.078 1.00 30.56 336 GLN A C 1
ATOM 2713 O O . GLN A 1 336 ? 8.945 -6.528 -28.202 1.00 30.56 336 GLN A O 1
ATOM 2718 N N . GLU A 1 337 ? 6.915 -7.492 -28.191 1.00 28.08 337 GLU A N 1
ATOM 2719 C CA . GLU A 1 337 ? 7.337 -8.692 -28.892 1.00 28.08 337 GLU A CA 1
ATOM 2720 C C . GLU A 1 337 ? 7.169 -8.430 -30.388 1.00 28.08 337 GLU A C 1
ATOM 2722 O O . GLU A 1 337 ? 6.070 -8.283 -30.921 1.00 28.08 337 GLU A O 1
ATOM 2727 N N . LYS A 1 338 ? 8.306 -8.317 -31.076 1.00 35.41 338 LYS A N 1
ATOM 2728 C CA . LYS A 1 338 ? 8.360 -8.511 -32.520 1.00 35.41 338 LYS A CA 1
ATOM 2729 C C . LYS A 1 338 ? 8.016 -9.972 -32.808 1.00 35.41 338 LYS A C 1
ATOM 2731 O O . LYS A 1 338 ? 8.780 -10.847 -32.414 1.00 35.41 338 LYS A O 1
ATOM 2736 N N . GLY A 1 339 ? 6.957 -10.205 -33.582 1.00 31.33 339 GLY A N 1
ATOM 2737 C CA . GLY A 1 339 ? 6.802 -11.447 -34.340 1.00 31.33 339 GLY A CA 1
ATOM 2738 C C . GLY A 1 339 ? 5.369 -11.931 -34.530 1.00 31.33 339 GLY A C 1
ATOM 2739 O O . GLY A 1 339 ? 4.929 -12.799 -33.798 1.00 31.33 339 GLY A O 1
ATOM 2740 N N . LEU A 1 340 ? 4.678 -11.415 -35.548 1.00 29.83 340 LEU A N 1
ATOM 2741 C CA . LEU A 1 340 ? 4.035 -12.180 -36.630 1.00 29.83 340 LEU A CA 1
ATOM 2742 C C . LEU A 1 340 ? 3.453 -11.147 -37.608 1.00 29.83 340 LEU A C 1
ATOM 2744 O O . LEU A 1 340 ? 2.852 -10.163 -37.182 1.00 29.83 340 LEU A O 1
ATOM 2748 N N . GLY A 1 341 ? 3.687 -11.312 -38.909 1.00 36.75 341 GLY A N 1
ATOM 2749 C CA . GLY A 1 341 ? 3.255 -10.361 -39.933 1.00 36.75 341 GLY A CA 1
ATOM 2750 C C . GLY A 1 341 ? 1.733 -10.257 -40.032 1.00 36.75 341 GLY A C 1
ATOM 2751 O O . GLY A 1 341 ? 1.126 -10.932 -40.854 1.00 36.75 341 GLY A O 1
ATOM 2752 N N . MET A 1 342 ? 1.115 -9.394 -39.227 1.00 41.47 342 MET A N 1
ATOM 2753 C CA . MET A 1 342 ? -0.250 -8.937 -39.459 1.00 41.47 342 MET A CA 1
ATOM 2754 C C . MET A 1 342 ? -0.197 -7.771 -40.442 1.00 41.47 342 MET A C 1
ATOM 2756 O O . MET A 1 342 ? 0.502 -6.781 -40.213 1.00 41.47 342 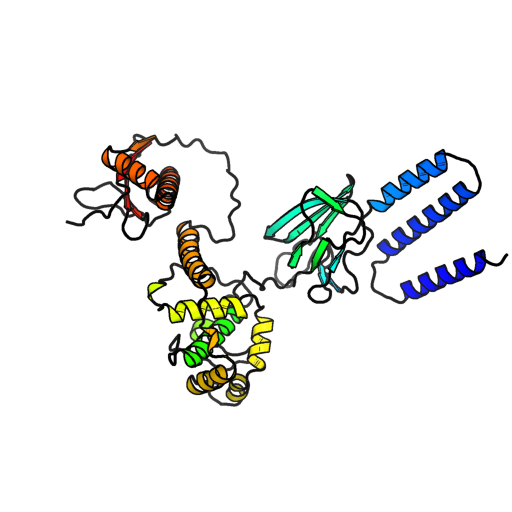MET A O 1
ATOM 2760 N N . LYS A 1 343 ? -0.894 -7.911 -41.574 1.00 50.38 343 LYS A N 1
ATOM 2761 C CA . LYS A 1 343 ? -1.077 -6.823 -42.541 1.00 50.38 343 LYS A CA 1
ATOM 2762 C C . LYS A 1 343 ? -1.600 -5.597 -41.788 1.00 50.38 343 LYS A C 1
ATOM 2764 O O . LYS A 1 343 ? -2.601 -5.689 -41.086 1.00 50.38 343 LYS A O 1
ATOM 2769 N N . LYS A 1 344 ? -0.903 -4.467 -41.925 1.00 61.44 344 LYS A N 1
ATOM 2770 C CA . LYS A 1 344 ? -1.301 -3.189 -41.327 1.00 61.44 344 LYS A CA 1
ATOM 2771 C C . LYS A 1 344 ? -2.718 -2.844 -41.801 1.00 61.44 344 LYS A C 1
ATOM 2773 O O . LYS A 1 344 ? -2.942 -2.763 -43.008 1.00 61.44 344 LYS A O 1
ATOM 2778 N N . LEU A 1 345 ? -3.653 -2.684 -40.866 1.00 75.06 345 LEU A N 1
ATOM 2779 C CA . LEU A 1 345 ? -5.026 -2.294 -41.180 1.00 75.06 345 LEU A CA 1
ATOM 2780 C C . LEU A 1 345 ? -5.043 -0.857 -41.713 1.00 75.06 345 LEU A C 1
ATOM 2782 O O . LEU A 1 345 ? -4.275 -0.005 -41.263 1.00 75.06 345 LEU A O 1
ATOM 2786 N N . THR A 1 346 ? -5.904 -0.590 -42.692 1.00 85.25 346 THR A N 1
ATOM 2787 C CA . THR A 1 346 ? -6.080 0.763 -43.238 1.00 85.25 346 THR A CA 1
ATOM 2788 C C . THR A 1 346 ? -7.235 1.446 -42.519 1.00 85.25 346 THR A C 1
ATOM 2790 O O . THR A 1 346 ? -8.366 0.962 -42.577 1.00 85.25 346 THR A O 1
ATOM 2793 N N . ILE A 1 347 ? -6.959 2.562 -41.841 1.00 86.88 347 ILE A N 1
ATOM 2794 C CA . ILE A 1 347 ? -7.992 3.371 -41.186 1.00 86.88 347 ILE A CA 1
ATOM 2795 C C . ILE A 1 347 ? -8.512 4.420 -42.166 1.00 86.88 347 ILE A C 1
ATOM 2797 O O . ILE A 1 347 ? -7.740 5.205 -42.715 1.00 86.88 347 ILE A O 1
ATOM 2801 N N . ILE A 1 348 ? -9.828 4.456 -42.342 1.00 90.44 348 ILE A N 1
ATOM 2802 C CA . ILE A 1 348 ? -10.541 5.419 -43.177 1.00 90.44 348 ILE A CA 1
ATOM 2803 C C . ILE A 1 348 ? -11.458 6.233 -42.268 1.00 90.44 348 ILE A C 1
ATOM 2805 O O . ILE A 1 348 ? -12.206 5.676 -41.467 1.00 90.44 348 ILE A O 1
ATOM 2809 N N . TRP A 1 349 ? -11.409 7.556 -42.381 1.00 91.75 349 TRP A N 1
ATOM 2810 C CA . TRP A 1 349 ? -12.281 8.451 -41.627 1.00 91.75 349 TRP A CA 1
ATOM 2811 C C . TRP A 1 349 ? -13.397 8.966 -42.524 1.00 91.75 349 TRP A C 1
ATOM 2813 O O . TRP A 1 349 ? -13.138 9.476 -43.612 1.00 91.75 349 TRP A O 1
ATOM 2823 N N . SER A 1 350 ? -14.637 8.888 -42.049 1.00 91.12 350 SER A N 1
ATOM 2824 C CA . SER A 1 350 ? -15.719 9.668 -42.651 1.00 91.12 350 SER A CA 1
ATOM 2825 C C . SER A 1 350 ? -15.478 11.167 -42.430 1.00 91.12 350 SER A C 1
ATOM 2827 O O . SER A 1 350 ? -14.918 11.565 -41.405 1.00 91.12 350 SER A O 1
ATOM 2829 N N . ASN A 1 351 ? -15.963 12.011 -43.347 1.00 87.50 351 ASN A N 1
ATOM 2830 C CA . ASN A 1 351 ? -15.842 13.472 -43.227 1.00 87.50 351 ASN A CA 1
ATOM 2831 C C . ASN A 1 351 ? -16.376 13.984 -41.877 1.00 87.50 351 ASN A C 1
ATOM 2833 O O . ASN A 1 351 ? -15.753 14.830 -41.242 1.00 87.50 351 ASN A O 1
ATOM 2837 N N . ASN A 1 352 ? -17.486 13.412 -41.396 1.00 88.69 352 ASN A N 1
ATOM 2838 C CA . ASN A 1 352 ? -18.060 13.746 -40.094 1.00 88.69 352 ASN A CA 1
ATOM 2839 C C . ASN A 1 352 ? -17.128 13.371 -38.928 1.00 88.69 352 ASN A C 1
ATOM 2841 O O . ASN A 1 352 ? -16.870 14.199 -38.057 1.00 88.69 352 ASN A O 1
ATOM 2845 N N . ALA A 1 353 ? -16.598 12.144 -38.904 1.00 90.50 353 ALA A N 1
ATOM 2846 C CA . ALA A 1 353 ? -15.696 11.712 -37.838 1.00 90.50 353 ALA A CA 1
ATOM 2847 C C . ALA A 1 353 ? -14.388 12.514 -37.819 1.00 90.50 353 ALA A C 1
ATOM 2849 O O . ALA A 1 353 ? -13.880 12.827 -36.744 1.00 90.50 353 ALA A O 1
ATOM 2850 N N . TRP A 1 354 ? -13.867 12.881 -38.993 1.00 91.00 354 TRP A N 1
ATOM 2851 C CA . TRP A 1 354 ? -12.670 13.709 -39.100 1.00 91.00 354 TRP A CA 1
ATOM 2852 C C . TRP A 1 354 ? -12.886 15.104 -38.499 1.00 91.00 354 TRP A C 1
ATOM 2854 O O . TRP A 1 354 ? -12.116 15.531 -37.641 1.00 91.00 354 TRP A O 1
ATOM 2864 N N . SER A 1 355 ? -13.984 15.783 -38.853 1.00 88.00 355 SER A N 1
ATOM 2865 C CA . SER A 1 355 ? -14.323 17.086 -38.263 1.00 88.00 355 SER A CA 1
ATOM 2866 C C . SER A 1 355 ? -14.552 17.008 -36.747 1.00 88.00 355 SER A C 1
ATOM 2868 O O . SER A 1 355 ? -14.182 17.924 -36.014 1.00 88.00 355 SER A O 1
ATOM 2870 N N . GLN A 1 356 ? -15.127 15.908 -36.250 1.00 91.88 356 GLN A N 1
ATOM 2871 C CA . GLN A 1 356 ? -15.305 15.673 -34.813 1.00 91.88 356 GLN A CA 1
ATOM 2872 C C . GLN A 1 356 ? -13.966 15.466 -34.085 1.00 91.88 356 GLN A C 1
ATOM 2874 O O . GLN A 1 356 ? -13.792 15.986 -32.984 1.00 91.88 356 GLN A O 1
ATOM 2879 N N . LEU A 1 357 ? -13.008 14.760 -34.694 1.00 89.81 357 LEU A N 1
ATOM 2880 C CA . LEU A 1 357 ? -11.665 14.603 -34.133 1.00 89.81 357 LEU A CA 1
ATOM 2881 C C . LEU A 1 357 ? -10.937 15.952 -34.050 1.00 89.81 357 LEU A C 1
ATOM 2883 O O . LEU A 1 357 ? -10.406 16.284 -32.993 1.00 89.81 357 LEU A O 1
ATOM 2887 N N . GLN A 1 358 ? -10.985 16.751 -35.120 1.00 91.25 358 GLN A N 1
ATOM 2888 C CA . GLN A 1 358 ? -10.386 18.091 -35.147 1.00 91.25 358 GLN A CA 1
ATOM 2889 C C . GLN A 1 358 ? -10.996 19.015 -34.083 1.00 91.25 358 GLN A C 1
ATOM 2891 O O . GLN A 1 358 ? -10.283 19.779 -33.432 1.00 91.25 358 GLN A O 1
ATOM 2896 N N . PHE A 1 359 ? -12.309 18.913 -33.847 1.00 91.31 359 PHE A N 1
ATOM 2897 C CA . PHE A 1 359 ? -12.959 19.617 -32.742 1.00 91.31 359 PHE A CA 1
ATOM 2898 C C . PHE A 1 359 ? -12.348 19.219 -31.391 1.00 91.31 359 PHE A C 1
ATOM 2900 O O . PHE A 1 359 ? -12.016 20.093 -30.588 1.00 91.31 359 PHE A O 1
ATOM 2907 N N . TRP A 1 360 ? -12.165 17.919 -31.136 1.00 86.56 360 TRP A N 1
ATOM 2908 C CA . TRP A 1 360 ? -11.586 17.447 -29.879 1.00 86.56 360 TRP A CA 1
ATOM 2909 C C . TRP A 1 360 ? -10.127 17.852 -29.699 1.00 86.56 360 TRP A C 1
ATOM 2911 O O . TRP A 1 360 ? -9.757 18.261 -28.603 1.00 86.56 360 TRP A O 1
ATOM 2921 N N . GLU A 1 361 ? -9.321 17.825 -30.761 1.00 87.81 361 GLU A N 1
ATOM 2922 C CA . GLU A 1 361 ? -7.925 18.284 -30.727 1.00 87.81 361 GLU A CA 1
ATOM 2923 C C . GLU A 1 361 ? -7.792 19.728 -30.235 1.00 87.81 361 GLU A C 1
ATOM 2925 O O . GLU A 1 361 ? -6.852 20.043 -29.507 1.00 87.81 361 GLU A O 1
ATOM 2930 N N . GLN A 1 362 ? -8.754 20.584 -30.583 1.00 83.81 362 GLN A N 1
ATOM 2931 C CA . GLN A 1 362 ? -8.754 21.995 -30.200 1.00 83.81 362 GLN A CA 1
ATOM 2932 C C . GLN A 1 362 ? -9.371 22.256 -28.817 1.00 83.81 362 GLN A C 1
ATOM 2934 O O . GLN A 1 362 ? -8.936 23.174 -28.129 1.00 83.81 362 GLN A O 1
ATOM 2939 N N . HIS A 1 363 ? -10.371 21.471 -28.400 1.00 83.69 363 HIS A N 1
ATOM 2940 C CA . HIS A 1 363 ? -11.191 21.785 -27.217 1.00 83.69 363 HIS A CA 1
ATOM 2941 C C . HIS A 1 363 ? -10.958 20.851 -26.027 1.00 83.69 363 HIS A C 1
ATOM 2943 O O . HIS A 1 363 ? -11.124 21.264 -24.881 1.00 83.69 363 HIS A O 1
ATOM 2949 N N . ASN A 1 364 ? -10.606 19.586 -26.267 1.00 79.00 364 ASN A N 1
ATOM 2950 C CA . ASN A 1 364 ? -10.406 18.606 -25.205 1.00 79.00 364 ASN A CA 1
ATOM 2951 C C . ASN A 1 364 ? -9.328 17.566 -25.576 1.00 79.00 364 ASN A C 1
ATOM 2953 O O . ASN A 1 364 ? -9.643 16.472 -26.061 1.00 79.00 364 ASN A O 1
ATOM 2957 N N . PRO A 1 365 ? -8.047 17.841 -25.261 1.00 76.12 365 PRO A N 1
ATOM 2958 C CA . PRO A 1 365 ? -6.948 16.937 -25.588 1.00 76.12 365 PRO A CA 1
ATOM 2959 C C . PRO A 1 365 ? -7.019 15.593 -24.843 1.00 76.12 365 PRO A C 1
ATOM 2961 O O . PRO A 1 365 ? -6.364 14.635 -25.260 1.00 76.12 365 PRO A O 1
ATOM 2964 N N . LYS A 1 366 ? -7.797 15.482 -23.751 1.00 65.25 366 LYS A N 1
ATOM 2965 C CA . LYS A 1 366 ? -8.020 14.200 -23.059 1.00 65.25 366 LYS A CA 1
ATOM 2966 C C . LYS A 1 366 ? -8.893 13.273 -23.910 1.00 65.25 366 LYS A C 1
ATOM 2968 O O . LYS A 1 366 ? -8.536 12.109 -24.085 1.00 65.25 366 LYS A O 1
ATOM 2973 N N . ILE A 1 367 ? -9.973 13.796 -24.496 1.00 75.88 367 ILE A N 1
ATOM 2974 C CA . ILE A 1 367 ? -10.848 13.032 -25.398 1.00 75.88 367 ILE A CA 1
ATOM 2975 C C . ILE A 1 367 ? -10.089 12.609 -26.661 1.00 75.88 367 ILE A C 1
ATOM 2977 O O . ILE A 1 367 ? -10.168 11.447 -27.053 1.00 75.88 367 ILE A O 1
ATOM 2981 N N . THR A 1 368 ? -9.267 13.486 -27.245 1.00 78.06 368 THR A N 1
ATOM 2982 C CA . THR A 1 368 ? -8.415 13.127 -28.393 1.00 78.06 368 THR A CA 1
ATOM 2983 C C . THR A 1 368 ? -7.479 11.964 -28.072 1.00 78.06 368 THR A C 1
ATOM 2985 O O . THR A 1 368 ? -7.423 10.982 -28.814 1.00 78.06 368 THR A O 1
ATOM 2988 N N . LYS A 1 369 ? -6.773 12.028 -26.932 1.00 70.94 369 LYS A N 1
ATOM 2989 C CA . LYS A 1 369 ? -5.904 10.929 -26.480 1.00 70.94 369 LYS A CA 1
ATOM 2990 C C . LYS A 1 369 ? -6.695 9.636 -26.293 1.00 70.94 369 LYS A C 1
ATOM 2992 O O . LYS A 1 369 ? -6.227 8.576 -26.699 1.00 70.94 369 LYS A O 1
ATOM 2997 N N . ARG A 1 370 ? -7.902 9.719 -25.725 1.00 76.12 370 ARG A N 1
ATOM 2998 C CA . ARG A 1 370 ? -8.794 8.569 -25.546 1.00 76.12 370 ARG A CA 1
ATOM 2999 C C . ARG A 1 370 ? -9.211 7.958 -26.885 1.00 76.12 370 ARG A C 1
ATOM 3001 O O . ARG A 1 370 ? -9.114 6.744 -27.031 1.00 76.12 370 ARG A O 1
ATOM 3008 N N . ILE A 1 371 ? -9.596 8.769 -27.872 1.00 84.75 371 ILE A N 1
ATOM 3009 C CA . ILE A 1 371 ? -9.936 8.306 -29.227 1.00 84.75 371 ILE A CA 1
ATOM 3010 C C . ILE A 1 371 ? -8.745 7.582 -29.869 1.00 84.75 371 ILE A C 1
ATOM 3012 O O . ILE A 1 371 ? -8.917 6.479 -30.383 1.00 84.75 371 ILE A O 1
ATOM 3016 N N . GLN A 1 372 ? -7.532 8.138 -29.777 1.00 81.94 372 GLN A N 1
ATOM 3017 C CA . GLN A 1 372 ? -6.332 7.493 -30.320 1.00 81.94 372 GLN A CA 1
ATOM 3018 C C . GLN A 1 372 ? -6.052 6.134 -29.661 1.00 81.94 372 GLN A C 1
ATOM 3020 O O . GLN A 1 372 ? -5.695 5.172 -30.340 1.00 81.94 372 GLN A O 1
ATOM 3025 N N . VAL A 1 373 ? -6.245 6.034 -28.342 1.00 67.50 373 VAL A N 1
ATOM 3026 C CA . VAL A 1 373 ? -6.096 4.776 -27.597 1.00 67.50 373 VAL A CA 1
ATOM 3027 C C . VAL A 1 373 ? -7.132 3.738 -28.045 1.00 67.50 373 VAL A C 1
ATOM 3029 O O . VAL A 1 373 ? -6.764 2.586 -28.281 1.00 67.50 373 VAL A O 1
ATOM 3032 N N . LEU A 1 374 ? -8.398 4.135 -28.229 1.00 77.69 374 LEU A N 1
ATOM 3033 C CA . LEU A 1 374 ? -9.441 3.253 -28.764 1.00 77.69 374 LEU A CA 1
ATOM 3034 C C . LEU A 1 374 ? -9.081 2.745 -30.167 1.00 77.69 374 LEU A C 1
ATOM 3036 O O . LEU A 1 374 ? -9.205 1.553 -30.422 1.00 77.69 374 LEU A O 1
ATOM 3040 N N . ILE A 1 375 ? -8.596 3.616 -31.053 1.00 84.94 375 ILE A N 1
ATOM 3041 C CA . ILE A 1 375 ? -8.216 3.254 -32.427 1.00 84.94 375 ILE A CA 1
ATOM 3042 C C . ILE A 1 375 ? -7.067 2.248 -32.439 1.00 84.94 375 ILE A C 1
ATOM 3044 O O . ILE A 1 375 ? -7.186 1.203 -33.072 1.00 84.94 375 ILE A O 1
ATOM 3048 N N . ASN A 1 376 ? -6.007 2.508 -31.671 1.00 77.56 376 ASN A N 1
ATOM 3049 C CA . ASN A 1 376 ? -4.877 1.586 -31.555 1.00 77.56 376 ASN A CA 1
ATOM 3050 C C . ASN A 1 376 ? -5.321 0.207 -31.033 1.00 77.56 376 ASN A C 1
ATOM 3052 O O . ASN A 1 376 ? -4.777 -0.818 -31.437 1.00 77.56 376 ASN A O 1
ATOM 3056 N N . ASN A 1 377 ? -6.316 0.162 -30.138 1.00 77.94 377 ASN A N 1
ATOM 3057 C CA . ASN A 1 377 ? -6.869 -1.102 -29.662 1.00 77.94 377 ASN A CA 1
ATOM 3058 C C . ASN A 1 377 ? -7.780 -1.782 -30.699 1.00 77.94 377 ASN A C 1
ATOM 3060 O O . ASN A 1 377 ? -7.736 -3.002 -30.825 1.00 77.94 377 ASN A O 1
ATOM 3064 N N . ILE A 1 378 ? -8.570 -1.028 -31.468 1.00 81.00 378 ILE A N 1
ATOM 3065 C CA . ILE A 1 378 ? -9.386 -1.577 -32.562 1.00 81.00 378 ILE A CA 1
ATOM 3066 C C . ILE A 1 378 ? -8.489 -2.207 -33.631 1.00 81.00 378 ILE A C 1
ATOM 3068 O O . ILE A 1 378 ? -8.836 -3.266 -34.145 1.00 81.00 378 ILE A O 1
ATOM 3072 N N . GLU A 1 379 ? -7.325 -1.616 -33.924 1.00 76.62 379 GLU A N 1
ATOM 3073 C CA . GLU A 1 379 ? -6.366 -2.186 -34.878 1.00 76.62 379 GLU A CA 1
ATOM 3074 C C . GLU A 1 379 ? -5.875 -3.587 -34.478 1.00 76.62 379 GLU A C 1
ATOM 3076 O O . GLU A 1 379 ? -5.589 -4.422 -35.334 1.00 76.62 379 GLU A O 1
ATOM 3081 N N . GLN A 1 380 ? -5.770 -3.853 -33.175 1.00 70.31 380 GLN A N 1
ATOM 3082 C CA . GLN A 1 380 ? -5.312 -5.142 -32.651 1.00 70.31 380 GLN A CA 1
ATOM 3083 C C . GLN A 1 380 ? -6.471 -6.113 -32.432 1.00 70.31 380 GLN A C 1
ATOM 3085 O O . GLN A 1 380 ? -6.337 -7.317 -32.643 1.00 70.31 380 GLN A O 1
ATOM 3090 N N . THR A 1 381 ? -7.604 -5.588 -31.973 1.00 69.44 381 THR A N 1
ATOM 3091 C CA . THR A 1 381 ? -8.738 -6.366 -31.484 1.00 69.44 381 THR A CA 1
ATOM 3092 C C . THR A 1 381 ? -10.051 -5.710 -31.929 1.00 69.44 381 THR A C 1
ATOM 3094 O O . THR A 1 381 ? -10.678 -5.009 -31.140 1.00 69.44 381 THR A O 1
ATOM 3097 N N . PRO A 1 382 ? -10.508 -5.889 -33.186 1.00 75.44 382 PRO A N 1
ATOM 3098 C CA . PRO A 1 382 ? -11.631 -5.116 -33.729 1.00 75.44 382 PRO A CA 1
ATOM 3099 C C . PRO A 1 382 ? -12.984 -5.355 -33.053 1.00 75.44 382 PRO A C 1
ATOM 3101 O O . PRO A 1 382 ? -13.820 -4.459 -33.057 1.00 75.44 382 PRO A O 1
ATOM 3104 N N . HIS A 1 383 ? -13.225 -6.520 -32.451 1.00 68.12 383 HIS A N 1
ATOM 3105 C CA . HIS A 1 383 ? -14.539 -6.895 -31.893 1.00 68.12 383 HIS A CA 1
ATOM 3106 C C . HIS A 1 383 ? -14.556 -7.027 -30.363 1.00 68.12 383 HIS A C 1
ATOM 3108 O O . HIS A 1 383 ? -15.585 -7.347 -29.778 1.00 68.12 383 HIS A O 1
ATOM 3114 N N . TYR A 1 384 ? -13.420 -6.799 -29.707 1.00 49.28 384 TYR A N 1
ATOM 3115 C CA . TYR A 1 384 ? -13.238 -6.977 -28.267 1.00 49.28 384 TYR A CA 1
ATOM 3116 C C . TYR A 1 384 ? -12.219 -5.964 -27.732 1.00 49.28 384 TYR A C 1
ATOM 3118 O O . TYR A 1 384 ? -11.551 -5.284 -28.505 1.00 49.28 384 TYR A O 1
ATOM 3126 N N . GLY A 1 385 ? -12.120 -5.824 -26.413 1.00 54.19 385 GLY A N 1
ATOM 3127 C CA . GLY A 1 385 ? -11.188 -4.893 -25.776 1.00 54.19 385 GLY A CA 1
ATOM 3128 C C . GLY A 1 385 ? -11.868 -3.644 -25.225 1.00 54.19 385 GLY A C 1
ATOM 3129 O O . GLY A 1 385 ? -13.020 -3.688 -24.800 1.00 54.19 385 GLY A O 1
ATOM 3130 N N . ILE A 1 386 ? -11.121 -2.547 -25.185 1.00 50.59 386 ILE A N 1
ATOM 3131 C CA . ILE A 1 386 ? -11.425 -1.382 -24.348 1.00 50.59 386 ILE A CA 1
ATOM 3132 C C . ILE A 1 386 ? -12.665 -0.609 -24.830 1.00 50.59 386 ILE A C 1
ATOM 3134 O O . ILE A 1 386 ? -12.941 -0.552 -26.036 1.00 50.59 386 ILE A O 1
ATOM 3138 N N . GLY A 1 387 ? -13.395 0.015 -23.901 1.00 66.25 387 GLY A N 1
ATOM 3139 C CA . GLY A 1 387 ? -14.546 0.864 -24.208 1.00 66.25 387 GLY A CA 1
ATOM 3140 C C . GLY A 1 387 ? -15.844 0.106 -24.501 1.00 66.25 387 GLY A C 1
ATOM 3141 O O . GLY A 1 387 ? -16.641 0.600 -25.285 1.00 66.25 387 GLY A O 1
ATOM 3142 N N . LYS A 1 388 ? -16.075 -1.070 -23.903 1.00 67.31 388 LYS A N 1
ATOM 3143 C CA . LYS A 1 388 ? -17.307 -1.886 -24.057 1.00 67.31 388 LYS A CA 1
ATOM 3144 C C . LYS A 1 388 ? -17.803 -1.973 -25.520 1.00 67.31 388 LYS A C 1
ATOM 3146 O O . LYS A 1 388 ? -18.787 -1.318 -25.864 1.00 67.31 388 LYS A O 1
ATOM 3151 N N . PRO A 1 389 ? -17.124 -2.747 -26.390 1.00 75.81 389 PRO A N 1
ATOM 3152 C CA . PRO A 1 389 ? -17.515 -2.906 -27.785 1.00 75.81 389 PRO A CA 1
ATOM 3153 C C . PRO A 1 389 ? -18.937 -3.464 -27.899 1.00 75.81 389 PRO A C 1
ATOM 3155 O O . PRO A 1 389 ? -19.216 -4.589 -27.494 1.00 75.81 389 PRO A O 1
ATOM 3158 N N . GLU A 1 390 ? -19.837 -2.671 -28.464 1.00 77.75 390 GLU A N 1
ATOM 3159 C CA . GLU A 1 390 ? -21.238 -3.022 -28.677 1.00 77.75 390 GLU A CA 1
ATOM 3160 C C . GLU A 1 390 ? -21.509 -3.084 -30.184 1.00 77.75 390 GLU A C 1
ATOM 3162 O O . GLU A 1 390 ? -21.293 -2.101 -30.897 1.00 77.75 390 GLU A O 1
ATOM 3167 N N . LEU A 1 391 ? -21.999 -4.223 -30.681 1.00 80.69 391 LEU A N 1
ATOM 3168 C CA . LEU A 1 391 ? -22.485 -4.321 -32.058 1.00 80.69 391 LEU A CA 1
ATOM 3169 C C . LEU A 1 391 ? -23.786 -3.517 -32.188 1.00 80.69 391 LEU A C 1
ATOM 3171 O O . LEU A 1 391 ? -24.774 -3.790 -31.499 1.00 80.69 391 LEU A O 1
ATOM 3175 N N . LEU A 1 392 ? -23.790 -2.528 -33.079 1.00 80.75 392 LEU A N 1
ATOM 3176 C CA . LEU A 1 392 ? -24.949 -1.681 -33.325 1.00 80.75 392 LEU A CA 1
ATOM 3177 C C . LEU A 1 392 ? -25.977 -2.409 -34.195 1.00 80.75 392 LEU A C 1
ATOM 3179 O O . LEU A 1 392 ? -25.646 -3.111 -35.151 1.00 80.75 392 LEU A O 1
ATOM 3183 N N . LYS A 1 393 ? -27.252 -2.224 -33.847 1.00 69.12 393 LYS A N 1
ATOM 3184 C CA . LYS A 1 393 ? -28.407 -2.798 -34.551 1.00 69.12 393 LYS A CA 1
ATOM 3185 C C . LYS A 1 393 ? -29.060 -1.739 -35.461 1.00 69.12 393 LYS A C 1
ATOM 3187 O O . LYS A 1 393 ? -28.807 -0.545 -35.311 1.00 69.12 393 LYS A O 1
ATOM 3192 N N . HIS A 1 394 ? -29.938 -2.164 -36.373 1.00 66.69 394 HIS A N 1
ATOM 3193 C CA . HIS A 1 394 ? -30.764 -1.299 -37.245 1.00 66.69 394 HIS A CA 1
ATOM 3194 C C . HIS A 1 394 ? -29.980 -0.500 -38.310 1.00 66.69 394 HIS A C 1
ATOM 3196 O O . HIS A 1 394 ? -29.229 -1.104 -39.069 1.00 66.69 394 HIS A O 1
ATOM 3202 N N . LYS A 1 395 ? -30.149 0.833 -38.427 1.00 58.81 395 LYS A N 1
ATOM 3203 C CA . LYS A 1 395 ? -29.535 1.674 -39.490 1.00 58.81 395 LYS A CA 1
ATOM 3204 C C . LYS A 1 395 ? -27.994 1.599 -39.540 1.00 58.81 395 LYS A C 1
ATOM 3206 O O . LYS A 1 395 ? -27.398 1.974 -40.543 1.00 58.81 395 LYS A O 1
ATOM 3211 N N . LEU A 1 396 ? -27.357 1.114 -38.470 1.00 61.47 396 LEU A N 1
ATOM 3212 C CA . LEU A 1 396 ? -25.907 0.927 -38.337 1.00 61.47 396 LEU A CA 1
ATOM 3213 C C . LEU A 1 396 ? -25.512 -0.560 -38.254 1.00 61.47 396 LEU A C 1
ATOM 3215 O O . LEU A 1 396 ? -24.511 -0.898 -37.624 1.00 61.47 396 LEU A O 1
ATOM 3219 N N . ASN A 1 397 ? -26.302 -1.453 -38.860 1.00 58.03 397 ASN A N 1
ATOM 3220 C CA . ASN A 1 397 ? -26.031 -2.890 -38.867 1.00 58.03 397 ASN A CA 1
ATOM 3221 C C . ASN A 1 397 ? -24.633 -3.182 -39.446 1.00 58.03 397 ASN A C 1
ATOM 3223 O O . ASN A 1 397 ? -24.301 -2.727 -40.540 1.00 58.03 397 ASN A O 1
ATOM 3227 N N . GLY A 1 398 ? -23.805 -3.906 -38.689 1.00 70.06 398 GLY A N 1
ATOM 3228 C CA . GLY A 1 398 ? -22.404 -4.187 -39.033 1.00 70.06 398 GLY A CA 1
ATOM 3229 C C . GLY A 1 398 ? -21.377 -3.173 -38.502 1.00 70.06 398 GLY A C 1
ATOM 3230 O O . GLY A 1 398 ? -20.175 -3.378 -38.677 1.00 70.06 398 GLY A O 1
ATOM 3231 N N . SER A 1 399 ? -21.810 -2.108 -37.819 1.00 85.31 399 SER A N 1
ATOM 3232 C CA . SER A 1 399 ? -20.920 -1.188 -37.100 1.00 85.31 399 SER A CA 1
ATOM 3233 C C . SER A 1 399 ? -20.857 -1.490 -35.604 1.00 85.31 399 SER A C 1
ATOM 3235 O O . SER A 1 399 ? -21.791 -2.007 -35.002 1.00 85.31 399 SER A O 1
ATOM 3237 N N . TRP A 1 400 ? -19.734 -1.135 -35.000 1.00 86.75 400 TRP A N 1
ATOM 3238 C CA . TRP A 1 400 ? -19.413 -1.297 -33.594 1.00 86.75 400 TRP A CA 1
ATOM 3239 C C . TRP A 1 400 ? -19.319 0.066 -32.924 1.00 86.75 400 TRP A C 1
ATOM 3241 O O . TRP A 1 400 ? -18.863 1.037 -33.526 1.00 86.75 400 TRP A O 1
ATOM 3251 N N . SER A 1 401 ? -19.743 0.131 -31.669 1.00 86.62 401 SER A N 1
ATOM 3252 C CA . SER A 1 401 ? -19.628 1.302 -30.808 1.00 86.62 401 SER A CA 1
ATOM 3253 C C . SER A 1 401 ? -18.693 0.996 -29.648 1.00 86.62 401 SER A C 1
ATOM 3255 O O . SER A 1 401 ? -18.809 -0.057 -29.027 1.00 86.62 401 SER A O 1
ATOM 3257 N N . ARG A 1 402 ? -17.808 1.937 -29.320 1.00 84.69 402 ARG A N 1
ATOM 3258 C CA . ARG A 1 402 ? -17.005 1.934 -28.094 1.00 84.69 402 ARG A CA 1
ATOM 3259 C C . ARG A 1 402 ? -17.164 3.239 -27.329 1.00 84.69 402 ARG A C 1
ATOM 3261 O O . ARG A 1 402 ? -17.318 4.302 -27.919 1.00 84.69 402 ARG A O 1
ATOM 3268 N N . ARG A 1 403 ? -17.122 3.174 -26.004 1.00 80.19 403 ARG A N 1
ATOM 3269 C CA . ARG A 1 403 ? -17.256 4.313 -25.095 1.00 80.19 403 ARG A CA 1
ATOM 3270 C C . ARG A 1 403 ? -15.975 5.135 -25.046 1.00 80.19 403 ARG A C 1
ATOM 3272 O O . ARG A 1 403 ? -14.912 4.629 -24.681 1.00 80.19 403 ARG A O 1
ATOM 3279 N N . ILE A 1 404 ? -16.110 6.411 -25.396 1.00 78.69 404 ILE A N 1
ATOM 3280 C CA . ILE A 1 404 ? -15.074 7.420 -25.180 1.00 78.69 404 ILE A CA 1
ATOM 3281 C C . ILE A 1 404 ? -15.178 7.896 -23.727 1.00 78.69 404 ILE A C 1
ATOM 3283 O O . ILE A 1 404 ? -14.210 7.741 -22.987 1.00 78.69 404 ILE A O 1
ATOM 3287 N N . ASP A 1 405 ? -16.366 8.357 -23.327 1.00 74.25 405 ASP A N 1
ATOM 3288 C CA . ASP A 1 405 ? -16.744 8.806 -21.977 1.00 74.25 405 ASP A CA 1
ATOM 3289 C C . ASP A 1 405 ? -18.229 8.467 -21.686 1.00 74.25 405 ASP A C 1
ATOM 3291 O O . ASP A 1 405 ? -18.765 7.515 -22.261 1.00 74.25 405 ASP A O 1
ATOM 3295 N N . GLN A 1 406 ? -18.910 9.189 -20.788 1.00 55.75 406 GLN A N 1
ATOM 3296 C CA . GLN A 1 406 ? -20.332 8.969 -20.490 1.00 55.75 406 GLN A CA 1
ATOM 3297 C C . GLN A 1 406 ? -21.247 9.294 -21.688 1.00 55.75 406 GLN A C 1
ATOM 3299 O O . GLN A 1 406 ? -22.143 8.502 -22.001 1.00 55.75 406 GLN A O 1
ATOM 3304 N N . GLU A 1 407 ? -20.972 10.374 -22.423 1.00 75.50 407 GLU A N 1
ATOM 3305 C CA . GLU A 1 407 ? -21.842 10.924 -23.471 1.00 75.50 407 GLU A CA 1
ATOM 3306 C C . GLU A 1 407 ? -21.468 10.468 -24.886 1.00 75.50 407 GLU A C 1
ATOM 3308 O O . GLU A 1 407 ? -22.320 10.349 -25.771 1.00 75.50 407 GLU A O 1
ATOM 3313 N N . HIS A 1 408 ? -20.182 10.250 -25.138 1.00 83.38 408 HIS A N 1
ATOM 3314 C CA . HIS A 1 408 ? -19.622 10.133 -26.473 1.00 83.38 408 HIS A CA 1
ATOM 3315 C C . HIS A 1 408 ? -19.187 8.704 -26.789 1.00 83.38 408 HIS A C 1
ATOM 3317 O O . HIS A 1 408 ? -18.654 7.955 -25.956 1.00 83.38 408 HIS A O 1
ATOM 3323 N N . ARG A 1 409 ? -19.436 8.299 -28.033 1.00 88.00 409 ARG A N 1
ATOM 3324 C CA . ARG A 1 409 ? -19.089 6.978 -28.556 1.00 88.00 409 ARG A CA 1
ATOM 3325 C C . ARG A 1 409 ? -18.211 7.107 -29.797 1.00 88.00 409 ARG A C 1
ATOM 3327 O O . ARG A 1 409 ? -18.433 7.970 -30.643 1.00 88.00 409 ARG A O 1
ATOM 3334 N N . LEU A 1 410 ? -17.234 6.213 -29.906 1.00 90.81 410 LEU A N 1
ATOM 3335 C CA . LEU A 1 410 ? -16.495 5.939 -31.127 1.00 90.81 410 LEU A CA 1
ATOM 3336 C C . LEU A 1 410 ? -17.245 4.855 -31.900 1.00 90.81 410 LEU A C 1
ATOM 3338 O O . LEU A 1 410 ? -17.338 3.718 -31.442 1.00 90.81 410 LEU A O 1
ATOM 3342 N N . ILE A 1 411 ? -17.774 5.206 -33.064 1.00 92.50 411 ILE A N 1
ATOM 3343 C CA . ILE A 1 411 ? -18.511 4.301 -33.942 1.00 92.50 411 ILE A CA 1
ATOM 3344 C C . ILE A 1 411 ? -17.631 3.962 -35.140 1.00 92.50 411 ILE A C 1
ATOM 3346 O O . ILE A 1 411 ? -17.129 4.867 -35.810 1.00 92.50 411 ILE A O 1
ATOM 3350 N N . TYR A 1 412 ? -17.470 2.675 -35.434 1.00 92.94 412 TYR A N 1
ATOM 3351 C CA . TYR A 1 412 ? -16.638 2.197 -36.536 1.00 92.94 412 TYR A CA 1
ATOM 3352 C C . TYR A 1 412 ? -17.213 0.946 -37.206 1.00 92.94 412 TYR A C 1
ATOM 3354 O O . TYR A 1 412 ? -18.063 0.263 -36.645 1.00 92.94 412 TYR A O 1
ATOM 3362 N N . SER A 1 413 ? -16.764 0.617 -38.411 1.00 89.56 413 SER A N 1
ATOM 3363 C CA . SER A 1 413 ? -16.958 -0.704 -39.028 1.00 89.56 413 SER A CA 1
ATOM 3364 C C . SER A 1 413 ? -15.616 -1.341 -39.345 1.00 89.56 413 SER A C 1
ATOM 3366 O O . SER A 1 413 ? -14.642 -0.649 -39.624 1.00 89.56 413 SER A O 1
ATOM 3368 N N . PHE A 1 414 ? -15.575 -2.669 -39.300 1.00 86.56 414 PHE A N 1
ATOM 3369 C CA . PHE A 1 414 ? -14.405 -3.459 -39.655 1.00 86.56 414 PHE A CA 1
ATOM 3370 C C . PHE A 1 414 ? -14.774 -4.392 -40.807 1.00 86.56 414 PHE A C 1
ATOM 3372 O O . PHE A 1 414 ? -15.762 -5.119 -40.707 1.00 86.56 414 PHE A O 1
ATOM 3379 N N . ASN A 1 415 ? -13.996 -4.354 -41.889 1.00 84.06 415 ASN A N 1
ATOM 3380 C CA . ASN A 1 415 ? -14.133 -5.272 -43.016 1.00 84.06 415 ASN A CA 1
ATOM 3381 C C . ASN A 1 415 ? -12.892 -6.170 -43.086 1.00 84.06 415 ASN A C 1
ATOM 3383 O O . ASN A 1 415 ? -11.773 -5.693 -43.295 1.00 84.06 415 ASN A O 1
ATOM 3387 N N . GLN A 1 416 ? -13.116 -7.468 -42.882 1.00 75.56 416 GLN A N 1
ATOM 3388 C CA . GLN A 1 416 ? -12.070 -8.483 -42.807 1.00 75.56 416 GLN A CA 1
ATOM 3389 C C . GLN A 1 416 ? -11.451 -8.801 -44.179 1.00 75.56 416 GLN A C 1
ATOM 3391 O O . GLN A 1 416 ? -10.259 -9.095 -44.244 1.00 75.56 416 GLN A O 1
ATOM 3396 N N . ASP A 1 417 ? -12.214 -8.682 -45.269 1.00 78.31 417 ASP A N 1
ATOM 3397 C CA . ASP A 1 417 ? -11.741 -8.986 -46.627 1.00 78.31 417 ASP A CA 1
ATOM 3398 C C . ASP A 1 417 ? -10.787 -7.901 -47.143 1.00 78.31 417 ASP A C 1
ATOM 3400 O O . ASP A 1 417 ? -9.774 -8.185 -47.785 1.00 78.31 417 ASP A O 1
ATOM 3404 N N . THR A 1 418 ? -11.082 -6.641 -46.816 1.00 81.56 418 THR A N 1
ATOM 3405 C CA . THR A 1 418 ? -10.287 -5.476 -47.229 1.00 81.56 418 THR A CA 1
ATOM 3406 C C . THR A 1 418 ? -9.278 -5.024 -46.175 1.00 81.56 418 THR A C 1
ATOM 3408 O O . THR A 1 418 ? -8.440 -4.174 -46.475 1.00 81.56 418 THR A O 1
ATOM 3411 N N . ASN A 1 419 ? -9.314 -5.582 -44.956 1.00 81.12 419 ASN A N 1
ATOM 3412 C CA . ASN A 1 419 ? -8.490 -5.151 -43.818 1.00 81.12 419 ASN A CA 1
ATOM 3413 C C . ASN A 1 419 ? -8.622 -3.641 -43.526 1.00 81.12 419 ASN A C 1
ATOM 3415 O O . ASN A 1 419 ? -7.643 -2.950 -43.223 1.00 81.12 419 ASN A O 1
ATOM 3419 N N . THR A 1 420 ? -9.846 -3.115 -43.628 1.00 84.62 420 THR A N 1
ATOM 3420 C CA . THR A 1 420 ? -10.141 -1.691 -43.411 1.00 84.62 420 THR A CA 1
ATOM 3421 C C . THR A 1 420 ? -10.980 -1.471 -42.160 1.00 84.62 420 THR A C 1
ATOM 3423 O O . THR A 1 420 ? -11.985 -2.155 -41.951 1.00 84.62 420 THR A O 1
ATOM 3426 N N . ILE A 1 421 ? -10.604 -0.463 -41.370 1.00 90.06 421 ILE A N 1
ATOM 3427 C CA . ILE A 1 421 ? -11.410 0.086 -40.276 1.00 90.06 421 ILE A CA 1
ATOM 3428 C C . ILE A 1 421 ? -11.949 1.438 -40.733 1.00 90.06 421 ILE A C 1
ATOM 3430 O O . ILE A 1 421 ? -11.177 2.348 -41.018 1.00 90.06 421 ILE A O 1
ATOM 3434 N N . GLU A 1 422 ? -13.265 1.592 -40.781 1.00 92.75 422 GLU A N 1
ATOM 3435 C CA . GLU A 1 422 ? -13.906 2.861 -41.125 1.00 92.75 422 GLU A CA 1
ATOM 3436 C C . GLU A 1 422 ? -14.467 3.526 -39.865 1.00 92.75 422 GLU A C 1
ATOM 3438 O O . GLU A 1 422 ? -15.358 2.971 -39.224 1.00 92.75 422 GLU A O 1
ATOM 3443 N N . ILE A 1 423 ? -13.974 4.715 -39.507 1.00 93.88 423 ILE A N 1
ATOM 3444 C CA . ILE A 1 423 ? -14.470 5.500 -38.370 1.00 93.88 423 ILE A CA 1
ATOM 3445 C C . ILE A 1 423 ? -15.615 6.416 -38.826 1.00 93.88 423 ILE A C 1
ATOM 3447 O O . ILE A 1 423 ? -15.441 7.324 -39.646 1.00 93.88 423 ILE A O 1
ATOM 3451 N N . LYS A 1 424 ? -16.803 6.202 -38.254 1.00 90.31 424 LYS A N 1
ATOM 3452 C CA . LYS A 1 424 ? -18.054 6.883 -38.628 1.00 90.31 424 LYS A CA 1
ATOM 3453 C C . LYS A 1 424 ? -18.400 8.063 -37.721 1.00 90.31 424 LYS A C 1
ATOM 3455 O O . LYS A 1 424 ? -18.983 9.044 -38.179 1.00 90.31 424 LYS A O 1
ATOM 3460 N N . SER A 1 425 ? -18.040 7.994 -36.440 1.00 91.69 425 SER A N 1
ATOM 3461 C CA . SER A 1 425 ? -18.228 9.102 -35.495 1.00 91.69 425 SER A CA 1
ATOM 3462 C C . SER A 1 425 ? -17.363 8.924 -34.249 1.00 91.69 425 SER A C 1
ATOM 3464 O O . SER A 1 425 ? -17.075 7.796 -33.863 1.00 91.69 425 SER A O 1
ATOM 3466 N N . CYS A 1 426 ? -16.972 10.025 -33.611 1.00 90.19 426 CYS A N 1
ATOM 3467 C CA . CYS A 1 426 ? -16.268 10.059 -32.327 1.00 90.19 426 CYS A CA 1
ATOM 3468 C C . CYS A 1 426 ? -16.822 11.139 -31.374 1.00 90.19 426 CYS A C 1
ATOM 3470 O O . CYS A 1 426 ? -16.127 11.602 -30.469 1.00 90.19 426 CYS A O 1
ATOM 3472 N N . LYS A 1 427 ? -18.069 11.581 -31.582 1.00 86.31 427 LYS A N 1
ATOM 3473 C CA . LYS A 1 427 ? -18.735 12.600 -30.759 1.00 86.31 427 LYS A CA 1
ATOM 3474 C C . LYS A 1 427 ? -20.242 12.355 -30.717 1.00 86.31 427 LYS A C 1
ATOM 3476 O O . LYS A 1 427 ? -20.878 12.225 -31.760 1.00 86.31 427 LYS A O 1
ATOM 3481 N N . GLY A 1 428 ? -20.798 12.363 -29.506 1.00 79.56 428 GLY A N 1
ATOM 3482 C CA . GLY A 1 428 ? -22.216 12.111 -29.228 1.00 79.56 428 GLY A CA 1
ATOM 3483 C C . GLY A 1 428 ? -22.569 10.631 -29.029 1.00 79.56 428 GLY A C 1
ATOM 3484 O O . GLY A 1 428 ? -21.731 9.741 -29.197 1.00 79.56 428 GLY A O 1
ATOM 3485 N N . HIS A 1 429 ? -23.827 10.381 -28.662 1.00 58.84 429 HIS A N 1
ATOM 3486 C CA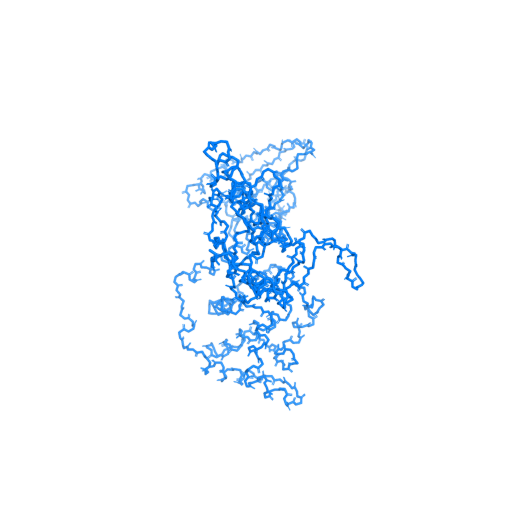 . HIS A 1 429 ? -24.408 9.045 -28.547 1.00 58.84 429 HIS A CA 1
ATOM 3487 C C . HIS A 1 429 ? -25.174 8.705 -29.831 1.00 58.84 429 HIS A C 1
ATOM 3489 O O . HIS A 1 429 ? -25.836 9.569 -30.410 1.00 58.84 429 HIS A O 1
ATOM 3495 N N . TYR A 1 430 ? -25.141 7.446 -30.273 1.00 56.22 430 TYR A N 1
ATOM 3496 C CA . TYR A 1 430 ? -26.051 7.009 -31.331 1.00 56.22 430 TYR A CA 1
ATOM 3497 C C . TYR A 1 430 ? -27.477 7.056 -30.764 1.00 56.22 430 TYR A C 1
ATOM 3499 O O . TYR A 1 430 ? -27.764 6.426 -29.743 1.00 56.22 430 TYR A O 1
ATOM 3507 N N . LYS A 1 431 ? -28.371 7.851 -31.356 1.00 42.50 431 LYS A N 1
ATOM 3508 C CA . LYS A 1 431 ? -29.782 7.818 -30.961 1.00 42.50 431 LYS A CA 1
ATOM 3509 C C . LYS A 1 431 ? -30.333 6.441 -31.342 1.00 42.50 431 LYS A C 1
ATOM 3511 O O . LYS A 1 431 ? -30.252 6.053 -32.506 1.00 42.50 431 LYS A O 1
ATOM 3516 N N . LYS A 1 432 ? -30.841 5.690 -30.360 1.00 41.34 432 LYS A N 1
ATOM 3517 C CA . LYS A 1 432 ? -31.774 4.591 -30.628 1.00 41.34 432 LYS A CA 1
ATOM 3518 C C . LYS A 1 432 ? -33.083 5.266 -31.034 1.00 41.34 432 LYS A C 1
ATOM 3520 O O . LYS A 1 432 ? -33.778 5.776 -30.163 1.00 41.34 432 LYS A O 1
ATOM 3525 N N . GLU A 1 433 ? -33.324 5.381 -32.335 1.00 33.84 433 GLU A N 1
ATOM 3526 C CA . GLU A 1 433 ? -34.687 5.565 -32.848 1.00 33.84 433 GLU A CA 1
ATOM 3527 C C . GLU A 1 433 ? -35.390 4.213 -32.875 1.00 33.84 433 GLU A C 1
ATOM 3529 O O . GLU A 1 433 ? -34.763 3.251 -33.388 1.00 33.84 433 GLU A O 1
#

Radius of gyration: 31.47 Å; chains: 1; bounding box: 97×50×74 Å

InterPro domains:
  IPR009614 Toxin YoeB [PF06769] (349-430)
  IPR009614 Toxin YoeB [TIGR02116] (349-430)
  IPR011055 Duplicated hybrid motif [G3DSA:2.70.70.10] (40-182)
  IPR011055 Duplicated hybrid motif [SSF51261] (64-173)
  IPR016047 M23ase, beta-sheet core domain [PF01551] (95-174)
  IPR025272 Antitoxin SocA-like, Panacea domain [PF13274] (181-273)
  IPR035093 Toxin-antitoxin system, RelE/ParE toxin domain superfamily [G3DSA:3.30.2310.20] (335-430)
  IPR035093 Toxin-antitoxin system, RelE/ParE toxin domain superfamily [SSF143011] (346-423)
  IPR050570 Bacterial cell wall metabolism enzyme [PTHR21666] (48-173)

Sequence (433 aa):
CSTSHINKTFLNATAQQLQKDHKLNHGTLIIQYNLAALKLQLVQKASNKNSSDNIKELGQLDKLTATIPIMLPQYNVKVTSHYGIRKRPRKKQKFHCGTDLKGHKNSSIYASADGIITTVRRKSAYGNLIEIKHSDKFITKYAHLKKIHVKEGDMVIKGQIIGVQGNSDREAGDTITQLKLQKLIYFAQGISLALLDKPLFNEEIEAWEHGPVARDLRRTFGNFKDSAIPAPGEIDFDLYDREEKTLIHKVYAIYGEHTASYLRQLTHEHSIWRDAMTTDNKIISKQKMSEFFKRLINTDFLFMSQEDELTIETAEDQWWMNYDSGIPAEDRNLKQEKGLGMKKLTIIWSNNAWSQLQFWEQHNPKITKRIQVLINNIEQTPHYGIGKPELLKHKLNGSWSRRIDQEHRLIYSFNQDTNTIEIKSCKGHYKKE